Protein AF-A0A3S1B5L5-F1 (afdb_monomer)

InterPro domains:
  IPR027902 Protein of unknown function DUF4487 [PTHR16071] (5-424)

Mean predicted aligned error: 6.91 Å

Nearest PDB structures (foldseek):
  8ga7-assembly1_A  TM=2.157E-01  e=3.319E-03  synthetic construct
  6byj-assembly1_A  TM=3.105E-01  e=7.397E-01  Homo sapiens
  7tdz-assembly1_P  TM=1.783E-01  e=3.124E-01  Xenopus laevis

pLDDT: mean 89.54, std 11.48, range [39.28, 98.69]

Secondary structure (DSSP, 8-state):
-HHHHHHHHHHHHHHHT--HHHHHHHHHHHHHHHHHHHHT-SSHHHHHHHHHHIIIIIGGGS-HHHHIIIIIHHHHHHHHHHHHHHHHHHHHHHHHTTTS--HHHHHHHHHHHHHHHHHHHHHHHHHHHHHT-TT-S-EEGGGTHHHHHHHHHHHHHHHHHHHHHHHHHGGGHHHHHHHHHHHHHHHHHHHHHHHHHHTTEE--SS--HHHHHHHHHHHHHHHHHHHHHTTT-HHHHHHHHHHHHHHHHHTHHHHTTTS--HHHHHHHHHHHHHHHHHHHHHSPPTT--S-----HHHHHHHHHHHHHHHHHHHHHHHHSTT---S-HHHHHHHHHHHHHSSTT-TTPPPPPHHHHHHHHHHTGGGHHHHHHHHTT-HHHHHHHHS-GGGS-GGGHHHHHHHHHHHHHHGGGS-HHHHHHHHSPPP-

Foldseek 3Di:
DVPVVVVLVVLLVVLLPDDLVRCLVCLVVNLVSLLVQLVPPPDLVSNLSSLCSCLPRRQLNDDLQCCVVSPLVSCLVSLLVSLVVLVVQLLVLLVCVVPDDDPVVSLVSNQVSLVSLLSSLVSLLSVLCSNCDDPQQADECSSCLSSLNSLLSSLLSLLLCLLCVCVRCPVCCVSCVVSNVSSVVSSVVSLVSSLVRLVRYDHDDPHDLVSLLSLLVSLVSLLSSLLSCVVPDLVSNLSSLVSSLCSCVVCLVSPQQPHACQVVLLSLLVVLLVLVVVLVVQFPAPPDPDPCPRPPVVNLVSLQSSLSSLVSNLSCLQSRLVRNPQNLLSVLVSLLSLVLAAPPHPNHGDGDPVSNVSNCVRHNVSLLSNLLSNLQPPNNLLSLPPDCPPDDPSSPVSSVVSVVSNVVNLVVDDPVSVVSNPDDDDD

Structure (mmCIF, N/CA/C/O backbone):
data_AF-A0A3S1B5L5-F1
#
_entry.id   AF-A0A3S1B5L5-F1
#
loop_
_atom_site.group_PDB
_atom_site.id
_atom_site.type_symbol
_atom_site.label_atom_id
_atom_site.label_alt_id
_atom_site.label_comp_id
_atom_site.label_asym_id
_atom_site.label_entity_id
_atom_site.label_seq_id
_atom_site.pdbx_PDB_ins_code
_atom_site.Cartn_x
_atom_site.Cartn_y
_atom_site.Cartn_z
_atom_site.occupancy
_atom_site.B_iso_or_equiv
_atom_site.auth_seq_id
_atom_site.auth_comp_id
_atom_site.auth_asym_id
_atom_site.auth_atom_id
_atom_site.pdbx_PDB_model_num
ATOM 1 N N . MET A 1 1 ? -38.185 2.593 24.518 1.00 45.50 1 MET A N 1
ATOM 2 C CA . MET A 1 1 ? -36.813 2.765 23.991 1.00 45.50 1 MET A CA 1
ATOM 3 C C . MET A 1 1 ? -35.910 3.560 24.939 1.00 45.50 1 MET A C 1
ATOM 5 O O . MET A 1 1 ? -34.745 3.213 25.032 1.00 45.50 1 MET A O 1
ATOM 9 N N . SER A 1 2 ? -36.420 4.518 25.725 1.00 48.72 2 SER A N 1
ATOM 10 C CA . SER A 1 2 ? -35.616 5.307 26.684 1.00 48.72 2 SER A CA 1
ATOM 11 C C . SER A 1 2 ? -35.000 4.513 27.853 1.00 48.72 2 SER A C 1
ATOM 13 O O . SER A 1 2 ? -33.844 4.734 28.196 1.00 48.72 2 SER A O 1
ATOM 15 N N . HIS A 1 3 ? -35.718 3.553 28.453 1.00 39.28 3 HIS A N 1
ATOM 16 C CA . HIS A 1 3 ? -35.209 2.831 29.634 1.00 39.28 3 HIS A CA 1
ATOM 17 C C . HIS A 1 3 ? -34.048 1.858 29.357 1.00 39.28 3 HIS A C 1
ATOM 19 O O . HIS A 1 3 ? -33.208 1.677 30.236 1.00 39.28 3 HIS A O 1
ATOM 25 N N . SER A 1 4 ? -33.962 1.238 28.168 1.00 55.03 4 SER A N 1
ATOM 26 C CA . SER A 1 4 ? -32.824 0.355 27.853 1.00 55.03 4 SER A CA 1
ATOM 27 C C . SER A 1 4 ? -31.572 1.156 27.511 1.00 55.03 4 SER A C 1
ATOM 29 O O . SER A 1 4 ? -30.494 0.779 27.950 1.00 55.03 4 SER A O 1
ATOM 31 N N . GLN A 1 5 ? -31.714 2.283 26.806 1.00 54.62 5 GLN A N 1
ATOM 32 C CA . GLN A 1 5 ? -30.599 3.174 26.474 1.00 54.62 5 GLN A CA 1
ATOM 33 C C . GLN A 1 5 ? -29.950 3.751 27.732 1.00 54.62 5 GLN A C 1
ATOM 35 O O . GLN A 1 5 ? -28.734 3.708 27.862 1.00 54.62 5 GLN A O 1
ATOM 40 N N . GLN A 1 6 ? -30.746 4.198 28.707 1.00 59.34 6 GLN A N 1
ATOM 41 C CA . GLN A 1 6 ? -30.207 4.754 29.950 1.00 59.34 6 GLN A CA 1
ATOM 42 C C . GLN A 1 6 ? -29.402 3.714 30.746 1.00 59.34 6 GLN A C 1
ATOM 44 O O . GLN A 1 6 ? -28.270 3.978 31.138 1.00 59.34 6 GLN A O 1
ATOM 49 N N . SER A 1 7 ? -29.908 2.480 30.846 1.00 62.94 7 SER A N 1
ATOM 50 C CA . SER A 1 7 ? -29.180 1.376 31.485 1.00 62.94 7 SER A CA 1
ATOM 51 C C . SER A 1 7 ? -27.886 0.984 30.755 1.00 62.94 7 SER A C 1
ATOM 53 O O . SER A 1 7 ? -26.962 0.488 31.399 1.00 62.94 7 SER A O 1
ATOM 55 N N . GLN A 1 8 ? -27.811 1.157 29.430 1.00 65.75 8 GLN A N 1
ATOM 56 C CA . GLN A 1 8 ? -26.606 0.876 28.642 1.00 65.75 8 GLN A CA 1
ATOM 57 C C . GLN A 1 8 ? -25.526 1.943 28.867 1.00 65.75 8 GLN A C 1
ATOM 59 O O . GLN A 1 8 ? -24.363 1.610 29.110 1.00 65.75 8 GLN A O 1
ATOM 64 N N . THR A 1 9 ? -25.919 3.216 28.849 1.00 69.94 9 THR A N 1
ATOM 65 C CA . THR A 1 9 ? -25.021 4.354 29.074 1.00 69.94 9 THR A CA 1
ATOM 66 C C . THR A 1 9 ? -24.479 4.384 30.505 1.00 69.94 9 THR A C 1
ATOM 68 O O . THR A 1 9 ? -23.301 4.693 30.699 1.00 69.94 9 THR A O 1
ATOM 71 N N . ASP A 1 10 ? -25.306 4.001 31.485 1.00 79.62 10 ASP A N 1
ATOM 72 C CA . ASP A 1 10 ? -24.940 3.913 32.904 1.00 79.62 10 ASP A CA 1
ATOM 73 C C . ASP A 1 10 ? -23.927 2.789 33.180 1.00 79.62 10 ASP A C 1
ATOM 75 O O . ASP A 1 10 ? -23.023 2.940 34.000 1.00 79.62 10 ASP A O 1
ATOM 79 N N . PHE A 1 11 ? -24.018 1.667 32.459 1.00 87.38 11 PHE A N 1
ATOM 80 C CA . PHE A 1 11 ? -23.023 0.599 32.569 1.00 87.38 11 PHE A CA 1
ATOM 81 C C . PHE A 1 11 ? -21.663 1.028 31.999 1.00 87.38 11 PHE A C 1
ATOM 83 O O . PHE A 1 11 ? -20.629 0.813 32.628 1.00 87.38 11 PHE A O 1
ATOM 90 N N . LEU A 1 12 ? -21.642 1.661 30.819 1.00 87.88 12 LEU A N 1
ATOM 91 C CA . LEU A 1 12 ? -20.388 2.111 30.206 1.00 87.88 12 LEU A CA 1
ATOM 92 C C . LEU A 1 12 ? -19.703 3.215 31.023 1.00 87.88 12 LEU A C 1
ATOM 94 O O . LEU A 1 12 ? -18.477 3.222 31.093 1.00 87.88 12 LEU A O 1
ATOM 98 N N . SER A 1 13 ? -20.451 4.135 31.651 1.00 88.75 13 SER A N 1
ATOM 99 C CA . SER A 1 13 ? -19.863 5.110 32.587 1.00 88.75 13 SER A CA 1
ATOM 100 C C . SER A 1 13 ? -19.306 4.443 33.842 1.00 88.75 13 SER A C 1
ATOM 102 O O . SER A 1 13 ? -18.233 4.837 34.296 1.00 88.75 13 SER A O 1
ATOM 104 N N . GLU A 1 14 ? -19.985 3.425 34.381 1.00 90.25 14 GLU A N 1
ATOM 105 C CA . GLU A 1 14 ? -19.467 2.663 35.517 1.00 90.25 14 GLU A CA 1
ATOM 106 C C . GLU A 1 14 ? -18.123 2.020 35.155 1.00 90.25 14 GLU A C 1
ATOM 108 O O . GLU A 1 14 ? -17.132 2.265 35.843 1.00 90.25 14 GLU A O 1
ATOM 113 N N . VAL A 1 15 ? -18.062 1.267 34.049 1.00 89.81 15 VAL A N 1
ATOM 114 C CA . VAL A 1 15 ? -16.833 0.584 33.606 1.00 89.81 15 VAL A CA 1
ATOM 115 C C . VAL A 1 15 ? -15.726 1.586 33.289 1.00 89.81 15 VAL A C 1
ATOM 117 O O . VAL A 1 15 ? -14.585 1.358 33.679 1.00 89.81 15 VAL A O 1
ATOM 120 N N . ALA A 1 16 ? -16.048 2.723 32.664 1.00 90.00 16 ALA A N 1
ATOM 121 C CA . ALA A 1 16 ? -15.081 3.788 32.393 1.00 90.00 16 ALA A CA 1
ATOM 122 C C . ALA A 1 16 ? -14.404 4.328 33.668 1.00 90.00 16 ALA A C 1
ATOM 124 O O . ALA A 1 16 ? -13.273 4.801 33.610 1.00 90.00 16 ALA A O 1
ATOM 125 N N . SER A 1 17 ? -15.081 4.256 34.819 1.00 91.25 17 SER A N 1
ATOM 126 C CA . SER A 1 17 ? -14.543 4.718 36.104 1.00 91.25 17 SER A CA 1
ATOM 127 C C . SER A 1 17 ? -13.686 3.677 36.837 1.00 91.25 17 SER A C 1
ATOM 129 O O . SER A 1 17 ? -13.100 3.981 37.880 1.00 91.25 17 SER A O 1
ATOM 131 N N . TRP A 1 18 ? -13.625 2.436 36.344 1.00 92.56 18 TRP A N 1
ATOM 132 C CA . TRP A 1 18 ? -12.953 1.352 37.052 1.00 92.56 18 TRP A CA 1
ATOM 133 C C . TRP A 1 18 ? -11.432 1.508 37.070 1.00 92.56 18 TRP A C 1
ATOM 135 O O . TRP A 1 18 ? -10.794 1.883 36.090 1.00 92.56 18 TRP A O 1
ATOM 145 N N . THR A 1 19 ? -10.826 1.115 38.192 1.00 90.62 19 THR A N 1
ATOM 146 C CA . THR A 1 19 ? -9.375 0.916 38.274 1.00 90.62 19 THR A CA 1
ATOM 147 C C . THR A 1 19 ? -8.971 -0.384 37.584 1.00 90.62 19 THR A C 1
ATOM 149 O O . THR A 1 19 ? -9.772 -1.318 37.482 1.00 90.62 19 THR A O 1
ATOM 152 N N . GLN A 1 20 ? -7.698 -0.498 37.191 1.00 87.56 20 GLN A N 1
ATOM 153 C CA . GLN A 1 20 ? -7.169 -1.714 36.564 1.00 87.56 20 GLN A CA 1
ATOM 154 C C . GLN A 1 20 ? -7.393 -2.965 37.436 1.00 87.56 20 GLN A C 1
ATOM 156 O O . GLN A 1 20 ? -7.781 -4.011 36.929 1.00 87.56 20 GLN A O 1
ATOM 161 N N . GLU A 1 21 ? -7.246 -2.855 38.761 1.00 89.62 21 GLU A N 1
ATOM 162 C CA . GLU A 1 21 ? -7.506 -3.965 39.691 1.00 89.62 21 GLU A CA 1
ATOM 163 C C . GLU A 1 21 ? -8.985 -4.390 39.700 1.00 89.62 21 GLU A C 1
ATOM 165 O O . GLU A 1 21 ? -9.305 -5.580 39.734 1.00 89.62 21 GLU A O 1
ATOM 170 N N . THR A 1 22 ? -9.902 -3.420 39.646 1.00 90.69 22 THR A N 1
ATOM 171 C CA . THR A 1 22 ? -11.346 -3.688 39.610 1.00 90.69 22 THR A CA 1
ATOM 172 C C . THR A 1 22 ? -11.742 -4.338 38.290 1.00 90.69 22 THR A C 1
ATOM 174 O O . THR A 1 22 ? -12.492 -5.315 38.286 1.00 90.69 22 THR A O 1
ATOM 177 N N . CYS A 1 23 ? -11.196 -3.834 37.181 1.00 91.06 23 CYS A N 1
ATOM 178 C CA . CYS A 1 23 ? -11.429 -4.386 35.856 1.00 91.06 23 CYS A CA 1
ATOM 179 C C . CYS A 1 23 ? -10.886 -5.814 35.741 1.00 91.06 23 CYS A C 1
ATOM 181 O O . CYS A 1 23 ? -11.619 -6.694 35.305 1.00 91.06 23 CYS A O 1
ATOM 183 N N . LEU A 1 24 ? -9.676 -6.090 36.242 1.00 90.75 24 LEU A N 1
ATOM 184 C CA . LEU A 1 24 ? -9.116 -7.447 36.295 1.00 90.75 24 LEU A CA 1
ATOM 185 C C . LEU A 1 24 ? -10.025 -8.425 37.056 1.00 90.75 24 LEU A C 1
ATOM 187 O O . LEU A 1 24 ? -10.275 -9.526 36.574 1.00 90.75 24 LEU A O 1
ATOM 191 N N . LYS A 1 25 ? -10.575 -8.023 38.210 1.00 91.50 25 LYS A N 1
ATOM 192 C CA . LYS A 1 25 ? -11.485 -8.873 39.005 1.00 91.50 25 LYS A CA 1
ATOM 193 C C . LYS A 1 25 ? -12.825 -9.142 38.317 1.00 91.50 25 LYS A C 1
ATOM 195 O O . LYS A 1 25 ? -13.438 -10.175 38.570 1.00 91.50 25 LYS A O 1
ATOM 200 N N . LYS A 1 26 ? -13.307 -8.210 37.491 1.00 92.25 26 LYS A N 1
ATOM 201 C CA . LYS A 1 26 ? -14.615 -8.286 36.818 1.00 92.25 26 LYS A CA 1
ATOM 202 C C . LYS A 1 26 ? -14.516 -8.603 35.318 1.00 92.25 26 LYS A C 1
ATOM 204 O O . LYS A 1 26 ? -15.546 -8.596 34.643 1.00 92.25 26 LYS A O 1
ATOM 209 N N . LEU A 1 27 ? -13.319 -8.891 34.802 1.00 91.06 27 LEU A N 1
ATOM 210 C CA . LEU A 1 27 ? -13.019 -8.948 33.368 1.00 91.06 27 LEU A CA 1
ATOM 211 C C . LEU A 1 27 ? -13.941 -9.898 32.602 1.00 91.06 27 LEU A C 1
ATOM 213 O O . LEU A 1 27 ? -14.467 -9.532 31.553 1.00 91.06 27 LEU A O 1
ATOM 217 N N . ASP A 1 28 ? -14.176 -11.093 33.143 1.00 90.88 28 ASP A N 1
ATOM 218 C CA . ASP A 1 28 ? -14.959 -12.130 32.464 1.00 90.88 28 ASP A CA 1
ATOM 219 C C . ASP A 1 28 ? -16.436 -11.762 32.291 1.00 90.88 28 ASP A C 1
ATOM 221 O O . ASP A 1 28 ? -17.069 -12.219 31.344 1.00 90.88 28 ASP A O 1
ATOM 225 N N . ASN A 1 29 ? -16.968 -10.883 33.144 1.00 89.88 29 ASN A N 1
ATOM 226 C CA . ASN A 1 29 ? -18.323 -10.352 32.999 1.00 89.88 29 ASN A CA 1
ATOM 227 C C . ASN A 1 29 ? -18.337 -9.059 32.176 1.00 89.88 29 ASN A C 1
ATOM 229 O O . ASN A 1 29 ? -19.241 -8.839 31.371 1.00 89.88 29 ASN A O 1
ATOM 233 N N . ALA A 1 30 ? -17.339 -8.199 32.379 1.00 90.25 30 ALA A N 1
ATOM 234 C CA . ALA A 1 30 ? -17.286 -6.880 31.766 1.00 90.25 30 ALA A CA 1
ATOM 235 C C . ALA A 1 30 ? -16.987 -6.943 30.269 1.00 90.25 30 ALA A C 1
ATOM 237 O O . ALA A 1 30 ? -17.654 -6.267 29.492 1.00 90.25 30 ALA A O 1
ATOM 238 N N . LEU A 1 31 ? -16.035 -7.780 29.848 1.00 91.81 31 LEU A N 1
ATOM 239 C CA . LEU A 1 31 ? -15.627 -7.854 28.450 1.00 91.81 31 LEU A CA 1
ATOM 240 C C . LEU A 1 31 ? -16.781 -8.287 27.523 1.00 91.81 31 LEU A C 1
ATOM 242 O O . LEU A 1 31 ? -17.089 -7.531 26.601 1.00 91.81 31 LEU A O 1
ATOM 246 N N . PRO A 1 32 ? -17.482 -9.417 27.757 1.00 92.56 32 PRO A N 1
ATOM 247 C CA . PRO A 1 32 ? -18.622 -9.791 26.920 1.00 92.56 32 PRO A CA 1
ATOM 248 C C . PRO A 1 32 ? -19.745 -8.751 26.955 1.00 92.56 32 PRO A C 1
ATOM 250 O O . PRO A 1 32 ? -20.400 -8.524 25.942 1.00 92.56 32 PRO A O 1
ATOM 253 N N . ALA A 1 33 ? -19.963 -8.096 28.102 1.00 92.00 33 ALA A N 1
ATOM 254 C CA . ALA A 1 33 ? -20.978 -7.057 28.228 1.00 92.00 33 ALA A CA 1
ATOM 255 C C . ALA A 1 33 ? -20.642 -5.819 27.382 1.00 92.00 33 ALA A C 1
ATOM 257 O O . ALA A 1 33 ? -21.509 -5.345 26.654 1.00 92.00 33 ALA A O 1
ATOM 258 N N . VAL A 1 34 ? -19.400 -5.325 27.421 1.00 92.19 34 VAL A N 1
ATOM 259 C CA . VAL A 1 34 ? -18.958 -4.178 26.606 1.00 92.19 34 VAL A CA 1
ATOM 260 C C . VAL A 1 34 ? -18.960 -4.526 25.115 1.00 92.19 34 VAL A C 1
ATOM 262 O O . VAL A 1 34 ? -19.445 -3.730 24.314 1.00 92.19 34 VAL A O 1
ATOM 265 N N . VAL A 1 35 ? -18.512 -5.726 24.728 1.00 91.94 35 VAL A N 1
ATOM 266 C CA . VAL A 1 35 ? -18.600 -6.182 23.327 1.00 91.94 35 VAL A CA 1
ATOM 267 C C . VAL A 1 35 ? -20.057 -6.227 22.868 1.00 91.94 35 VAL A C 1
ATOM 269 O O . VAL A 1 35 ? -20.381 -5.697 21.811 1.00 91.94 35 VAL A O 1
ATOM 272 N N . LYS A 1 36 ? -20.969 -6.747 23.694 1.00 91.00 36 LYS A N 1
ATOM 273 C CA . LYS A 1 36 ? -22.400 -6.761 23.377 1.00 91.00 36 LYS A CA 1
ATOM 274 C C . LYS A 1 36 ? -22.988 -5.349 23.235 1.00 91.00 36 LYS A C 1
ATOM 276 O O . LYS A 1 36 ? -23.901 -5.157 22.437 1.00 91.00 36 LYS A O 1
ATOM 281 N N . GLN A 1 37 ? -22.503 -4.362 23.991 1.00 90.56 37 GLN A N 1
ATOM 282 C CA . GLN A 1 37 ? -22.912 -2.960 23.813 1.00 90.56 37 GLN A CA 1
ATOM 283 C C . GLN A 1 37 ? -22.469 -2.423 22.451 1.00 90.56 37 GLN A C 1
ATOM 285 O O . GLN A 1 37 ? -23.261 -1.788 21.766 1.00 90.56 37 GLN A O 1
ATOM 290 N N . LEU A 1 38 ? -21.232 -2.723 22.043 1.00 91.31 38 LEU A N 1
ATOM 291 C CA . LEU A 1 38 ? -20.709 -2.352 20.729 1.00 91.31 38 LEU A CA 1
ATOM 292 C C . LEU A 1 38 ? -21.513 -3.008 19.593 1.00 91.31 38 LEU A C 1
ATOM 294 O O . LEU A 1 38 ? -21.847 -2.344 18.617 1.00 91.31 38 LEU A O 1
ATOM 298 N N . GLU A 1 39 ? -21.858 -4.289 19.740 1.00 88.00 39 GLU A N 1
ATOM 299 C CA . GLU A 1 39 ? -22.639 -5.058 18.760 1.00 88.00 39 GLU A CA 1
ATOM 300 C C . GLU A 1 39 ? -24.070 -4.532 18.581 1.00 88.00 39 GLU A C 1
ATOM 302 O O . GLU A 1 39 ? -24.601 -4.550 17.475 1.00 88.00 39 GLU A O 1
ATOM 307 N N . ASN A 1 40 ? -24.701 -4.060 19.660 1.00 88.12 40 ASN A N 1
ATOM 308 C CA . ASN A 1 40 ? -26.089 -3.584 19.650 1.00 88.12 40 ASN A CA 1
ATOM 309 C C . ASN A 1 40 ? -26.203 -2.052 19.557 1.00 88.12 40 ASN A C 1
ATOM 311 O O . ASN A 1 40 ? -27.263 -1.497 19.847 1.00 88.12 40 ASN A O 1
ATOM 315 N N . ALA A 1 41 ? -25.120 -1.351 19.219 1.00 87.75 41 ALA A N 1
ATOM 316 C CA . ALA A 1 41 ? -25.125 0.103 19.154 1.00 87.75 41 ALA A CA 1
ATOM 317 C C . ALA A 1 41 ? -25.884 0.606 17.912 1.00 87.75 41 ALA A C 1
ATOM 319 O O . ALA A 1 41 ? -25.352 0.645 16.801 1.00 87.75 41 ALA A O 1
ATOM 320 N N . ASP A 1 42 ? -27.121 1.067 18.116 1.00 83.06 42 ASP A N 1
ATOM 321 C CA . ASP A 1 42 ? -27.920 1.696 17.054 1.00 83.06 42 ASP A CA 1
ATOM 322 C C . ASP A 1 42 ? -27.284 3.014 16.571 1.00 83.06 42 ASP A C 1
ATOM 324 O O . ASP A 1 42 ? -27.264 3.312 15.373 1.00 83.06 42 ASP A O 1
ATOM 328 N N . PHE A 1 43 ? -26.699 3.781 17.497 1.00 88.19 43 PHE A N 1
ATOM 329 C CA . PHE A 1 43 ? -26.065 5.078 17.244 1.00 88.19 43 PHE A CA 1
ATOM 330 C C . PHE A 1 43 ? -24.537 4.978 17.220 1.00 88.19 43 PHE A C 1
ATOM 332 O O . PHE A 1 43 ? -23.939 4.285 18.045 1.00 88.19 43 PHE A O 1
ATOM 339 N N . ILE A 1 44 ? -23.912 5.727 16.305 1.00 91.19 44 ILE A N 1
ATOM 340 C CA . ILE A 1 44 ? -22.453 5.745 16.103 1.00 91.19 44 ILE A CA 1
ATOM 341 C C . ILE A 1 44 ? -21.729 6.173 17.388 1.00 91.19 44 ILE A C 1
ATOM 343 O O . ILE A 1 44 ? -20.795 5.496 17.814 1.00 91.19 44 ILE A O 1
ATOM 347 N N . GLU A 1 45 ? -22.209 7.227 18.055 1.00 92.06 45 GLU A N 1
ATOM 348 C CA . GLU A 1 45 ? -21.638 7.743 19.308 1.00 92.06 45 GLU A CA 1
ATOM 349 C C . GLU A 1 45 ? -21.556 6.668 20.406 1.00 92.06 45 GLU A C 1
ATOM 351 O O . GLU A 1 45 ? -20.505 6.475 21.021 1.00 92.06 45 GLU A O 1
ATOM 356 N N . ASN A 1 46 ? -22.636 5.906 20.610 1.00 91.62 46 ASN A N 1
ATOM 357 C CA . ASN A 1 46 ? -22.677 4.836 21.609 1.00 91.62 46 ASN A CA 1
ATOM 358 C C . ASN A 1 46 ? -21.682 3.718 21.281 1.00 91.62 46 ASN A C 1
ATOM 360 O O . ASN A 1 46 ? -21.008 3.209 22.180 1.00 91.62 46 ASN A O 1
ATOM 364 N N . GLY A 1 47 ? -21.562 3.361 19.999 1.00 93.81 47 GLY A N 1
ATOM 365 C CA . GLY A 1 47 ? -20.583 2.379 19.537 1.00 93.81 47 GLY A CA 1
ATOM 366 C C . GLY A 1 47 ? -19.149 2.842 19.790 1.00 93.81 47 GLY A C 1
ATOM 367 O O . GLY A 1 47 ? -18.338 2.087 20.322 1.00 93.81 47 GLY A O 1
ATOM 368 N N . ILE A 1 48 ? -18.844 4.107 19.499 1.00 93.69 48 ILE A N 1
ATOM 369 C CA . ILE A 1 48 ? -17.518 4.692 19.742 1.00 93.69 48 ILE A CA 1
ATOM 370 C C . ILE A 1 48 ? -17.205 4.740 21.231 1.00 93.69 48 ILE A C 1
ATOM 372 O O . ILE A 1 48 ? -16.111 4.355 21.634 1.00 93.69 48 ILE A O 1
ATOM 376 N N . ARG A 1 49 ? -18.168 5.133 22.065 1.00 93.75 49 ARG A N 1
ATOM 377 C CA . ARG A 1 49 ? -17.991 5.136 23.518 1.00 93.75 49 ARG A CA 1
ATOM 378 C C . ARG A 1 49 ? -17.723 3.732 24.061 1.00 93.75 49 ARG A C 1
ATOM 380 O O . ARG A 1 49 ? -16.838 3.562 24.897 1.00 93.75 49 ARG A O 1
ATOM 387 N N . ALA A 1 50 ? -18.454 2.721 23.589 1.00 94.50 50 ALA A N 1
ATOM 388 C CA . ALA A 1 50 ? -18.199 1.331 23.961 1.00 94.50 50 ALA A CA 1
ATOM 389 C C . ALA A 1 50 ? -16.796 0.877 23.521 1.00 94.50 50 ALA A C 1
ATOM 391 O O . ALA A 1 50 ? -16.089 0.241 24.302 1.00 94.50 50 ALA A O 1
ATOM 392 N N . LEU A 1 51 ? -16.371 1.251 22.309 1.00 95.81 51 LEU A N 1
ATOM 393 C CA . LEU A 1 51 ? -15.035 0.962 21.789 1.00 95.81 51 LEU A CA 1
ATOM 394 C C . LEU A 1 51 ? -13.931 1.637 22.620 1.00 95.81 51 LEU A C 1
ATOM 396 O O . LEU A 1 51 ? -12.944 0.987 22.948 1.00 95.81 51 LEU A O 1
ATOM 400 N N . GLN A 1 52 ? -14.108 2.898 23.014 1.00 95.44 52 GLN A N 1
ATOM 401 C CA . GLN A 1 52 ? -13.167 3.618 23.878 1.00 95.44 52 GLN A CA 1
ATOM 402 C C . GLN A 1 52 ? -13.022 2.934 25.239 1.00 95.44 52 GLN A C 1
ATOM 404 O O . GLN A 1 52 ? -11.911 2.615 25.648 1.00 95.44 52 GLN A O 1
ATOM 409 N N . VAL A 1 53 ? -14.135 2.608 25.907 1.00 94.44 53 VAL A N 1
ATOM 410 C CA . VAL A 1 53 ? -14.105 1.879 27.189 1.00 94.44 53 VAL A CA 1
ATOM 411 C C . VAL A 1 53 ? -13.415 0.521 27.040 1.00 94.44 53 VAL A C 1
ATOM 413 O O . VAL A 1 53 ? -12.621 0.119 27.896 1.00 94.44 53 VAL A O 1
ATOM 416 N N . LEU A 1 54 ? -13.685 -0.182 25.938 1.00 94.56 54 LEU A N 1
ATOM 417 C CA . LEU A 1 54 ? -13.043 -1.452 25.639 1.00 94.56 54 LEU A CA 1
ATOM 418 C C . LEU A 1 54 ? -11.525 -1.296 25.479 1.00 94.56 54 LEU A C 1
ATOM 420 O O . LEU A 1 54 ? -10.785 -2.064 26.087 1.00 94.56 54 LEU A O 1
ATOM 424 N N . CYS A 1 55 ? -11.058 -0.322 24.698 1.00 93.44 55 CYS A N 1
ATOM 425 C CA . CYS A 1 55 ? -9.635 -0.119 24.419 1.00 93.44 55 CYS A CA 1
ATOM 426 C C . CYS A 1 55 ? -8.860 0.464 25.609 1.00 93.44 55 CYS A C 1
ATOM 428 O O . CYS A 1 55 ? -7.726 0.053 25.844 1.00 93.44 55 CYS A O 1
ATOM 430 N N . ASP A 1 56 ? -9.457 1.387 26.362 1.00 91.62 56 ASP A N 1
ATOM 431 C CA . ASP A 1 56 ? -8.744 2.163 27.382 1.00 91.62 56 ASP A CA 1
ATOM 432 C C . ASP A 1 56 ? -8.771 1.499 28.763 1.00 91.62 56 ASP A C 1
ATOM 434 O O . ASP A 1 56 ? -7.820 1.635 29.533 1.00 91.62 56 ASP A O 1
ATOM 438 N N . VAL A 1 57 ? -9.837 0.755 29.086 1.00 92.38 57 VAL A N 1
ATOM 439 C CA . VAL A 1 57 ? -10.020 0.149 30.418 1.00 92.38 57 VAL A CA 1
ATOM 440 C C . VAL A 1 57 ? -9.912 -1.372 30.374 1.00 92.38 57 VAL A C 1
ATOM 442 O O . VAL A 1 57 ? -9.184 -1.977 31.166 1.00 92.38 57 VAL A O 1
ATOM 445 N N . VAL A 1 58 ? -10.630 -2.011 29.447 1.00 91.75 58 VAL A N 1
ATOM 446 C CA . VAL A 1 58 ? -10.780 -3.474 29.441 1.00 91.75 58 VAL A CA 1
ATOM 447 C C . VAL A 1 58 ? -9.581 -4.167 28.794 1.00 91.75 58 VAL A C 1
ATOM 449 O O . VAL A 1 58 ? -9.028 -5.100 29.373 1.00 91.75 58 VAL A O 1
ATOM 452 N N . LEU A 1 59 ? -9.151 -3.711 27.618 1.00 91.75 59 LEU A N 1
ATOM 453 C CA . LEU A 1 59 ? -8.083 -4.329 26.832 1.00 91.75 59 LEU A CA 1
ATOM 454 C C . LEU A 1 59 ? -6.732 -4.399 27.571 1.00 91.75 59 LEU A C 1
ATOM 456 O O . LEU A 1 59 ? -6.105 -5.457 27.499 1.00 91.75 59 LEU A O 1
ATOM 460 N N . PRO A 1 60 ? -6.298 -3.391 28.360 1.00 92.19 60 PRO A N 1
ATOM 461 C CA . PRO A 1 60 ? -5.083 -3.490 29.177 1.00 92.19 60 PRO A CA 1
ATOM 462 C C . PRO A 1 60 ? -5.116 -4.602 30.239 1.00 92.19 60 PRO A C 1
ATOM 464 O O . PRO A 1 60 ? -4.074 -4.961 30.786 1.00 92.19 60 PRO A O 1
ATOM 467 N N . CYS A 1 61 ? -6.300 -5.131 30.563 1.00 91.19 61 CYS A N 1
ATOM 468 C CA . CYS A 1 61 ? -6.484 -6.231 31.509 1.00 91.19 61 CYS A CA 1
ATOM 469 C C . CYS A 1 61 ? -6.487 -7.612 30.829 1.00 91.19 61 CYS A C 1
ATOM 471 O O . CYS A 1 61 ? -6.456 -8.631 31.518 1.00 91.19 61 CYS A O 1
ATOM 473 N N . VAL A 1 62 ? -6.545 -7.667 29.494 1.00 90.62 62 VAL A N 1
ATOM 474 C CA . VAL A 1 62 ? -6.567 -8.915 28.725 1.00 90.62 62 VAL A CA 1
ATOM 475 C C . VAL A 1 62 ? -5.137 -9.368 28.445 1.00 90.62 62 VAL A C 1
ATOM 477 O O . VAL A 1 62 ? -4.294 -8.597 27.993 1.00 90.62 62 VAL A O 1
ATOM 480 N N . VAL A 1 63 ? -4.862 -10.646 28.700 1.00 89.19 63 VAL A N 1
ATOM 481 C CA . VAL A 1 63 ? -3.573 -11.267 28.371 1.00 89.19 63 VAL A CA 1
ATOM 482 C C . VAL A 1 63 ? -3.376 -11.261 26.853 1.00 89.19 63 VAL A C 1
ATOM 484 O O . VAL A 1 63 ? -4.308 -11.564 26.109 1.00 89.19 63 VAL A O 1
ATOM 487 N N . ARG A 1 64 ? -2.166 -10.931 26.391 1.00 85.81 64 ARG A N 1
ATOM 488 C CA . ARG A 1 64 ? -1.847 -10.713 24.971 1.00 85.81 64 ARG A CA 1
ATOM 489 C C . ARG A 1 64 ? -2.275 -11.866 24.072 1.00 85.81 64 ARG A C 1
ATOM 491 O O . ARG A 1 64 ? -2.913 -11.644 23.050 1.00 85.81 64 ARG A O 1
ATOM 498 N N . GLU A 1 65 ? -1.950 -13.087 24.468 1.00 88.31 65 GLU A N 1
ATOM 499 C CA . GLU A 1 65 ? -2.232 -14.308 23.712 1.00 88.31 65 GLU A CA 1
ATOM 500 C C . GLU A 1 65 ? -3.742 -14.543 23.543 1.00 88.31 65 GLU A C 1
ATOM 502 O O . GLU A 1 65 ? -4.166 -15.221 22.615 1.00 88.31 65 GLU A O 1
ATOM 507 N N . ALA A 1 66 ? -4.566 -13.940 24.405 1.00 91.31 66 ALA A N 1
ATOM 508 C CA . ALA A 1 66 ? -6.019 -14.014 24.343 1.00 91.31 66 ALA A CA 1
ATOM 509 C C . ALA A 1 66 ? -6.668 -12.791 23.666 1.00 91.31 66 ALA A C 1
ATOM 511 O O . ALA A 1 66 ? -7.889 -12.782 23.499 1.00 91.31 66 ALA A O 1
ATOM 512 N N . MET A 1 67 ? -5.902 -11.755 23.290 1.00 93.12 67 MET A N 1
ATOM 513 C CA . MET A 1 67 ? -6.454 -10.513 22.728 1.00 93.12 67 MET A CA 1
ATOM 514 C C . MET A 1 67 ? -7.165 -10.745 21.397 1.00 93.12 67 MET A C 1
ATOM 516 O O . MET A 1 67 ? -8.273 -10.242 21.216 1.00 93.12 67 MET A O 1
ATOM 520 N N . GLU A 1 68 ? -6.580 -11.533 20.489 1.00 94.25 68 GLU A N 1
ATOM 521 C CA . GLU A 1 68 ? -7.238 -11.860 19.220 1.00 94.25 68 GLU A CA 1
ATOM 522 C C . GLU A 1 68 ? -8.590 -12.528 19.465 1.00 94.25 68 GLU A C 1
ATOM 524 O O . GLU A 1 68 ? -9.612 -12.071 18.956 1.00 94.25 68 GLU A O 1
ATOM 529 N N . GLU A 1 69 ? -8.597 -13.613 20.240 1.00 93.06 69 GLU A N 1
ATOM 530 C CA . GLU A 1 69 ? -9.778 -14.459 20.389 1.00 93.06 69 GLU A CA 1
ATOM 531 C C . GLU A 1 69 ? -10.881 -13.787 21.198 1.00 93.06 69 GLU A C 1
ATOM 533 O O . GLU A 1 69 ? -12.057 -13.913 20.854 1.00 93.06 69 GLU A O 1
ATOM 538 N N . ARG A 1 70 ? -10.513 -13.072 22.268 1.00 92.31 70 ARG A N 1
ATOM 539 C CA . ARG A 1 70 ? -11.475 -12.454 23.185 1.00 92.31 70 ARG A CA 1
ATOM 540 C C . ARG A 1 70 ? -11.902 -11.052 22.758 1.00 92.31 70 ARG A C 1
ATOM 542 O O . ARG A 1 70 ? -12.970 -10.615 23.184 1.00 92.31 70 ARG A O 1
ATOM 549 N N . VAL A 1 71 ? -11.087 -10.341 21.972 1.00 93.69 71 VAL A N 1
ATOM 550 C CA . VAL A 1 71 ? -11.315 -8.922 21.656 1.00 93.69 71 VAL A CA 1
ATOM 551 C C . VAL A 1 71 ? -11.250 -8.634 20.159 1.00 93.69 71 VAL A C 1
ATOM 553 O O . VAL A 1 71 ? -12.264 -8.263 19.577 1.00 93.69 71 VAL A O 1
ATOM 556 N N . PHE A 1 72 ? -10.096 -8.776 19.502 1.00 95.75 72 PHE A N 1
ATOM 557 C CA . PHE A 1 72 ? -9.938 -8.250 18.138 1.00 95.75 72 PHE A CA 1
ATOM 558 C C . PHE A 1 72 ? -10.881 -8.920 17.138 1.00 95.75 72 PHE A C 1
ATOM 560 O O . PHE A 1 72 ? -11.482 -8.233 16.311 1.00 95.75 72 PHE A O 1
ATOM 567 N N . ARG A 1 73 ? -11.080 -10.237 17.248 1.00 94.56 73 ARG A N 1
ATOM 568 C CA . ARG A 1 73 ? -11.978 -10.994 16.369 1.00 94.56 73 ARG A CA 1
ATOM 569 C C . ARG A 1 73 ? -13.435 -10.540 16.475 1.00 94.56 73 ARG A C 1
ATOM 571 O O . ARG A 1 73 ? -14.119 -10.490 15.453 1.00 94.56 73 ARG A O 1
ATOM 578 N N . SER A 1 74 ? -13.910 -10.200 17.676 1.00 92.06 74 SER A N 1
ATOM 579 C CA . SER A 1 74 ? -15.293 -9.752 17.885 1.00 92.06 74 SER A CA 1
ATOM 580 C C . SER A 1 74 ? -15.500 -8.307 17.429 1.00 92.06 74 SER A C 1
ATOM 582 O O . SER A 1 74 ? -16.498 -7.997 16.774 1.00 92.06 74 SER A O 1
ATOM 584 N N . ILE A 1 75 ? -14.536 -7.418 17.686 1.00 93.62 75 ILE A N 1
ATOM 585 C CA . ILE A 1 75 ? -14.713 -5.992 17.380 1.00 93.62 75 ILE A CA 1
ATOM 586 C C . ILE A 1 75 ? -14.329 -5.598 15.958 1.00 93.62 75 ILE A C 1
ATOM 588 O O . ILE A 1 75 ? -14.828 -4.589 15.476 1.00 93.62 75 ILE A O 1
ATOM 592 N N . SER A 1 76 ? -13.483 -6.366 15.262 1.00 95.12 76 SER A N 1
ATOM 593 C CA . SER A 1 76 ? -12.920 -5.973 13.958 1.00 95.12 76 SER A CA 1
ATOM 594 C C . SER A 1 76 ? -13.992 -5.555 12.944 1.00 95.12 76 SER A C 1
ATOM 596 O O . SER A 1 76 ? -13.906 -4.470 12.372 1.00 95.12 76 SER A O 1
ATOM 598 N N . LYS A 1 77 ? -15.060 -6.353 12.792 1.00 95.25 77 LYS A N 1
ATOM 599 C CA . LYS A 1 77 ? -16.181 -6.018 11.896 1.00 95.25 77 LYS A CA 1
ATOM 600 C C . LYS A 1 77 ? -16.918 -4.750 12.329 1.00 95.25 77 LYS A C 1
ATOM 602 O O . LYS A 1 77 ? -17.257 -3.936 11.479 1.00 95.25 77 LYS A O 1
ATOM 607 N N . HIS A 1 78 ? -17.140 -4.577 13.630 1.00 94.88 78 HIS A N 1
ATOM 608 C CA . HIS A 1 78 ? -17.847 -3.424 14.188 1.00 94.88 78 HIS A CA 1
ATOM 609 C C . HIS A 1 78 ? -17.048 -2.135 14.021 1.00 94.88 78 HIS A C 1
ATOM 611 O O . HIS A 1 78 ? -17.618 -1.111 13.665 1.00 94.88 78 HIS A O 1
ATOM 617 N N . VAL A 1 79 ? -15.726 -2.195 14.192 1.00 96.56 79 VAL A N 1
ATOM 618 C CA . VAL A 1 79 ? -14.835 -1.064 13.922 1.00 96.56 79 VAL A CA 1
ATOM 619 C C . VAL A 1 79 ? -14.931 -0.647 12.457 1.00 96.56 79 VAL A C 1
ATOM 621 O O . VAL A 1 79 ? -15.162 0.529 12.194 1.00 96.56 79 VAL A O 1
ATOM 624 N N . CYS A 1 80 ? -14.834 -1.588 11.507 1.00 97.44 80 CYS A N 1
ATOM 625 C CA . CYS A 1 80 ? -15.010 -1.267 10.086 1.00 97.44 80 CYS A CA 1
ATOM 626 C C . CYS A 1 80 ? -16.370 -0.606 9.823 1.00 97.44 80 CYS A C 1
ATOM 628 O O . CYS A 1 80 ? -16.439 0.436 9.180 1.00 97.44 80 CYS A O 1
ATOM 630 N N . HIS A 1 81 ? -17.432 -1.171 10.397 1.00 96.44 81 HIS A N 1
ATOM 631 C CA . HIS A 1 81 ? -18.794 -0.687 10.211 1.00 96.44 81 HIS A CA 1
ATOM 632 C C . HIS A 1 81 ? -19.034 0.704 10.821 1.00 96.44 81 HIS A C 1
ATOM 634 O O . HIS A 1 81 ? -19.831 1.471 10.288 1.00 96.44 81 HIS A O 1
ATOM 640 N N . LEU A 1 82 ? -18.376 1.043 11.936 1.00 96.88 82 LEU A N 1
ATOM 641 C CA . LEU A 1 82 ? -18.445 2.379 12.539 1.00 96.88 82 LEU A CA 1
ATOM 642 C C . LEU A 1 82 ? -17.743 3.428 11.672 1.00 96.88 82 LEU A C 1
ATOM 644 O O . LEU A 1 82 ? -18.270 4.528 11.530 1.00 96.88 82 LEU A O 1
ATOM 648 N N . VAL A 1 83 ? -16.594 3.083 11.078 1.00 97.81 83 VAL A N 1
ATOM 649 C CA . VAL A 1 83 ? -15.885 3.964 10.134 1.00 97.81 83 VAL A CA 1
ATOM 650 C C . VAL A 1 83 ? -16.751 4.222 8.909 1.00 97.81 83 VAL A C 1
ATOM 652 O O . VAL A 1 83 ? -16.988 5.379 8.576 1.00 97.81 83 VAL A O 1
ATOM 655 N N . ASP A 1 84 ? -17.263 3.158 8.285 1.00 97.81 84 ASP A N 1
ATOM 656 C CA . ASP A 1 84 ? -18.094 3.270 7.084 1.00 97.81 84 ASP A CA 1
ATOM 657 C C . ASP A 1 84 ? -19.339 4.124 7.376 1.00 97.81 84 ASP A C 1
ATOM 659 O O . ASP A 1 84 ? -19.573 5.119 6.702 1.00 97.81 84 ASP A O 1
ATOM 663 N N . ARG A 1 85 ? -20.058 3.855 8.478 1.00 96.62 85 ARG A N 1
ATOM 664 C CA . ARG A 1 85 ? -21.231 4.655 8.876 1.00 96.62 85 ARG A CA 1
ATOM 665 C C . ARG A 1 85 ? -20.916 6.129 9.138 1.00 96.62 85 ARG A C 1
ATOM 667 O O . ARG A 1 85 ? -21.763 6.972 8.855 1.00 96.62 85 ARG A O 1
ATOM 674 N N . ALA A 1 86 ? -19.761 6.447 9.726 1.00 96.88 86 ALA A N 1
ATOM 675 C CA . ALA A 1 86 ? -19.383 7.834 9.999 1.00 96.88 86 ALA A CA 1
ATOM 676 C C . ALA A 1 86 ? -19.111 8.606 8.698 1.00 96.88 86 ALA A C 1
ATOM 678 O O . ALA A 1 86 ? -19.573 9.737 8.553 1.00 96.88 86 ALA A O 1
ATOM 679 N N . LEU A 1 87 ? -18.419 7.984 7.740 1.00 97.19 87 LEU A N 1
ATOM 680 C CA . LEU A 1 87 ? -18.121 8.595 6.442 1.00 97.19 87 LEU A CA 1
ATOM 681 C C . LEU A 1 87 ? -19.351 8.639 5.522 1.00 97.19 87 LEU A C 1
ATOM 683 O O . LEU A 1 87 ? -19.577 9.647 4.857 1.00 97.19 87 LEU A O 1
ATOM 687 N N . ASP A 1 88 ? -20.198 7.610 5.540 1.00 96.31 88 ASP A N 1
ATOM 688 C CA . ASP A 1 88 ? -21.459 7.592 4.791 1.00 96.31 88 ASP A CA 1
ATOM 689 C C . ASP A 1 88 ? -22.421 8.677 5.300 1.00 96.31 88 ASP A C 1
ATOM 691 O O . ASP A 1 88 ? -23.098 9.332 4.508 1.00 96.31 88 ASP A O 1
ATOM 695 N N . LYS A 1 89 ? -22.455 8.931 6.619 1.00 95.50 89 LYS A N 1
ATOM 696 C CA . LYS A 1 89 ? -23.257 10.022 7.197 1.00 95.50 89 LYS A CA 1
ATOM 697 C C . LYS A 1 89 ? -22.779 11.396 6.716 1.00 95.50 89 LYS A C 1
ATOM 699 O O . LYS A 1 89 ? -23.615 12.260 6.475 1.00 95.50 89 LYS A O 1
ATOM 704 N N . ILE A 1 90 ? -21.470 11.588 6.530 1.00 95.25 90 ILE A N 1
ATOM 705 C CA . ILE A 1 90 ? -20.924 12.811 5.918 1.00 95.25 90 ILE A CA 1
ATOM 706 C C . ILE A 1 90 ? -21.448 12.970 4.487 1.00 95.25 90 ILE A C 1
ATOM 708 O O . ILE A 1 90 ? -21.940 14.039 4.138 1.00 95.25 90 ILE A O 1
ATOM 712 N N . GLN A 1 91 ? -21.384 11.911 3.676 1.00 93.69 91 GLN A N 1
ATOM 713 C CA . GLN A 1 91 ? -21.857 11.950 2.289 1.00 93.69 91 GLN A CA 1
ATOM 714 C C . GLN A 1 91 ? -23.360 12.245 2.200 1.00 93.69 91 GLN A C 1
ATOM 716 O O . GLN A 1 91 ? -23.768 13.088 1.407 1.00 93.69 91 GLN A O 1
ATOM 721 N N . ALA A 1 92 ? -24.172 11.597 3.040 1.00 92.56 92 ALA A N 1
ATOM 722 C CA . ALA A 1 92 ? -25.611 11.839 3.101 1.00 92.56 92 ALA A CA 1
ATOM 723 C C . ALA A 1 92 ? -25.930 13.288 3.501 1.00 92.56 92 ALA A C 1
ATOM 725 O O . ALA A 1 92 ? -26.735 13.941 2.845 1.00 92.56 92 ALA A O 1
ATOM 726 N N . GLN A 1 93 ? -25.243 13.816 4.521 1.00 91.50 93 GLN A N 1
ATOM 727 C CA . GLN A 1 93 ? -25.462 15.185 4.987 1.00 91.50 93 GLN A CA 1
ATOM 728 C C . GLN A 1 93 ? -25.101 16.229 3.922 1.00 91.50 93 GLN A C 1
ATOM 730 O O . GLN A 1 93 ? -25.798 17.231 3.783 1.00 91.50 93 GLN A O 1
ATOM 735 N N . LEU A 1 94 ? -24.021 16.001 3.169 1.00 90.19 94 LEU A N 1
ATOM 736 C CA . LEU A 1 94 ? -23.614 16.894 2.083 1.00 90.19 94 LEU A CA 1
ATOM 737 C C . LEU A 1 94 ? -24.622 16.864 0.926 1.00 90.19 94 LEU A C 1
ATOM 739 O O . LEU A 1 94 ? -24.963 17.924 0.411 1.00 90.19 94 LEU A O 1
ATOM 743 N N . ALA A 1 95 ? -25.168 15.692 0.584 1.00 87.44 95 ALA A N 1
ATOM 744 C CA . ALA A 1 95 ? -26.202 15.566 -0.446 1.00 87.44 95 ALA A CA 1
ATOM 745 C C . ALA A 1 95 ? -27.529 16.246 -0.054 1.00 87.44 95 ALA A C 1
ATOM 747 O O . ALA A 1 95 ? -28.157 16.891 -0.886 1.00 87.44 95 ALA A O 1
ATOM 748 N N . GLU A 1 96 ? -27.947 16.147 1.212 1.00 83.19 96 GLU A N 1
ATOM 749 C CA . GLU A 1 96 ? -29.168 16.801 1.718 1.00 83.19 96 GLU A CA 1
ATOM 750 C C . GLU A 1 96 ? -29.020 18.330 1.832 1.00 83.19 96 GLU A C 1
ATOM 752 O O . GLU A 1 96 ? -30.003 19.069 1.750 1.00 83.19 96 GLU A O 1
ATOM 757 N N . SER A 1 97 ? -27.788 18.825 2.001 1.00 70.44 97 SER A N 1
ATOM 758 C CA . SER A 1 97 ? -27.519 20.257 2.177 1.00 70.44 97 SER A CA 1
ATOM 759 C C . SER A 1 97 ? -27.698 21.106 0.916 1.00 70.44 97 SER A C 1
ATOM 761 O O . SER A 1 97 ? -27.806 22.327 1.023 1.00 70.44 97 SER A O 1
ATOM 763 N N . GLU A 1 98 ? -27.795 20.478 -0.259 1.00 62.22 98 GLU A N 1
ATOM 764 C CA . GLU A 1 98 ? -28.125 21.167 -1.509 1.00 62.22 98 GLU A CA 1
ATOM 765 C C . GLU A 1 98 ? -29.593 21.639 -1.553 1.00 62.22 98 GLU A C 1
ATOM 767 O O . GLU A 1 98 ? -29.922 22.493 -2.378 1.00 62.22 98 GLU A O 1
ATOM 772 N N . GLU A 1 99 ? -30.468 21.126 -0.670 1.00 57.72 99 GLU A N 1
ATOM 773 C CA . GLU A 1 99 ? -31.919 21.305 -0.804 1.00 57.72 99 GLU A CA 1
ATOM 774 C C . GLU A 1 99 ? -32.588 22.281 0.186 1.00 57.72 99 GLU A C 1
ATOM 776 O O . GLU A 1 99 ? -33.491 22.963 -0.281 1.00 57.72 99 GLU A O 1
ATOM 781 N N . ASP A 1 100 ? -32.212 22.425 1.477 1.00 52.94 100 ASP A N 1
ATOM 782 C CA . ASP A 1 100 ? -32.912 23.391 2.385 1.00 52.94 100 ASP A CA 1
ATOM 783 C C . ASP A 1 100 ? -32.338 23.599 3.828 1.00 52.94 100 ASP A C 1
ATOM 785 O O . ASP A 1 100 ? -33.017 24.151 4.701 1.00 52.94 100 ASP A O 1
ATOM 789 N N . SER A 1 101 ? -31.109 23.171 4.160 1.00 58.97 101 SER A N 1
ATOM 790 C CA . SER A 1 101 ? -30.588 23.230 5.552 1.00 58.97 101 SER A CA 1
ATOM 791 C C . SER A 1 101 ? -29.779 24.492 5.898 1.00 58.97 101 SER A C 1
ATOM 793 O O . SER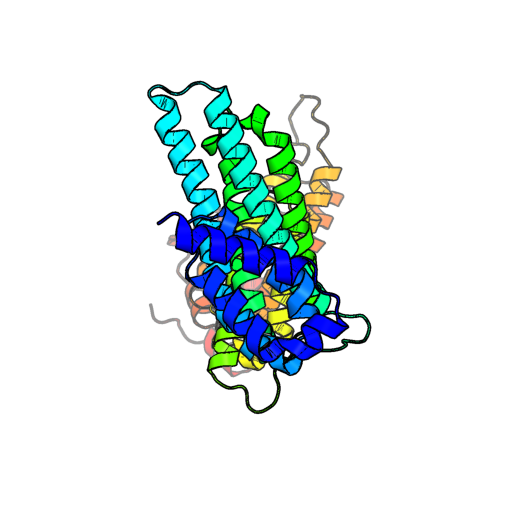 A 1 101 ? -29.052 25.027 5.064 1.00 58.97 101 SER A O 1
ATOM 795 N N . SER A 1 102 ? -29.835 24.935 7.165 1.00 63.69 102 SER A N 1
ATOM 796 C CA . SER A 1 102 ? -28.981 26.022 7.669 1.00 63.69 102 SER A CA 1
ATOM 797 C C . SER A 1 102 ? -27.505 25.580 7.723 1.00 63.69 102 SER A C 1
ATOM 799 O O . SER A 1 102 ? -27.199 24.509 8.247 1.00 63.69 102 SER A O 1
ATOM 801 N N . GLU A 1 103 ? -26.575 26.387 7.190 1.00 67.75 103 GLU A N 1
ATOM 802 C CA . GLU A 1 103 ? -25.135 26.047 7.097 1.00 67.75 103 GLU A CA 1
ATOM 803 C C . GLU A 1 103 ? -24.510 25.633 8.448 1.00 67.75 103 GLU A C 1
ATOM 805 O O . GLU A 1 103 ? -23.601 24.803 8.491 1.00 67.75 103 GLU A O 1
ATOM 810 N N . GLY A 1 104 ? -25.013 26.182 9.562 1.00 71.38 104 GLY A N 1
ATOM 811 C CA . GLY A 1 104 ? -24.511 25.893 10.908 1.00 71.38 104 GLY A CA 1
ATOM 812 C C . GLY A 1 104 ? -24.834 24.481 11.406 1.00 71.38 104 GLY A C 1
ATOM 813 O O . GLY A 1 104 ? -23.991 23.854 12.049 1.00 71.38 104 GLY A O 1
ATOM 814 N N . ASP A 1 105 ? -26.016 23.954 11.079 1.00 81.12 105 ASP A N 1
ATOM 815 C CA . ASP A 1 105 ? -26.404 22.599 11.486 1.00 81.12 105 ASP A CA 1
ATOM 816 C C . ASP A 1 105 ? -25.585 21.553 10.717 1.00 81.12 105 ASP A C 1
ATOM 818 O O . ASP A 1 105 ? -25.085 20.596 11.310 1.00 81.12 105 ASP A O 1
ATOM 822 N N . VAL A 1 106 ? -25.356 21.792 9.420 1.00 86.94 106 VAL A N 1
ATOM 823 C CA . VAL A 1 106 ? -24.526 20.937 8.556 1.00 86.94 106 VAL A CA 1
ATOM 824 C C . VAL A 1 106 ? -23.098 20.857 9.091 1.00 86.94 106 VAL A C 1
ATOM 826 O O . VAL A 1 106 ? -22.598 19.757 9.322 1.00 86.94 106 VAL A O 1
ATOM 829 N N . HIS A 1 107 ? -22.458 22.002 9.361 1.00 89.38 107 HIS A N 1
ATOM 830 C CA . HIS A 1 107 ? -21.086 22.041 9.885 1.00 89.38 107 HIS A CA 1
ATOM 831 C C . HIS A 1 107 ? -20.922 21.204 11.157 1.00 89.38 107 HIS A C 1
ATOM 833 O O . HIS A 1 107 ? -20.001 20.390 11.241 1.00 89.38 107 HIS A O 1
ATOM 839 N N . SER A 1 108 ? -21.850 21.344 12.109 1.00 90.94 108 SER A N 1
ATOM 840 C CA . SER A 1 108 ? -21.792 20.622 13.383 1.00 90.94 108 SER A CA 1
ATOM 841 C C . SER A 1 108 ? -21.805 19.098 13.204 1.00 90.94 108 SER A C 1
ATOM 843 O O . SER A 1 108 ? -21.037 18.391 13.858 1.00 90.94 108 SER A O 1
ATOM 845 N N . VAL A 1 109 ? -22.615 18.593 12.269 1.00 92.69 109 VAL A N 1
ATOM 846 C CA . VAL A 1 109 ? -22.718 17.160 11.970 1.00 92.69 109 VAL A CA 1
ATOM 847 C C . VAL A 1 109 ? -21.456 16.654 11.273 1.00 92.69 109 VAL A C 1
ATOM 849 O O . VAL A 1 109 ? -20.987 15.555 11.580 1.00 92.69 109 VAL A O 1
ATOM 852 N N . LEU A 1 110 ? -20.889 17.437 10.351 1.00 94.75 110 LEU A N 1
ATOM 853 C CA . LEU A 1 110 ? -19.655 17.070 9.653 1.00 94.75 110 LEU A CA 1
ATOM 854 C C . LEU A 1 110 ? -18.475 16.963 10.624 1.00 94.75 110 LEU A C 1
ATOM 856 O O . LEU A 1 110 ? -17.759 15.959 10.610 1.00 94.75 110 LEU A O 1
ATOM 860 N N . GLU A 1 111 ? -18.308 17.963 11.492 1.00 95.19 111 GLU A N 1
ATOM 861 C CA . GLU A 1 111 ? -17.288 17.967 12.545 1.00 95.19 111 GLU A CA 1
ATOM 862 C C . GLU A 1 111 ? -17.443 16.777 13.488 1.00 95.19 111 GLU A C 1
ATOM 864 O O . GLU A 1 111 ? -16.478 16.070 13.779 1.00 95.19 111 GLU A O 1
ATOM 869 N N . GLU A 1 112 ? -18.673 16.497 13.916 1.00 95.69 112 GLU A N 1
ATOM 870 C CA . GLU A 1 112 ? -18.970 15.362 14.781 1.00 95.69 112 GLU A CA 1
ATOM 871 C C . GLU A 1 112 ? -18.560 14.028 14.130 1.00 95.69 112 GLU A C 1
ATOM 873 O O . GLU A 1 112 ? -17.876 13.213 14.754 1.00 95.69 112 GLU A O 1
ATOM 878 N N . CYS A 1 113 ? -18.897 13.813 12.855 1.00 96.75 113 CYS A N 1
ATOM 879 C CA . CYS A 1 113 ? -18.552 12.581 12.139 1.00 96.75 113 CYS A CA 1
ATOM 880 C C . CYS A 1 113 ? -17.038 12.427 11.911 1.00 96.75 113 CYS A C 1
ATOM 882 O O . CYS A 1 113 ? -16.486 11.321 12.006 1.00 96.75 113 CYS A O 1
ATOM 884 N N . LEU A 1 114 ? -16.335 13.530 11.647 1.00 97.38 114 LEU A N 1
ATOM 885 C CA . LEU A 1 114 ? -14.877 13.527 11.554 1.00 97.38 114 LEU A CA 1
ATOM 886 C C . LEU A 1 114 ? -14.234 13.227 12.915 1.00 97.38 114 LEU A C 1
ATOM 888 O O . LEU A 1 114 ? -13.314 12.407 12.995 1.00 97.38 114 LEU A O 1
ATOM 892 N N . GLN A 1 115 ? -14.759 13.808 13.996 1.00 97.44 115 GLN A N 1
ATOM 893 C CA . GLN A 1 115 ? -14.294 13.555 15.358 1.00 97.44 115 GLN A CA 1
ATOM 894 C C . GLN A 1 115 ? -14.535 12.103 15.791 1.00 97.44 115 GLN A C 1
ATOM 896 O O . GLN A 1 115 ? -13.687 11.481 16.434 1.00 97.44 115 GLN A O 1
ATOM 901 N N . TRP A 1 116 ? -15.664 11.523 15.397 1.00 97.56 116 TRP A N 1
ATOM 902 C CA . TRP A 1 116 ? -15.941 10.101 15.563 1.00 97.56 116 TRP A CA 1
ATOM 903 C C . TRP A 1 116 ? -14.886 9.229 14.885 1.00 97.56 116 TRP A C 1
ATOM 905 O O . TRP A 1 116 ? -14.339 8.314 15.506 1.00 97.56 116 TRP A O 1
ATOM 915 N N . THR A 1 117 ? -14.530 9.557 13.646 1.00 98.12 117 THR A N 1
ATOM 916 C CA . THR A 1 117 ? -13.501 8.830 12.895 1.00 98.12 117 THR A CA 1
ATOM 917 C C . THR A 1 117 ? -12.122 8.972 13.552 1.00 98.12 117 THR A C 1
ATOM 919 O O . THR A 1 117 ? -11.392 7.988 13.693 1.00 98.12 117 THR A O 1
ATOM 922 N N . LEU A 1 118 ? -11.781 10.164 14.053 1.00 98.12 118 LEU A N 1
ATOM 923 C CA . LEU A 1 118 ? -10.570 10.398 14.848 1.00 98.12 118 LEU A CA 1
ATOM 924 C C . LEU A 1 118 ? -10.505 9.503 16.093 1.00 98.12 118 LEU A C 1
ATOM 926 O O . LEU A 1 118 ? -9.462 8.902 16.367 1.00 98.12 118 LEU A O 1
ATOM 930 N N . ASN A 1 119 ? -11.618 9.384 16.819 1.00 97.88 119 ASN A N 1
ATOM 931 C CA . ASN A 1 119 ? -11.706 8.565 18.027 1.00 97.88 119 ASN A CA 1
ATOM 932 C C . ASN A 1 119 ? -11.511 7.076 17.714 1.00 97.88 119 ASN A C 1
ATOM 934 O O . ASN A 1 119 ? -10.778 6.395 18.429 1.00 97.88 119 ASN A O 1
ATOM 938 N N . ILE A 1 120 ? -12.088 6.580 16.613 1.00 98.25 120 ILE A N 1
ATOM 939 C CA . ILE A 1 120 ? -11.871 5.198 16.160 1.00 98.25 120 ILE A CA 1
ATOM 940 C C . ILE A 1 120 ? -10.385 4.956 15.853 1.00 98.25 120 ILE A C 1
ATOM 942 O O . ILE A 1 120 ? -9.820 3.946 16.280 1.00 98.25 120 ILE A O 1
ATOM 946 N N . GLY A 1 121 ? -9.728 5.899 15.171 1.00 98.06 121 GLY A N 1
ATOM 947 C CA . GLY A 1 121 ? -8.292 5.829 14.901 1.00 98.06 121 GLY A CA 1
ATOM 948 C C . GLY A 1 121 ? -7.453 5.764 16.182 1.00 98.06 121 GLY A C 1
ATOM 949 O O . GLY A 1 121 ? -6.533 4.954 16.272 1.00 98.06 121 GLY A O 1
ATOM 950 N N . ALA A 1 122 ? -7.797 6.558 17.200 1.00 97.94 122 ALA A N 1
ATOM 951 C CA . ALA A 1 122 ? -7.125 6.525 18.501 1.00 97.94 122 ALA A CA 1
ATOM 952 C C . ALA A 1 122 ? -7.294 5.171 19.219 1.00 97.94 122 ALA A C 1
ATOM 954 O O . ALA A 1 122 ? -6.330 4.643 19.777 1.00 97.94 122 ALA A O 1
ATOM 955 N N . CYS A 1 123 ? -8.482 4.564 19.148 1.00 97.56 123 CYS A N 1
ATOM 956 C CA . CYS A 1 123 ? -8.721 3.224 19.686 1.00 97.56 123 CYS A CA 1
ATOM 957 C C . CYS A 1 123 ? -7.855 2.158 18.992 1.00 97.56 123 CYS A C 1
ATOM 959 O O . CYS A 1 123 ? -7.288 1.296 19.666 1.00 97.56 123 CYS A O 1
ATOM 961 N N . LEU A 1 124 ? -7.706 2.227 17.664 1.00 98.00 124 LEU A N 1
ATOM 962 C CA . LEU A 1 124 ? -6.848 1.312 16.899 1.00 98.00 124 LEU A CA 1
ATOM 963 C C . LEU A 1 124 ? -5.364 1.472 17.252 1.00 98.00 124 LEU A C 1
ATOM 965 O O . LEU A 1 124 ? -4.666 0.474 17.439 1.00 98.00 124 LEU A O 1
ATOM 969 N N . GLU A 1 125 ? -4.887 2.709 17.406 1.00 97.12 125 GLU A N 1
ATOM 970 C CA . GLU A 1 125 ? -3.527 2.971 17.888 1.00 97.12 125 GLU A CA 1
ATOM 971 C C . GLU A 1 125 ? -3.309 2.374 19.285 1.00 97.12 125 GLU A C 1
ATOM 973 O O . GLU A 1 125 ? -2.295 1.716 19.517 1.00 97.12 125 GLU A O 1
ATOM 978 N N . SER A 1 126 ? -4.269 2.537 20.202 1.00 94.94 126 SER A N 1
ATOM 979 C CA . SER A 1 126 ? -4.207 1.940 21.544 1.00 94.94 126 SER A CA 1
ATOM 980 C C . SER A 1 126 ? -4.057 0.412 21.475 1.00 94.94 126 SER A C 1
ATOM 982 O O . SER A 1 126 ? -3.137 -0.152 22.076 1.00 94.94 126 SER A O 1
ATOM 984 N N . CYS A 1 127 ? -4.859 -0.260 20.640 1.00 95.31 127 CYS A N 1
ATOM 985 C CA . CYS A 1 127 ? -4.761 -1.706 20.411 1.00 95.31 127 CYS A CA 1
ATOM 986 C C . CYS A 1 127 ? -3.377 -2.142 19.898 1.00 95.31 127 CYS A C 1
ATOM 988 O O . CYS A 1 127 ? -2.798 -3.115 20.395 1.00 95.31 127 CYS A O 1
ATOM 990 N N . ILE A 1 128 ? -2.820 -1.426 18.915 1.00 95.50 128 ILE A N 1
ATOM 991 C CA . ILE A 1 128 ? -1.499 -1.750 18.357 1.00 95.50 128 ILE A CA 1
ATOM 992 C C . ILE A 1 128 ? -0.391 -1.478 19.385 1.00 95.50 128 ILE A C 1
ATOM 994 O O . ILE A 1 128 ? 0.512 -2.300 19.534 1.00 95.50 128 ILE A O 1
ATOM 998 N N . ASN A 1 129 ? -0.468 -0.384 20.147 1.00 92.94 129 ASN A N 1
ATOM 999 C CA . ASN A 1 129 ? 0.494 -0.074 21.210 1.00 92.94 129 ASN A CA 1
ATOM 1000 C C . ASN A 1 129 ? 0.531 -1.157 22.295 1.00 92.94 129 ASN A C 1
ATOM 1002 O O . ASN A 1 129 ? 1.614 -1.580 22.704 1.00 92.94 129 ASN A O 1
ATOM 1006 N N . LEU A 1 130 ? -0.635 -1.645 22.731 1.00 90.56 130 LEU A N 1
ATOM 1007 C CA . LEU A 1 130 ? -0.737 -2.730 23.714 1.00 90.56 130 LEU A CA 1
ATOM 1008 C C . LEU A 1 130 ? -0.170 -4.052 23.179 1.00 90.56 130 LEU A C 1
ATOM 1010 O O . LEU A 1 130 ? 0.453 -4.819 23.919 1.00 90.56 130 LEU A O 1
ATOM 1014 N N . THR A 1 131 ? -0.307 -4.284 21.874 1.00 89.94 131 THR A N 1
ATOM 1015 C CA . THR A 1 131 ? 0.316 -5.424 21.193 1.00 89.94 131 THR A CA 1
ATOM 1016 C C . THR A 1 131 ? 1.846 -5.278 21.131 1.00 89.94 131 THR A C 1
ATOM 1018 O O . THR A 1 131 ? 2.577 -6.252 21.309 1.00 89.94 131 THR A O 1
ATOM 1021 N N . LEU A 1 132 ? 2.347 -4.054 20.925 1.00 86.44 132 LEU A N 1
ATOM 1022 C CA . LEU A 1 132 ? 3.756 -3.741 20.657 1.00 86.44 132 LEU A CA 1
ATOM 1023 C C . LEU A 1 132 ? 4.613 -3.353 21.871 1.00 86.44 132 LEU A C 1
ATOM 1025 O O . LEU A 1 132 ? 5.754 -2.930 21.666 1.00 86.44 132 LEU A O 1
ATOM 1029 N N . THR A 1 133 ? 4.129 -3.509 23.108 1.00 81.06 133 THR A N 1
ATOM 1030 C CA . THR A 1 133 ? 4.831 -3.038 24.323 1.00 81.06 133 THR A CA 1
ATOM 1031 C C . THR A 1 133 ? 6.312 -3.445 24.385 1.00 81.06 133 THR A C 1
ATOM 1033 O O . THR A 1 133 ? 6.713 -4.472 23.829 1.00 81.06 133 THR A O 1
ATOM 1036 N N . SER A 1 134 ? 7.126 -2.632 25.076 1.00 59.72 134 SER A N 1
ATOM 1037 C CA . SER A 1 134 ? 8.589 -2.464 24.932 1.00 59.72 134 SER A CA 1
ATOM 1038 C C . SER A 1 134 ? 9.473 -3.718 24.872 1.00 59.72 134 SER A C 1
ATOM 1040 O O . SER A 1 134 ? 10.597 -3.630 24.390 1.00 59.72 134 SER A O 1
ATOM 1042 N N . ASN A 1 135 ? 8.989 -4.882 25.306 1.00 65.31 135 ASN A N 1
ATOM 1043 C CA . ASN A 1 135 ? 9.740 -6.142 25.300 1.00 65.31 135 ASN A CA 1
ATOM 1044 C C . ASN A 1 135 ? 9.362 -7.088 24.145 1.00 65.31 135 ASN A C 1
ATOM 1046 O O . ASN A 1 135 ? 9.833 -8.221 24.090 1.00 65.31 135 ASN A O 1
ATOM 1050 N N . THR A 1 136 ? 8.499 -6.657 23.225 1.00 76.38 136 THR A N 1
ATOM 1051 C CA . THR A 1 136 ? 7.975 -7.521 22.160 1.00 76.38 136 THR A CA 1
ATOM 1052 C C . THR A 1 136 ? 8.914 -7.520 20.960 1.00 76.38 136 THR A C 1
ATOM 1054 O O . THR A 1 136 ? 8.952 -6.549 20.196 1.00 76.38 136 THR A O 1
ATOM 1057 N N . SER A 1 137 ? 9.677 -8.604 20.806 1.00 81.06 137 SER A N 1
ATOM 1058 C CA . SER A 1 137 ? 10.592 -8.824 19.679 1.00 81.06 137 SER A CA 1
ATOM 1059 C C . SER A 1 137 ? 9.899 -9.404 18.445 1.00 81.06 137 SER A C 1
ATOM 1061 O O . SER A 1 137 ? 10.338 -9.142 17.331 1.00 81.06 137 SER A O 1
ATOM 1063 N N . SER A 1 138 ? 8.816 -10.161 18.633 1.00 90.06 138 SER A N 1
ATOM 1064 C CA . SER A 1 138 ? 8.069 -10.824 17.563 1.00 90.06 138 SER A CA 1
ATOM 1065 C C . SER A 1 138 ? 6.596 -10.985 17.949 1.00 90.06 138 SER A C 1
ATOM 1067 O O . SER A 1 138 ? 6.272 -11.058 19.137 1.00 90.06 138 SER A O 1
ATOM 1069 N N . VAL A 1 139 ? 5.706 -10.996 16.956 1.00 91.81 139 VAL A N 1
ATOM 1070 C CA . VAL A 1 139 ? 4.255 -11.155 17.132 1.00 91.81 139 VAL A CA 1
ATOM 1071 C C . VAL A 1 139 ? 3.735 -12.186 16.136 1.00 91.81 139 VAL A C 1
ATOM 1073 O O . VAL A 1 139 ? 3.957 -12.056 14.938 1.00 91.81 139 VAL A O 1
ATOM 1076 N N . GLU A 1 140 ? 3.060 -13.226 16.614 1.00 92.38 140 GLU A N 1
ATOM 1077 C CA . GLU A 1 140 ? 2.508 -14.240 15.716 1.00 92.38 140 GLU A CA 1
ATOM 1078 C C . GLU A 1 140 ? 1.309 -13.666 14.947 1.00 92.38 140 GLU A C 1
ATOM 1080 O O . GLU A 1 140 ? 0.442 -13.023 15.543 1.00 92.38 140 GLU A O 1
ATOM 1085 N N . LEU A 1 141 ? 1.244 -13.902 13.631 1.00 93.31 141 LEU A N 1
ATOM 1086 C CA . 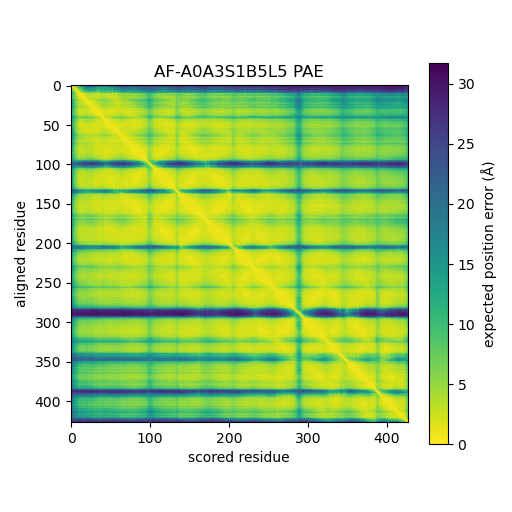LEU A 1 141 ? 0.190 -13.360 12.763 1.00 93.31 141 LEU A CA 1
ATOM 1087 C C . LEU A 1 141 ? -1.221 -13.684 13.274 1.00 93.31 141 LEU A C 1
ATOM 1089 O O . LEU A 1 141 ? -2.106 -12.826 13.239 1.00 93.31 141 LEU A O 1
ATOM 1093 N N . CYS A 1 142 ? -1.426 -14.901 13.785 1.00 91.50 142 CYS A N 1
ATOM 1094 C CA . CYS A 1 142 ? -2.726 -15.348 14.274 1.00 91.50 142 CYS A CA 1
ATOM 1095 C C . CYS A 1 142 ? -3.245 -14.502 15.448 1.00 91.50 142 CYS A C 1
ATOM 1097 O O . CYS A 1 142 ? -4.453 -14.419 15.620 1.00 91.50 142 CYS A O 1
ATOM 1099 N N . LEU A 1 143 ? -2.367 -13.830 16.204 1.00 92.69 143 LEU A N 1
ATOM 1100 C CA . LEU A 1 143 ? -2.723 -13.005 17.363 1.00 92.69 143 LEU A CA 1
ATOM 1101 C C . LEU A 1 143 ? -3.117 -11.566 16.997 1.00 92.69 143 LEU A C 1
ATOM 1103 O O . LEU A 1 143 ? -3.518 -10.801 17.873 1.00 92.69 143 LEU A O 1
ATOM 1107 N N . VAL A 1 144 ? -2.956 -11.169 15.732 1.00 95.00 144 VAL A N 1
ATOM 1108 C CA . VAL A 1 144 ? -3.178 -9.781 15.287 1.00 95.00 144 VAL A CA 1
ATOM 1109 C C . VAL A 1 144 ? -3.935 -9.657 13.972 1.00 95.00 144 VAL A C 1
ATOM 1111 O O . VAL A 1 144 ? -4.196 -8.543 13.523 1.00 95.00 144 VAL A O 1
ATOM 1114 N N . GLN A 1 145 ? -4.297 -10.768 13.335 1.00 95.12 145 GLN A N 1
ATOM 1115 C CA . GLN A 1 145 ? -4.956 -10.781 12.028 1.00 95.12 145 GLN A CA 1
ATOM 1116 C C . GLN A 1 145 ? -6.213 -9.893 11.978 1.00 95.12 145 GLN A C 1
ATOM 1118 O O . GLN A 1 145 ? -6.402 -9.146 11.015 1.00 95.12 145 GLN A O 1
ATOM 1123 N N . SER A 1 146 ? -7.050 -9.906 13.023 1.00 96.81 146 SER A N 1
ATOM 1124 C CA . SER A 1 146 ? -8.293 -9.129 13.042 1.00 96.81 146 SER A CA 1
ATOM 1125 C C . SER A 1 146 ? -8.024 -7.639 13.248 1.00 96.81 146 SER A C 1
ATOM 1127 O O . SER A 1 146 ? -8.730 -6.810 12.665 1.00 96.81 146 SER A O 1
ATOM 1129 N N . LEU A 1 147 ? -6.983 -7.309 14.021 1.00 97.19 147 LEU A N 1
ATOM 1130 C CA . LEU A 1 147 ? -6.511 -5.941 14.242 1.00 97.19 147 LEU A CA 1
ATOM 1131 C C . LEU A 1 147 ? -5.881 -5.348 12.976 1.00 97.19 147 LEU A C 1
ATOM 1133 O O . LEU A 1 147 ? -6.192 -4.217 12.608 1.00 97.19 147 LEU A O 1
ATOM 1137 N N . LEU A 1 148 ? -5.034 -6.111 12.277 1.00 97.56 148 LEU A N 1
ATOM 1138 C CA . LEU A 1 148 ? -4.454 -5.702 10.995 1.00 97.56 148 LEU A CA 1
ATOM 1139 C C . LEU A 1 148 ? -5.554 -5.438 9.965 1.00 97.56 148 LEU A C 1
ATOM 1141 O O . LEU A 1 148 ? -5.539 -4.402 9.304 1.00 97.56 148 LEU A O 1
ATOM 1145 N N . ARG A 1 149 ? -6.549 -6.329 9.882 1.00 97.12 149 ARG A N 1
ATOM 1146 C CA . ARG A 1 149 ? -7.676 -6.188 8.956 1.00 97.12 149 ARG A CA 1
ATOM 1147 C C . ARG A 1 149 ? -8.461 -4.894 9.176 1.00 97.12 149 ARG A C 1
ATOM 1149 O O . ARG A 1 149 ? -8.673 -4.156 8.216 1.00 97.12 149 ARG A O 1
ATOM 1156 N N . CYS A 1 150 ? -8.897 -4.605 10.404 1.00 97.75 150 CYS A N 1
ATOM 1157 C CA . CYS A 1 150 ? -9.669 -3.384 10.657 1.00 97.75 150 CYS A CA 1
ATOM 1158 C C . CYS A 1 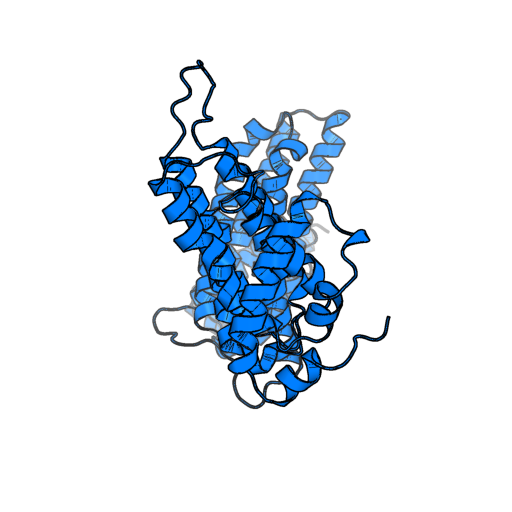150 ? -8.807 -2.116 10.579 1.00 97.75 150 CYS A C 1
ATOM 1160 O O . CYS A 1 150 ? -9.298 -1.086 10.124 1.00 97.75 150 CYS A O 1
ATOM 1162 N N . SER A 1 151 ? -7.517 -2.193 10.924 1.00 98.50 151 SER A N 1
ATOM 1163 C CA . SER A 1 151 ? -6.590 -1.065 10.770 1.00 98.50 151 SER A CA 1
ATOM 1164 C C . SER A 1 151 ? -6.363 -0.710 9.301 1.00 98.50 151 SER A C 1
ATOM 1166 O O . SER A 1 151 ? -6.438 0.459 8.938 1.00 98.50 151 SER A O 1
ATOM 1168 N N . LEU A 1 152 ? -6.148 -1.703 8.431 1.00 98.50 152 LEU A N 1
ATOM 1169 C CA . LEU A 1 152 ? -6.014 -1.474 6.988 1.00 98.50 152 LEU A CA 1
ATOM 1170 C C . LEU A 1 152 ? -7.313 -0.935 6.376 1.00 98.50 152 LEU A C 1
ATOM 1172 O O . LEU A 1 152 ? -7.256 -0.031 5.546 1.00 98.50 152 LEU A O 1
ATOM 1176 N N . HIS A 1 153 ? -8.478 -1.422 6.824 1.00 98.62 153 HIS A N 1
ATOM 1177 C CA . HIS A 1 153 ? -9.772 -0.870 6.406 1.00 98.62 153 HIS A CA 1
ATOM 1178 C C . HIS A 1 153 ? -9.916 0.601 6.801 1.00 98.62 153 HIS A C 1
ATOM 1180 O O . HIS A 1 153 ? -10.240 1.421 5.947 1.00 98.62 153 HIS A O 1
ATOM 1186 N N . PHE A 1 154 ? -9.611 0.951 8.056 1.00 98.69 154 PHE A N 1
ATOM 1187 C CA . PHE A 1 154 ? -9.616 2.339 8.524 1.00 98.69 154 PHE A CA 1
ATOM 1188 C C . PHE A 1 154 ? -8.708 3.223 7.662 1.00 98.69 154 PHE A C 1
ATOM 1190 O O . PHE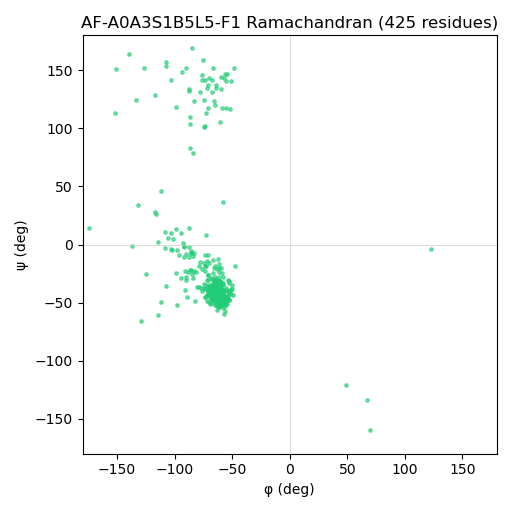 A 1 154 ? -9.151 4.253 7.162 1.00 98.69 154 PHE A O 1
ATOM 1197 N N . LEU A 1 155 ? -7.454 2.805 7.447 1.00 98.69 155 LEU A N 1
ATOM 1198 C CA . LEU A 1 155 ? -6.491 3.564 6.645 1.00 98.69 155 LEU A CA 1
ATOM 1199 C C . LEU A 1 155 ? -7.002 3.778 5.221 1.00 98.69 155 LEU A C 1
ATOM 1201 O O . LEU A 1 155 ? -6.962 4.897 4.718 1.00 98.69 155 LEU A O 1
ATOM 1205 N N . ARG A 1 156 ? -7.525 2.724 4.589 1.00 98.50 156 ARG A N 1
ATOM 1206 C CA . ARG A 1 156 ? -8.083 2.799 3.238 1.00 98.50 156 ARG A CA 1
ATOM 1207 C C . ARG A 1 156 ? -9.231 3.800 3.161 1.00 98.50 156 ARG A C 1
ATOM 1209 O O . ARG A 1 156 ? -9.220 4.651 2.278 1.00 98.50 156 ARG A O 1
ATOM 1216 N N . GLN A 1 157 ? -10.191 3.717 4.081 1.00 98.50 157 GLN A N 1
ATOM 1217 C CA . GLN A 1 157 ? -11.353 4.603 4.074 1.00 98.50 157 GLN A CA 1
ATOM 1218 C C . GLN A 1 157 ? -10.968 6.057 4.334 1.00 98.50 157 GLN A C 1
ATOM 1220 O O . GLN A 1 157 ? -11.391 6.945 3.600 1.00 98.50 157 GLN A O 1
ATOM 1225 N N . VAL A 1 158 ? -10.106 6.307 5.320 1.00 98.38 158 VAL A N 1
ATOM 1226 C CA . VAL A 1 158 ? -9.687 7.668 5.660 1.00 98.38 158 VAL A CA 1
ATOM 1227 C C . VAL A 1 158 ? -8.838 8.290 4.555 1.00 98.38 158 VAL A C 1
ATOM 1229 O O . VAL A 1 158 ? -9.086 9.431 4.180 1.00 98.38 158 VAL A O 1
ATOM 1232 N N . TYR A 1 159 ? -7.871 7.568 3.983 1.00 98.38 159 TYR A N 1
ATOM 1233 C CA . TYR A 1 159 ? -7.078 8.121 2.883 1.00 98.38 159 TYR A CA 1
ATOM 1234 C C . TYR A 1 159 ? -7.898 8.340 1.618 1.00 98.38 159 TYR A C 1
ATOM 1236 O O . TYR A 1 159 ? -7.678 9.341 0.940 1.00 98.38 159 TYR A O 1
ATOM 1244 N N . LYS A 1 160 ? -8.856 7.457 1.316 1.00 97.75 160 LYS A N 1
ATOM 1245 C CA . LYS A 1 160 ? -9.810 7.687 0.229 1.00 97.75 160 LYS A CA 1
ATOM 1246 C C . LYS A 1 160 ? -10.620 8.960 0.484 1.00 97.75 160 LYS A C 1
ATOM 1248 O O . LYS A 1 160 ? -10.642 9.841 -0.364 1.00 97.75 160 LYS A O 1
ATOM 1253 N N . HIS A 1 161 ? -11.188 9.102 1.679 1.00 97.31 161 HIS A N 1
ATOM 1254 C CA . HIS A 1 161 ? -11.950 10.289 2.072 1.00 97.31 161 HIS A CA 1
ATOM 1255 C C . HIS A 1 161 ? -11.128 11.581 1.976 1.00 97.31 161 HIS A C 1
ATOM 1257 O O . HIS A 1 161 ? -11.601 12.577 1.445 1.00 97.31 161 HIS A O 1
ATOM 1263 N N . CYS A 1 162 ? -9.872 11.565 2.432 1.00 96.69 162 CYS A N 1
ATOM 1264 C CA . CYS A 1 162 ? -8.962 12.705 2.305 1.00 96.69 162 CYS A CA 1
ATOM 1265 C C . CYS A 1 162 ? -8.547 12.995 0.854 1.00 96.69 162 CYS A C 1
ATOM 1267 O O . CYS A 1 162 ? -8.233 14.135 0.538 1.00 96.69 162 CYS A O 1
ATOM 1269 N N . LYS A 1 163 ? -8.503 11.985 -0.021 1.00 95.81 163 LYS A N 1
ATOM 1270 C CA . LYS A 1 163 ? -8.231 12.172 -1.453 1.00 95.81 163 LYS A CA 1
ATOM 1271 C C . LYS A 1 163 ? -9.394 12.844 -2.161 1.00 95.81 163 LYS A C 1
ATOM 1273 O O . LYS A 1 163 ? -9.175 13.760 -2.946 1.00 95.81 163 LYS A O 1
ATOM 1278 N N . ASP A 1 164 ? -10.602 12.417 -1.829 1.00 96.00 164 ASP A N 1
ATOM 1279 C CA . ASP A 1 164 ? -11.825 12.882 -2.471 1.00 96.00 164 ASP A CA 1
ATOM 1280 C C . ASP A 1 164 ? -12.372 14.158 -1.795 1.00 96.00 164 ASP A C 1
ATOM 1282 O O . ASP A 1 164 ? -13.366 14.722 -2.240 1.00 96.00 164 ASP A O 1
ATOM 1286 N N . SER A 1 165 ? -11.732 14.654 -0.725 1.00 94.44 165 SER A N 1
ATOM 1287 C CA . SER A 1 165 ? -12.284 15.708 0.137 1.00 94.44 165 SER A CA 1
ATOM 1288 C C . SER A 1 165 ? -12.519 17.039 -0.572 1.00 94.44 165 SER A C 1
ATOM 1290 O O . SER A 1 165 ? -13.477 17.734 -0.247 1.00 94.44 165 SER A O 1
ATOM 1292 N N . SER A 1 166 ? -11.652 17.417 -1.516 1.00 91.94 166 SER A N 1
ATOM 1293 C CA . SER A 1 166 ? -11.819 18.676 -2.255 1.00 91.94 166 SER A CA 1
ATOM 1294 C C . SER A 1 166 ? -13.119 18.676 -3.057 1.00 91.94 166 SER A C 1
ATOM 1296 O O . SER A 1 166 ? -13.841 19.669 -3.053 1.00 91.94 166 SER A O 1
ATOM 1298 N N . ASP A 1 167 ? -13.418 17.551 -3.704 1.00 93.31 167 ASP A N 1
ATOM 1299 C CA . ASP A 1 167 ? -14.619 17.387 -4.519 1.00 93.31 167 ASP A CA 1
ATOM 1300 C C . ASP A 1 167 ? -15.846 17.119 -3.642 1.00 93.31 167 ASP A C 1
ATOM 1302 O O . ASP A 1 167 ? -16.931 17.618 -3.923 1.00 93.31 167 ASP A O 1
ATOM 1306 N N . LEU A 1 168 ? -15.668 16.366 -2.552 1.00 93.81 168 LEU A N 1
ATOM 1307 C CA . LEU A 1 168 ? -16.746 15.966 -1.656 1.00 93.81 168 LEU A CA 1
ATOM 1308 C C . LEU A 1 168 ? -17.307 17.140 -0.848 1.00 93.81 168 LEU A C 1
ATOM 1310 O O . LEU A 1 168 ? -18.519 17.303 -0.778 1.00 93.81 168 LEU A O 1
ATOM 1314 N N . TYR A 1 169 ? -16.448 17.936 -0.205 1.00 93.19 169 TYR A N 1
ATOM 1315 C CA . TYR A 1 169 ? -16.905 19.004 0.690 1.00 93.19 169 TYR A CA 1
ATOM 1316 C C . TYR A 1 169 ? -17.227 20.309 -0.041 1.00 93.19 169 TYR A C 1
ATOM 1318 O O . TYR A 1 169 ? -18.011 21.106 0.475 1.00 93.19 169 TYR A O 1
ATOM 1326 N N . GLY A 1 170 ? -16.626 20.559 -1.210 1.00 89.75 170 GLY A N 1
ATOM 1327 C CA . GLY A 1 170 ? -16.853 21.776 -1.988 1.00 89.75 170 GLY A CA 1
ATOM 1328 C C . GLY A 1 170 ? -16.735 23.047 -1.137 1.00 89.75 170 GLY A C 1
ATOM 1329 O O . GLY A 1 170 ? -15.705 23.298 -0.511 1.00 89.75 170 GLY A O 1
ATOM 1330 N N . GLY A 1 171 ? -17.813 23.835 -1.076 1.00 88.38 171 GLY A N 1
ATOM 1331 C CA . GLY A 1 171 ? -17.871 25.078 -0.294 1.00 88.38 171 GLY A CA 1
ATOM 1332 C C . GLY A 1 171 ? -17.758 24.899 1.227 1.00 88.38 171 GLY A C 1
ATOM 1333 O O . GLY A 1 171 ? -17.402 25.848 1.919 1.00 88.38 171 GLY A O 1
ATOM 1334 N N . PHE A 1 172 ? -17.999 23.695 1.756 1.00 89.12 172 PHE A N 1
ATOM 1335 C CA . PHE A 1 172 ? -17.871 23.397 3.187 1.00 89.12 172 PHE A CA 1
ATOM 1336 C C . PHE A 1 172 ? -16.444 23.010 3.600 1.00 89.12 172 PHE A C 1
ATOM 1338 O O . PHE A 1 172 ? -16.188 22.834 4.791 1.00 89.12 172 PHE A O 1
ATOM 1345 N N . LEU A 1 173 ? -15.505 22.866 2.653 1.00 93.25 173 LEU A N 1
ATOM 1346 C CA . LEU A 1 173 ? -14.160 22.356 2.938 1.00 93.25 173 LEU A CA 1
ATOM 1347 C C . LEU A 1 173 ? -13.414 23.211 3.967 1.00 93.25 173 LEU A C 1
ATOM 1349 O O . LEU A 1 173 ? -12.805 22.665 4.887 1.00 93.25 173 LEU A O 1
ATOM 1353 N N . ASP A 1 174 ? -13.487 24.536 3.837 1.00 92.19 174 ASP A N 1
ATOM 1354 C CA . ASP A 1 174 ? -12.791 25.459 4.737 1.00 92.19 174 ASP A CA 1
ATOM 1355 C C . ASP A 1 174 ? -13.237 25.273 6.193 1.00 92.19 174 ASP A C 1
ATOM 1357 O O . ASP A 1 174 ? -12.410 25.340 7.104 1.00 92.19 174 ASP A O 1
ATOM 1361 N N . LEU A 1 175 ? -14.516 24.947 6.402 1.00 90.38 175 LEU A N 1
ATOM 1362 C CA . LEU A 1 175 ? -15.118 24.783 7.723 1.00 90.38 175 LEU A CA 1
ATOM 1363 C C . LEU A 1 175 ? -14.639 23.528 8.460 1.00 90.38 175 LEU A C 1
ATOM 1365 O O . LEU A 1 175 ? -14.663 23.516 9.685 1.00 90.38 175 LEU A O 1
ATOM 1369 N N . VAL A 1 176 ? -14.210 22.492 7.731 1.00 94.44 176 VAL A N 1
ATOM 1370 C CA . VAL A 1 176 ? -13.777 21.196 8.295 1.00 94.44 176 VAL A CA 1
ATOM 1371 C C . VAL A 1 176 ? -12.289 20.906 8.076 1.00 94.44 176 VAL A C 1
ATOM 1373 O O . VAL A 1 176 ? -11.788 19.834 8.427 1.00 94.44 176 VAL A O 1
ATOM 1376 N N . SER A 1 177 ? -11.567 21.846 7.465 1.00 95.12 177 SER A N 1
ATOM 1377 C CA . SER A 1 177 ? -10.181 21.683 7.015 1.00 95.12 177 SER A CA 1
ATOM 1378 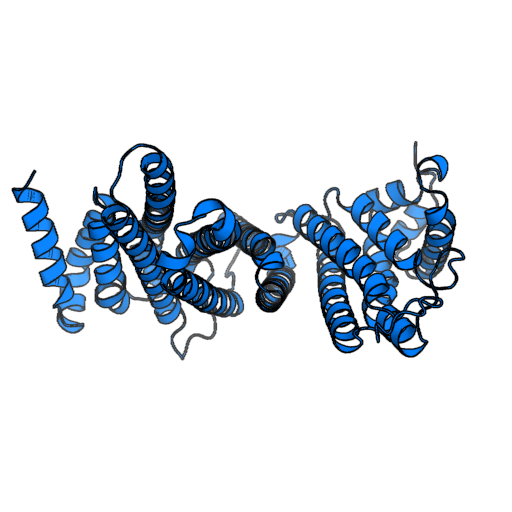C C . SER A 1 177 ? -9.214 21.318 8.150 1.00 95.12 177 SER A C 1
ATOM 1380 O O . SER A 1 177 ? -8.335 20.462 7.975 1.00 95.12 177 SER A O 1
ATOM 1382 N N . ASP A 1 178 ? -9.405 21.901 9.335 1.00 96.56 178 ASP A N 1
ATOM 1383 C CA . ASP A 1 178 ? -8.599 21.626 10.524 1.00 96.56 178 ASP A CA 1
ATOM 1384 C C . ASP A 1 178 ? -8.795 20.189 11.023 1.00 96.56 178 ASP A C 1
ATOM 1386 O O . ASP A 1 178 ? -7.817 19.467 11.257 1.00 96.56 178 ASP A O 1
ATOM 1390 N N . THR A 1 179 ? -10.042 19.738 11.151 1.00 96.62 179 THR A N 1
ATOM 1391 C CA . THR A 1 179 ? -10.366 18.387 11.629 1.00 96.62 179 THR A CA 1
ATOM 1392 C C . THR A 1 179 ? -9.994 17.329 10.593 1.00 96.62 179 THR A C 1
ATOM 1394 O O . THR A 1 179 ? -9.430 16.291 10.946 1.00 96.62 179 THR A O 1
ATOM 1397 N N . LEU A 1 180 ? -10.172 17.614 9.301 1.00 97.00 180 LEU A N 1
ATOM 1398 C CA . LEU A 1 180 ? -9.698 16.755 8.215 1.00 97.00 180 LEU A CA 1
ATOM 1399 C C . LEU A 1 180 ? -8.166 16.617 8.228 1.00 97.00 180 LEU A C 1
ATOM 1401 O O . LEU A 1 180 ? -7.629 15.516 8.086 1.00 97.00 180 LEU A O 1
ATOM 1405 N N . SER A 1 181 ? -7.446 17.712 8.481 1.00 97.19 181 SER A N 1
ATOM 1406 C CA . SER A 1 181 ? -5.987 17.694 8.632 1.00 97.19 181 SER A CA 1
ATOM 1407 C C . SER A 1 181 ? -5.541 16.873 9.846 1.00 97.19 181 SER A C 1
ATOM 1409 O O . SER A 1 181 ? -4.529 16.166 9.792 1.00 97.19 181 SER A O 1
ATOM 1411 N N . GLN A 1 182 ? -6.280 16.943 10.957 1.00 98.25 182 GLN A N 1
ATOM 1412 C CA . GLN A 1 182 ? -6.049 16.084 12.122 1.00 98.25 182 GLN A CA 1
ATOM 1413 C C . GLN A 1 182 ? -6.310 14.614 11.789 1.00 98.25 182 GLN A C 1
ATOM 1415 O O . GLN A 1 182 ? -5.519 13.751 12.180 1.00 98.25 182 GLN A O 1
ATOM 1420 N N . LEU A 1 183 ? -7.365 14.327 11.026 1.00 98.06 183 LEU A N 1
ATOM 1421 C CA . LEU A 1 183 ? -7.717 12.978 10.606 1.00 98.06 183 LEU A CA 1
ATOM 1422 C C . LEU A 1 183 ? -6.640 12.367 9.700 1.00 98.06 183 LEU A C 1
ATOM 1424 O O . LEU A 1 183 ? -6.206 11.240 9.943 1.00 98.06 183 LEU A O 1
ATOM 1428 N N . PHE A 1 184 ? -6.104 13.132 8.746 1.00 97.94 184 PHE A N 1
ATOM 1429 C CA . PHE A 1 184 ? -4.971 12.696 7.926 1.00 97.94 184 PHE A CA 1
ATOM 1430 C C . PHE A 1 184 ? -3.727 12.391 8.778 1.00 97.94 184 PHE A C 1
ATOM 1432 O O . PHE A 1 184 ? -3.078 11.355 8.606 1.00 97.94 184 PHE A O 1
ATOM 1439 N N . LYS A 1 185 ? -3.404 13.255 9.754 1.00 98.25 185 LYS A N 1
ATOM 1440 C CA . LYS A 1 185 ? -2.293 13.019 10.698 1.00 98.25 185 LYS A CA 1
ATOM 1441 C C . LYS A 1 185 ? -2.521 11.765 11.545 1.00 98.25 185 LYS A C 1
ATOM 1443 O O . LYS A 1 185 ? -1.565 11.031 11.797 1.00 98.25 185 LYS A O 1
ATOM 1448 N N . LYS A 1 186 ? -3.763 11.502 11.962 1.00 98.44 186 LYS A N 1
ATOM 1449 C CA . LYS A 1 186 ? -4.141 10.295 12.706 1.00 98.44 186 LYS A CA 1
ATOM 1450 C C . LYS A 1 186 ? -3.968 9.038 11.854 1.00 98.44 186 LYS A C 1
ATOM 1452 O O . LYS A 1 186 ? -3.335 8.094 12.316 1.00 98.44 186 LYS A O 1
ATOM 1457 N N . ALA A 1 187 ? -4.435 9.046 10.606 1.00 98.38 187 ALA A N 1
ATOM 1458 C CA . ALA A 1 187 ? -4.214 7.942 9.673 1.00 98.38 187 ALA A CA 1
ATOM 1459 C C . ALA A 1 187 ? -2.720 7.692 9.430 1.00 98.38 187 ALA A C 1
ATOM 1461 O O . ALA A 1 187 ? -2.273 6.553 9.494 1.00 98.38 187 ALA A O 1
ATOM 1462 N N . HIS A 1 188 ? -1.919 8.746 9.257 1.00 98.19 188 HIS A N 1
ATOM 1463 C CA . HIS A 1 188 ? -0.468 8.606 9.118 1.00 98.19 188 HIS A CA 1
ATOM 1464 C C . HIS A 1 188 ? 0.185 7.986 10.360 1.00 98.19 188 HIS A C 1
ATOM 1466 O O . HIS A 1 188 ? 0.987 7.059 10.236 1.00 98.19 188 HIS A O 1
ATOM 1472 N N . SER A 1 189 ? -0.161 8.461 11.556 1.00 98.12 189 SER A N 1
ATOM 1473 C CA . SER A 1 189 ? 0.341 7.892 12.810 1.00 98.12 189 SER A CA 1
ATOM 1474 C C . SER A 1 189 ? -0.007 6.402 12.925 1.00 98.12 189 SER A C 1
ATOM 1476 O O . SER A 1 189 ? 0.890 5.570 13.094 1.00 98.12 189 SER A O 1
ATOM 1478 N N . LEU A 1 190 ? -1.275 6.044 12.697 1.00 98.50 190 LEU A N 1
ATOM 1479 C CA . LEU A 1 190 ? -1.727 4.655 12.690 1.00 98.50 190 LEU A CA 1
ATOM 1480 C C . LEU A 1 190 ? -1.011 3.815 11.621 1.00 98.50 190 LEU A C 1
ATOM 1482 O O . LEU A 1 190 ? -0.582 2.703 11.920 1.00 98.50 190 LEU A O 1
ATOM 1486 N N . GLN A 1 191 ? -0.820 4.338 10.404 1.00 98.25 191 GLN A N 1
ATOM 1487 C CA . GLN A 1 191 ? -0.070 3.661 9.344 1.00 98.25 191 GLN A CA 1
ATOM 1488 C C . GLN A 1 191 ? 1.323 3.288 9.843 1.00 98.25 191 GLN A C 1
ATOM 1490 O O . GLN A 1 191 ? 1.710 2.127 9.757 1.00 98.25 191 GLN A O 1
ATOM 1495 N N . MET A 1 192 ? 2.069 4.238 10.411 1.00 97.62 192 MET A N 1
ATOM 1496 C CA . MET A 1 192 ? 3.420 3.968 10.911 1.00 97.62 192 MET A CA 1
ATOM 1497 C C . MET A 1 192 ? 3.433 2.894 12.005 1.00 97.62 192 MET A C 1
ATOM 1499 O O . MET A 1 192 ? 4.352 2.074 12.043 1.00 97.62 192 MET A O 1
ATOM 1503 N N . MET A 1 193 ? 2.404 2.851 12.853 1.00 97.44 193 MET A N 1
ATOM 1504 C CA . MET A 1 193 ? 2.249 1.807 13.866 1.00 97.44 193 MET A CA 1
ATOM 1505 C C . MET A 1 193 ? 1.925 0.437 13.260 1.00 97.44 193 MET A C 1
ATOM 1507 O O . MET A 1 193 ? 2.511 -0.559 13.680 1.00 97.44 193 MET A O 1
ATOM 1511 N N . VAL A 1 194 ? 1.060 0.378 12.242 1.00 98.06 194 VAL A N 1
ATOM 1512 C CA . VAL A 1 194 ? 0.773 -0.852 11.484 1.00 98.06 194 VAL A CA 1
ATOM 1513 C C . VAL A 1 194 ? 2.039 -1.372 10.802 1.00 98.06 194 VAL A C 1
ATOM 1515 O O . VAL A 1 194 ? 2.347 -2.555 10.923 1.00 98.06 194 VAL A O 1
ATOM 1518 N N . LEU A 1 195 ? 2.821 -0.505 10.147 1.00 97.25 195 LEU A N 1
ATOM 1519 C CA . LEU A 1 195 ? 4.090 -0.906 9.525 1.00 97.25 195 LEU A CA 1
ATOM 1520 C C . LEU A 1 195 ? 5.090 -1.425 10.570 1.00 97.25 195 LEU A C 1
ATOM 1522 O O . LEU A 1 195 ? 5.745 -2.441 10.347 1.00 97.25 195 LEU A O 1
ATOM 1526 N N . GLY A 1 196 ? 5.167 -0.772 11.734 1.00 95.69 196 GLY A N 1
ATOM 1527 C CA . GLY A 1 196 ? 5.992 -1.226 12.856 1.00 95.69 196 GLY A CA 1
ATOM 1528 C C . GLY A 1 196 ? 5.535 -2.558 13.462 1.00 95.69 196 GLY A C 1
ATOM 1529 O O . GLY A 1 196 ? 6.371 -3.326 13.942 1.00 95.69 196 GLY A O 1
ATOM 1530 N N . LEU A 1 197 ? 4.231 -2.855 13.422 1.00 95.94 197 LEU A N 1
ATOM 1531 C CA . LEU A 1 197 ? 3.686 -4.153 13.812 1.00 95.94 197 LEU A CA 1
ATOM 1532 C C . LEU A 1 197 ? 4.082 -5.240 12.817 1.00 95.94 197 LEU A C 1
ATOM 1534 O O . LEU A 1 197 ? 4.643 -6.254 13.226 1.00 95.94 197 LEU A O 1
ATOM 1538 N N . LEU A 1 198 ? 3.853 -5.001 11.526 1.00 96.31 198 LEU A N 1
ATOM 1539 C CA . LEU A 1 198 ? 4.178 -5.938 10.448 1.00 96.31 198 LEU A CA 1
ATOM 1540 C C . LEU A 1 198 ? 5.667 -6.288 10.396 1.00 96.31 198 LEU A C 1
ATOM 1542 O O . LEU A 1 198 ? 6.015 -7.435 10.140 1.00 96.31 198 LEU A O 1
ATOM 1546 N N . ASP A 1 199 ? 6.542 -5.340 10.735 1.00 93.44 199 ASP A N 1
ATOM 1547 C CA . ASP A 1 199 ? 7.985 -5.573 10.844 1.00 93.44 199 ASP A CA 1
ATOM 1548 C C . ASP A 1 199 ? 8.371 -6.642 11.885 1.00 93.44 199 ASP A C 1
ATOM 1550 O O . ASP A 1 199 ? 9.478 -7.179 11.816 1.00 93.44 199 ASP A O 1
ATOM 1554 N N . LYS A 1 200 ? 7.482 -6.942 12.840 1.00 93.31 200 LYS A N 1
ATOM 1555 C CA . LYS A 1 200 ? 7.666 -7.956 13.890 1.00 93.31 200 LYS A CA 1
ATOM 1556 C C . LYS A 1 200 ? 6.806 -9.202 13.683 1.00 93.31 200 LYS A C 1
ATOM 1558 O O . LYS A 1 200 ? 6.889 -10.125 14.498 1.00 93.31 200 LYS A O 1
ATOM 1563 N N . VAL A 1 201 ? 5.958 -9.221 12.655 1.00 93.56 201 VAL A N 1
ATOM 1564 C CA . VAL A 1 201 ? 5.055 -10.343 12.408 1.00 93.56 201 VAL A CA 1
ATOM 1565 C C . VAL A 1 201 ? 5.840 -11.555 11.916 1.00 93.56 201 VAL A C 1
ATOM 1567 O O . VAL A 1 201 ? 6.740 -11.445 11.084 1.00 93.56 201 VAL A O 1
ATOM 1570 N N . TYR A 1 202 ? 5.488 -12.726 12.438 1.00 91.81 202 TYR A N 1
ATOM 1571 C CA . TYR A 1 202 ? 5.990 -14.013 11.971 1.00 91.81 202 TYR A CA 1
ATOM 1572 C C . TYR A 1 202 ? 4.870 -15.057 11.940 1.00 91.81 202 TYR A C 1
ATOM 1574 O O . TYR A 1 202 ? 3.798 -14.870 12.520 1.00 91.81 202 TYR A O 1
ATOM 1582 N N . VAL A 1 203 ? 5.127 -16.156 11.234 1.00 89.31 203 VAL A N 1
ATOM 1583 C CA . VAL A 1 203 ? 4.223 -17.304 11.103 1.00 89.31 203 VAL A CA 1
ATOM 1584 C C . VAL A 1 203 ? 4.930 -18.514 11.717 1.00 89.31 203 VAL A C 1
ATOM 1586 O O . VAL A 1 203 ? 6.094 -18.762 11.395 1.00 89.31 203 VAL A O 1
ATOM 1589 N N . THR A 1 204 ? 4.272 -19.232 12.630 1.00 81.44 204 THR A N 1
ATOM 1590 C CA . THR A 1 204 ? 4.826 -20.402 13.338 1.00 81.44 204 THR A CA 1
ATOM 1591 C C . THR A 1 204 ? 4.220 -21.713 12.850 1.00 81.44 204 THR A C 1
ATOM 1593 O O . THR A 1 204 ? 3.107 -21.757 12.333 1.00 81.44 204 THR A O 1
ATOM 1596 N N . GLY A 1 205 ? 4.952 -22.811 13.066 1.00 72.25 205 GLY A N 1
ATOM 1597 C CA . GLY A 1 205 ? 4.468 -24.165 12.795 1.00 72.25 205 GLY A CA 1
ATOM 1598 C C . GLY A 1 205 ? 4.305 -24.480 11.305 1.00 72.25 205 GLY A C 1
ATOM 1599 O O . GLY A 1 205 ? 4.920 -23.850 10.446 1.00 72.25 205 GLY A O 1
ATOM 1600 N N . ALA A 1 206 ? 3.494 -25.496 10.999 1.00 69.88 206 ALA A N 1
ATOM 1601 C CA . ALA A 1 206 ? 2.999 -25.694 9.642 1.00 69.88 206 ALA A CA 1
ATOM 1602 C C . ALA A 1 206 ? 1.962 -24.600 9.375 1.00 69.88 206 ALA A C 1
ATOM 1604 O O . ALA A 1 206 ? 0.920 -24.585 10.033 1.00 69.88 206 ALA A O 1
ATOM 1605 N N . ALA A 1 207 ? 2.270 -23.682 8.458 1.00 70.56 207 ALA A N 1
ATOM 1606 C CA . ALA A 1 207 ? 1.363 -22.597 8.116 1.00 70.56 207 ALA A CA 1
ATOM 1607 C C . ALA A 1 207 ? 0.006 -23.182 7.703 1.00 70.56 207 ALA A C 1
ATOM 1609 O O . ALA A 1 207 ? -0.090 -23.947 6.741 1.00 70.56 207 ALA A O 1
ATOM 1610 N N . LEU A 1 208 ? -1.035 -22.849 8.465 1.00 81.25 208 LEU A N 1
ATOM 1611 C CA . LEU A 1 208 ? -2.404 -23.159 8.075 1.00 81.25 208 LEU A CA 1
ATOM 1612 C C . LEU A 1 208 ? -2.744 -22.308 6.849 1.00 81.25 208 LEU A C 1
ATOM 1614 O O . LEU A 1 208 ? -2.371 -21.136 6.801 1.00 81.25 208 LEU A O 1
ATOM 1618 N N . GLU A 1 209 ? -3.476 -22.874 5.889 1.00 88.00 209 GLU A N 1
ATOM 1619 C CA . GLU A 1 209 ? -3.906 -22.155 4.677 1.00 88.00 209 GLU A CA 1
ATOM 1620 C C . GLU A 1 209 ? -4.578 -20.814 5.031 1.00 88.00 209 GLU A C 1
ATOM 1622 O O . GLU A 1 209 ? -4.284 -19.792 4.417 1.00 88.00 209 GLU A O 1
ATOM 1627 N N . ASP A 1 210 ? -5.367 -20.774 6.110 1.00 87.31 210 ASP A N 1
ATOM 1628 C CA . ASP A 1 210 ? -5.994 -19.549 6.618 1.00 87.31 210 ASP A CA 1
ATOM 1629 C C . ASP A 1 210 ? -4.978 -18.438 6.944 1.00 87.31 210 ASP A C 1
ATOM 1631 O O . ASP A 1 210 ? -5.213 -17.272 6.634 1.00 87.31 210 ASP A O 1
ATOM 1635 N N . GLN A 1 211 ? -3.826 -18.773 7.535 1.00 88.81 211 GLN A N 1
ATOM 1636 C CA . GLN A 1 211 ? -2.787 -17.788 7.866 1.00 88.81 211 GLN A CA 1
ATOM 1637 C C . GLN A 1 211 ? -2.097 -17.252 6.607 1.00 88.81 211 GLN A C 1
ATOM 1639 O O . GLN A 1 211 ? -1.748 -16.072 6.548 1.00 88.81 211 GLN A O 1
ATOM 1644 N N . VAL A 1 212 ? -1.933 -18.099 5.589 1.00 92.62 212 VAL A N 1
ATOM 1645 C CA . VAL A 1 212 ? -1.377 -17.701 4.291 1.00 92.62 212 VAL A CA 1
ATOM 1646 C C . VAL A 1 212 ? -2.328 -16.743 3.573 1.00 92.62 212 VAL A C 1
ATOM 1648 O O . VAL A 1 212 ? -1.902 -15.681 3.117 1.00 92.62 212 VAL A O 1
ATOM 1651 N N . VAL A 1 213 ? -3.627 -17.058 3.560 1.00 93.88 213 VAL A N 1
ATOM 1652 C CA . VAL A 1 213 ? -4.676 -16.184 3.012 1.00 93.88 213 VAL A CA 1
ATOM 1653 C C . VAL A 1 213 ? -4.701 -14.838 3.734 1.00 93.88 213 VAL A C 1
ATOM 1655 O O . VAL A 1 213 ? -4.762 -13.789 3.089 1.00 93.88 213 VAL A O 1
ATOM 1658 N N . VAL A 1 214 ? -4.601 -14.838 5.068 1.00 94.06 214 VAL A N 1
ATOM 1659 C CA . VAL A 1 214 ? -4.508 -13.600 5.852 1.00 94.06 214 VAL A CA 1
ATOM 1660 C C . VAL A 1 214 ? -3.289 -12.787 5.422 1.00 94.06 214 VAL A C 1
ATOM 1662 O O . VAL A 1 214 ? -3.432 -11.596 5.149 1.00 94.06 214 VAL A O 1
ATOM 1665 N N . LEU A 1 215 ? -2.111 -13.398 5.307 1.00 95.12 215 LEU A N 1
ATOM 1666 C CA . LEU A 1 215 ? -0.896 -12.678 4.934 1.00 95.12 215 LEU A CA 1
ATOM 1667 C C . LEU A 1 215 ? -0.977 -12.077 3.520 1.00 95.12 215 LEU A C 1
ATOM 1669 O O . LEU A 1 215 ? -0.642 -10.907 3.333 1.00 95.12 215 LEU A O 1
ATOM 1673 N N . ALA A 1 216 ? -1.490 -12.829 2.544 1.00 96.12 216 ALA A N 1
ATOM 1674 C CA . ALA A 1 216 ? -1.727 -12.322 1.192 1.00 96.12 216 ALA A CA 1
ATOM 1675 C C . ALA A 1 216 ? -2.743 -11.162 1.185 1.00 96.12 216 ALA A C 1
ATOM 1677 O O . ALA A 1 216 ? -2.545 -10.152 0.499 1.00 96.12 216 ALA A O 1
ATOM 1678 N N . SER A 1 217 ? -3.797 -11.255 2.006 1.00 96.44 217 SER A N 1
ATOM 1679 C CA . SER A 1 217 ? -4.784 -10.178 2.161 1.00 96.44 217 SER A CA 1
ATOM 1680 C C . SER A 1 217 ? -4.187 -8.916 2.794 1.00 96.44 217 SER A C 1
ATOM 1682 O O . SER A 1 217 ? -4.550 -7.809 2.406 1.00 96.44 217 SER A O 1
ATOM 1684 N N . VAL A 1 218 ? -3.222 -9.062 3.709 1.00 97.56 218 VAL A N 1
ATOM 1685 C CA . VAL A 1 218 ? -2.483 -7.942 4.308 1.00 97.56 218 VAL A CA 1
ATOM 1686 C C . VAL A 1 218 ? -1.609 -7.252 3.260 1.00 97.56 218 VAL A C 1
ATOM 1688 O O . VAL A 1 218 ? -1.657 -6.027 3.160 1.00 97.56 218 VAL A O 1
ATOM 1691 N N . CYS A 1 219 ? -0.867 -8.004 2.436 1.00 98.00 219 CYS A N 1
ATOM 1692 C CA . CYS A 1 219 ? -0.096 -7.438 1.319 1.00 98.00 219 CYS A CA 1
ATOM 1693 C C . CYS A 1 219 ? -0.994 -6.652 0.352 1.00 98.00 219 CYS A C 1
ATOM 1695 O O . CYS A 1 219 ? -0.665 -5.529 -0.030 1.00 98.00 219 CYS A O 1
ATOM 1697 N N . THR A 1 220 ? -2.149 -7.223 0.002 1.00 98.00 220 THR A N 1
ATOM 1698 C CA . THR A 1 220 ? -3.133 -6.590 -0.891 1.00 98.00 220 THR A CA 1
ATOM 1699 C C . THR A 1 220 ? -3.728 -5.329 -0.265 1.00 98.00 220 THR A C 1
ATOM 1701 O O . THR A 1 220 ? -3.750 -4.281 -0.902 1.00 98.00 220 THR A O 1
ATOM 1704 N N . GLY A 1 221 ? -4.121 -5.377 1.011 1.00 98.12 221 GLY A N 1
ATOM 1705 C CA . GLY A 1 221 ? -4.644 -4.214 1.729 1.00 98.12 221 GLY A CA 1
ATOM 1706 C C . GLY A 1 221 ? -3.622 -3.080 1.860 1.00 98.12 221 GLY A C 1
ATOM 1707 O O . GLY A 1 221 ? -3.973 -1.915 1.688 1.00 98.12 221 GLY A O 1
ATOM 1708 N N . LEU A 1 222 ? -2.342 -3.393 2.098 1.00 98.31 222 LEU A N 1
ATOM 1709 C CA . LEU A 1 222 ? -1.269 -2.390 2.079 1.00 98.31 222 LEU A CA 1
ATOM 1710 C C . LEU A 1 222 ? -1.116 -1.748 0.699 1.00 98.31 222 LEU A C 1
ATOM 1712 O O . LEU A 1 222 ? -0.896 -0.541 0.612 1.00 98.31 222 LEU A O 1
ATOM 1716 N N . PHE A 1 223 ? -1.230 -2.537 -0.370 1.00 98.38 223 PHE A N 1
ATOM 1717 C CA . PHE A 1 223 ? -1.175 -2.028 -1.736 1.00 98.38 223 PHE A CA 1
ATOM 1718 C C . PHE A 1 223 ? -2.366 -1.126 -2.071 1.00 98.38 223 PHE A C 1
ATOM 1720 O O . PHE A 1 223 ? -2.157 -0.045 -2.619 1.00 98.38 223 PHE A O 1
ATOM 1727 N N . GLU A 1 224 ? -3.585 -1.498 -1.672 1.00 98.00 224 GLU A N 1
ATOM 1728 C CA . GLU A 1 224 ? -4.767 -0.640 -1.817 1.00 98.00 224 GLU A CA 1
ATOM 1729 C C . GLU A 1 224 ? -4.540 0.720 -1.143 1.00 98.00 224 GLU A C 1
ATOM 1731 O O . GLU A 1 224 ? -4.708 1.764 -1.777 1.00 98.00 224 GLU A O 1
ATOM 1736 N N . VAL A 1 225 ? -4.058 0.724 0.106 1.00 98.25 225 VAL A N 1
ATOM 1737 C CA . VAL A 1 225 ? -3.692 1.957 0.822 1.00 98.25 225 VAL A CA 1
ATOM 1738 C C . VAL A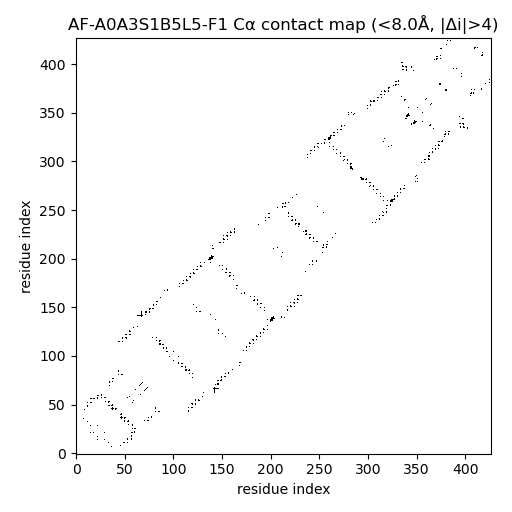 1 225 ? -2.595 2.727 0.075 1.00 98.25 225 VAL A C 1
ATOM 1740 O O . VAL A 1 225 ? -2.703 3.937 -0.115 1.00 98.25 225 VAL A O 1
ATOM 1743 N N . CYS A 1 226 ? -1.561 2.041 -0.413 1.00 97.94 226 CYS A N 1
ATOM 1744 C CA . CYS A 1 226 ? -0.461 2.660 -1.150 1.00 97.94 226 CYS A CA 1
ATOM 1745 C C . CYS A 1 226 ? -0.928 3.355 -2.436 1.00 97.94 226 CYS A C 1
ATOM 1747 O O . CYS A 1 226 ? -0.485 4.467 -2.735 1.00 97.94 226 CYS A O 1
ATOM 1749 N N . SER A 1 227 ? -1.846 2.734 -3.175 1.00 96.12 227 SER A N 1
ATOM 1750 C CA . SER A 1 227 ? -2.397 3.290 -4.414 1.00 96.12 227 SER A CA 1
ATOM 1751 C C . SER A 1 227 ? -3.190 4.581 -4.177 1.00 96.12 227 SER A C 1
ATOM 1753 O O . SER A 1 227 ? -3.130 5.505 -4.986 1.00 96.12 227 SER A O 1
ATOM 1755 N N . LEU A 1 228 ? -3.867 4.695 -3.029 1.00 95.75 228 LEU A N 1
ATOM 1756 C CA . LEU A 1 228 ? -4.589 5.906 -2.634 1.00 95.75 228 LEU A CA 1
ATOM 1757 C C . LEU A 1 228 ? -3.630 7.030 -2.238 1.00 95.75 228 LEU A C 1
ATOM 1759 O O . LEU A 1 228 ? -3.803 8.175 -2.650 1.00 95.75 228 LEU A O 1
ATOM 1763 N N . VAL A 1 229 ? -2.606 6.699 -1.452 1.00 95.56 229 VAL A N 1
ATOM 1764 C CA . VAL A 1 229 ? -1.719 7.689 -0.832 1.00 95.56 229 VAL A CA 1
ATOM 1765 C C . VAL A 1 229 ? -0.665 8.234 -1.797 1.00 95.56 229 VAL A C 1
ATOM 1767 O O . VAL A 1 229 ? -0.114 9.306 -1.561 1.00 95.56 229 VAL A O 1
ATOM 1770 N N . THR A 1 230 ? -0.402 7.549 -2.909 1.00 93.12 230 THR A N 1
ATOM 1771 C CA . THR A 1 230 ? 0.625 7.966 -3.878 1.00 93.12 230 THR A CA 1
ATOM 1772 C C . THR A 1 230 ? 0.383 9.373 -4.442 1.00 93.12 230 THR A C 1
ATOM 1774 O O . THR A 1 230 ? 1.341 10.129 -4.588 1.00 93.12 230 THR A O 1
ATOM 1777 N N . SER A 1 231 ? -0.877 9.780 -4.632 1.00 89.81 231 SER A N 1
ATOM 1778 C CA . SER A 1 231 ? -1.231 11.149 -5.041 1.00 89.81 231 SER A CA 1
ATOM 1779 C C . SER A 1 231 ? -1.317 12.157 -3.885 1.00 89.81 231 SER A C 1
ATOM 1781 O O . SER A 1 231 ? -1.445 13.350 -4.136 1.00 89.81 231 SER A O 1
ATOM 1783 N N . LEU A 1 232 ? -1.280 11.699 -2.630 1.00 92.94 232 LEU A N 1
ATOM 1784 C CA . LEU A 1 232 ? -1.412 12.538 -1.431 1.00 92.94 232 LEU A CA 1
ATOM 1785 C C . LEU A 1 232 ? -0.055 12.898 -0.827 1.00 92.94 232 LEU A C 1
ATOM 1787 O O . LEU A 1 232 ? 0.236 14.064 -0.573 1.00 92.94 232 LEU A O 1
ATOM 1791 N N . ASP A 1 233 ? 0.779 11.889 -0.575 1.00 94.94 233 ASP A N 1
ATOM 1792 C CA . ASP A 1 233 ? 2.085 12.061 0.051 1.00 94.94 233 ASP A CA 1
ATOM 1793 C C . ASP A 1 233 ? 3.052 10.961 -0.407 1.00 94.94 233 ASP A C 1
ATOM 1795 O O . ASP A 1 233 ? 2.942 9.779 -0.059 1.00 94.94 233 ASP A O 1
ATOM 1799 N N . VAL A 1 234 ? 4.071 11.375 -1.161 1.00 92.75 234 VAL A N 1
ATOM 1800 C CA . VAL A 1 234 ? 5.080 10.460 -1.699 1.00 92.75 234 VAL A CA 1
ATOM 1801 C C . VAL A 1 234 ? 5.865 9.729 -0.607 1.00 92.75 234 VAL A C 1
ATOM 1803 O O . VAL A 1 234 ? 6.225 8.570 -0.781 1.00 92.75 234 VAL A O 1
ATOM 1806 N N . LYS A 1 235 ? 6.136 10.356 0.544 1.00 94.19 235 LYS A N 1
ATOM 1807 C CA . LYS A 1 235 ? 6.913 9.733 1.625 1.00 94.19 235 LYS A CA 1
ATOM 1808 C C . LYS A 1 235 ? 6.137 8.578 2.254 1.00 94.19 235 LYS A C 1
ATOM 1810 O O . LYS A 1 235 ? 6.750 7.567 2.603 1.00 94.19 235 LYS A O 1
ATOM 1815 N N . LEU A 1 236 ? 4.819 8.718 2.374 1.00 95.31 236 LEU A N 1
ATOM 1816 C CA . LEU A 1 236 ? 3.941 7.645 2.837 1.00 95.31 236 LEU A CA 1
ATOM 1817 C C . LEU A 1 236 ? 3.869 6.493 1.830 1.00 95.31 236 LEU A C 1
ATOM 1819 O O . LEU A 1 236 ? 3.995 5.337 2.225 1.00 95.31 236 LEU A O 1
ATOM 1823 N N . SER A 1 237 ? 3.749 6.796 0.535 1.00 95.88 237 SER A N 1
ATOM 1824 C CA . SER A 1 237 ? 3.792 5.774 -0.523 1.00 95.88 237 SER A CA 1
ATOM 1825 C C . SER A 1 237 ? 5.115 4.993 -0.505 1.00 95.88 237 SER A C 1
ATOM 1827 O O . SER A 1 237 ? 5.127 3.762 -0.510 1.00 95.88 237 SER A O 1
ATOM 1829 N N . LEU A 1 238 ? 6.253 5.682 -0.357 1.00 96.31 238 LEU A N 1
ATOM 1830 C CA . LEU A 1 238 ? 7.568 5.038 -0.258 1.00 96.31 238 LEU A CA 1
ATOM 1831 C C . LEU A 1 238 ? 7.693 4.118 0.971 1.00 96.31 238 LEU A C 1
ATOM 1833 O O . LEU A 1 238 ? 8.329 3.064 0.882 1.00 96.31 238 LEU A O 1
ATOM 1837 N N . SER A 1 239 ? 7.118 4.489 2.123 1.00 97.12 239 SER A N 1
ATOM 1838 C CA . SER A 1 239 ? 7.170 3.647 3.327 1.00 97.12 239 SER A CA 1
ATOM 1839 C C . SER A 1 239 ? 6.301 2.393 3.193 1.00 97.12 239 SER A C 1
ATOM 1841 O O . SER A 1 239 ? 6.744 1.312 3.590 1.00 97.12 239 SER A O 1
ATOM 1843 N N . LEU A 1 240 ? 5.131 2.510 2.558 1.00 98.00 240 LEU A N 1
ATOM 1844 C CA . LEU A 1 240 ? 4.255 1.383 2.232 1.00 98.00 240 LEU A CA 1
ATOM 1845 C C . LEU A 1 240 ? 4.928 0.419 1.258 1.00 98.00 240 LEU A C 1
ATOM 1847 O O . LEU A 1 240 ? 5.049 -0.763 1.568 1.00 98.00 240 LEU A O 1
ATOM 1851 N N . TRP A 1 241 ? 5.466 0.916 0.142 1.00 98.00 241 TRP A N 1
ATOM 1852 C CA . TRP A 1 241 ? 6.189 0.082 -0.821 1.00 98.00 241 TRP A CA 1
ATOM 1853 C C . TRP A 1 241 ? 7.382 -0.646 -0.206 1.00 98.00 241 TRP A C 1
ATOM 1855 O O . TRP A 1 241 ? 7.617 -1.821 -0.496 1.00 98.00 241 TRP A O 1
ATOM 1865 N N . LYS A 1 242 ? 8.120 0.029 0.682 1.00 97.56 242 LYS A N 1
ATOM 1866 C CA . LYS A 1 242 ? 9.221 -0.592 1.423 1.00 97.56 242 LYS A CA 1
ATOM 1867 C C . LYS A 1 242 ? 8.725 -1.747 2.296 1.00 97.56 242 LYS A C 1
ATOM 1869 O O . LYS A 1 242 ? 9.374 -2.789 2.329 1.00 97.56 242 LYS A O 1
ATOM 1874 N N . CYS A 1 243 ? 7.605 -1.564 2.995 1.00 97.75 243 CYS A N 1
ATOM 1875 C CA . CYS A 1 243 ? 7.007 -2.608 3.824 1.00 97.75 243 CYS A CA 1
ATOM 1876 C C . CYS A 1 243 ? 6.477 -3.770 2.975 1.00 97.75 243 CYS A C 1
ATOM 1878 O O . CYS A 1 243 ? 6.829 -4.909 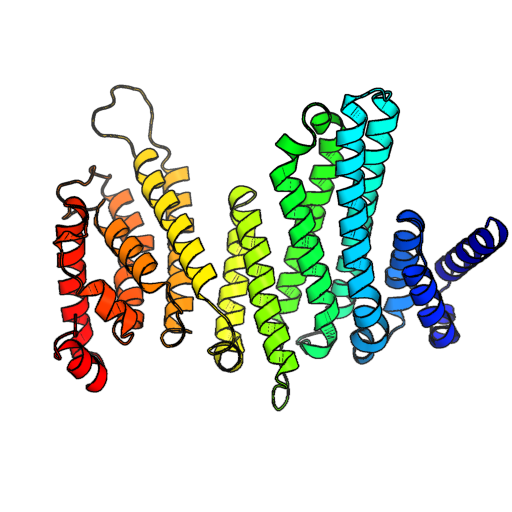3.257 1.00 97.75 243 CYS A O 1
ATOM 1880 N N . ILE A 1 244 ? 5.732 -3.493 1.897 1.00 98.00 244 ILE A N 1
ATOM 1881 C CA . ILE A 1 244 ? 5.200 -4.508 0.971 1.00 98.00 244 ILE A CA 1
ATOM 1882 C C . ILE A 1 244 ? 6.334 -5.370 0.416 1.00 98.00 244 ILE A C 1
ATOM 1884 O O . ILE A 1 244 ? 6.296 -6.590 0.548 1.00 98.00 244 ILE A O 1
ATOM 1888 N N . SER A 1 245 ? 7.370 -4.741 -0.151 1.00 97.38 245 SER A N 1
ATOM 1889 C CA . SER A 1 245 ? 8.517 -5.458 -0.716 1.00 97.38 245 SER A CA 1
ATOM 1890 C C . SER A 1 245 ? 9.209 -6.326 0.336 1.00 97.38 245 SER A C 1
ATOM 1892 O O . SER A 1 245 ? 9.487 -7.493 0.078 1.00 97.38 245 SER A O 1
ATOM 1894 N N . LYS A 1 246 ? 9.431 -5.788 1.543 1.00 96.62 246 LYS A N 1
ATOM 1895 C CA . LYS A 1 246 ? 10.046 -6.533 2.645 1.00 96.62 246 LYS A CA 1
ATOM 1896 C C . LYS A 1 246 ? 9.186 -7.718 3.088 1.00 96.62 246 LYS A C 1
ATOM 1898 O O . LYS A 1 246 ? 9.730 -8.801 3.263 1.00 96.62 246 LYS A O 1
ATOM 1903 N N . LEU A 1 247 ? 7.879 -7.522 3.266 1.00 95.88 247 LEU A N 1
ATOM 1904 C CA . LEU A 1 247 ? 6.949 -8.556 3.724 1.00 95.88 247 LEU A CA 1
ATOM 1905 C C . LEU A 1 247 ? 6.861 -9.702 2.710 1.00 95.88 247 LEU A C 1
ATOM 1907 O O . LEU A 1 247 ? 6.925 -10.868 3.098 1.00 95.88 247 LEU A O 1
ATOM 1911 N N . CYS A 1 248 ? 6.813 -9.362 1.418 1.00 96.44 248 CYS A N 1
ATOM 1912 C CA . CYS A 1 248 ? 6.852 -10.331 0.329 1.00 96.44 248 CYS A CA 1
ATOM 1913 C C . CYS A 1 248 ? 8.136 -11.165 0.356 1.00 96.44 248 CYS A C 1
ATOM 1915 O O . CYS A 1 248 ? 8.056 -12.388 0.373 1.00 96.44 248 CYS A O 1
ATOM 1917 N N . SER A 1 249 ? 9.311 -10.529 0.445 1.00 95.44 249 SER A N 1
ATOM 1918 C CA . SER A 1 249 ? 10.582 -11.259 0.522 1.00 95.44 249 SER A CA 1
ATOM 1919 C C . SER A 1 249 ? 10.701 -12.097 1.803 1.00 95.44 249 SER A C 1
ATOM 1921 O O . SER A 1 249 ? 11.209 -13.215 1.774 1.00 95.44 249 SER A O 1
ATOM 1923 N N . GLN A 1 250 ? 10.240 -11.567 2.940 1.00 94.62 250 GLN A N 1
ATOM 1924 C CA . GLN A 1 250 ? 10.330 -12.222 4.248 1.00 94.62 250 GLN A CA 1
ATOM 1925 C C . GLN A 1 250 ? 9.481 -13.497 4.319 1.00 94.62 250 GLN A C 1
ATOM 1927 O O . GLN A 1 250 ? 9.879 -14.461 4.970 1.00 94.62 250 GLN A O 1
ATOM 1932 N N . HIS A 1 251 ? 8.331 -13.512 3.645 1.00 94.38 251 HIS A N 1
ATOM 1933 C CA . HIS A 1 251 ? 7.388 -14.630 3.653 1.00 94.38 251 HIS A CA 1
ATOM 1934 C C . HIS A 1 251 ? 7.195 -15.257 2.271 1.00 94.38 251 HIS A C 1
ATOM 1936 O O . HIS A 1 251 ? 6.143 -15.831 1.993 1.00 94.38 251 HIS A O 1
ATOM 1942 N N . LEU A 1 252 ? 8.215 -15.181 1.413 1.00 94.50 252 LEU A N 1
ATOM 1943 C CA . LEU A 1 252 ? 8.115 -15.582 0.012 1.00 94.50 252 LEU A CA 1
ATOM 1944 C C . LEU A 1 252 ? 7.592 -17.010 -0.169 1.00 94.50 252 LEU A C 1
ATOM 1946 O O . LEU A 1 252 ? 6.666 -17.233 -0.939 1.00 94.50 252 LEU A O 1
ATOM 1950 N N . ALA A 1 253 ? 8.118 -17.962 0.605 1.00 92.94 253 ALA A N 1
ATOM 1951 C CA . ALA A 1 253 ? 7.710 -19.365 0.522 1.00 92.94 253 ALA A CA 1
ATOM 1952 C C . ALA A 1 253 ? 6.208 -19.592 0.783 1.00 92.94 253 ALA A C 1
ATOM 1954 O O . ALA A 1 253 ? 5.664 -20.593 0.333 1.00 92.94 253 ALA A O 1
ATOM 1955 N N . LEU A 1 254 ? 5.548 -18.681 1.510 1.00 93.44 254 LEU A N 1
ATOM 1956 C CA . LEU A 1 254 ? 4.105 -18.721 1.759 1.00 93.44 254 LEU A CA 1
ATOM 1957 C C . LEU A 1 254 ? 3.310 -17.954 0.694 1.00 93.44 254 LEU A C 1
ATOM 1959 O O . LEU A 1 254 ? 2.143 -18.249 0.475 1.00 93.44 254 LEU A O 1
ATOM 1963 N N . LEU A 1 255 ? 3.912 -16.937 0.073 1.00 94.56 255 LEU A N 1
ATOM 1964 C CA . LEU A 1 255 ? 3.216 -15.993 -0.803 1.00 94.56 255 LEU A CA 1
ATOM 1965 C C . LEU A 1 255 ? 3.358 -16.307 -2.294 1.00 94.56 255 LEU A C 1
ATOM 1967 O O . LEU A 1 255 ? 2.494 -15.887 -3.058 1.00 94.56 255 LEU A O 1
ATOM 1971 N N . GLN A 1 256 ? 4.418 -17.006 -2.709 1.00 90.69 256 GLN A N 1
ATOM 1972 C CA . GLN A 1 256 ? 4.819 -17.139 -4.116 1.00 90.69 256 GLN A CA 1
ATOM 1973 C C . GLN A 1 256 ? 3.691 -17.602 -5.055 1.00 90.69 256 GLN A C 1
ATOM 1975 O O . GLN A 1 256 ? 3.553 -17.033 -6.126 1.00 90.69 256 GLN A O 1
ATOM 1980 N N . ASP A 1 257 ? 2.837 -18.546 -4.644 1.00 89.69 257 ASP A N 1
ATOM 1981 C CA . ASP A 1 257 ? 1.714 -19.085 -5.432 1.00 89.69 257 ASP A CA 1
ATOM 1982 C C . ASP A 1 257 ? 0.330 -18.636 -4.915 1.00 89.69 257 ASP A C 1
ATOM 1984 O O . ASP A 1 257 ? -0.704 -19.187 -5.305 1.00 89.69 257 ASP A O 1
ATOM 1988 N N . ARG A 1 258 ? 0.298 -17.663 -3.996 1.00 92.88 258 ARG A N 1
ATOM 1989 C CA . ARG A 1 258 ? -0.919 -17.208 -3.297 1.00 92.88 258 ARG A CA 1
ATOM 1990 C C . ARG A 1 258 ? -1.187 -15.714 -3.422 1.00 92.88 258 ARG A C 1
ATOM 1992 O O . ARG A 1 258 ? -2.339 -15.301 -3.309 1.00 92.88 258 ARG A O 1
ATOM 1999 N N . LEU A 1 259 ? -0.154 -14.906 -3.641 1.00 95.75 259 LEU A N 1
ATOM 2000 C CA . LEU A 1 259 ? -0.277 -13.470 -3.846 1.00 95.75 259 LEU A CA 1
ATOM 2001 C C . LEU A 1 259 ? -0.239 -13.148 -5.340 1.00 95.75 259 LEU A C 1
ATOM 2003 O O . LEU A 1 259 ? 0.777 -13.361 -5.995 1.00 95.75 259 LEU A O 1
ATOM 2007 N N . ASP A 1 260 ? -1.318 -12.566 -5.857 1.00 95.31 260 ASP A N 1
ATOM 2008 C CA . ASP A 1 260 ? -1.307 -11.991 -7.201 1.00 95.31 260 ASP A CA 1
ATOM 2009 C C . ASP A 1 260 ? -0.524 -10.670 -7.198 1.00 95.31 260 ASP A C 1
ATOM 2011 O O . ASP A 1 260 ? -1.022 -9.629 -6.766 1.00 95.31 260 ASP A O 1
ATOM 2015 N N . VAL A 1 261 ? 0.725 -10.714 -7.664 1.00 96.25 261 VAL A N 1
ATOM 2016 C CA . VAL A 1 261 ? 1.602 -9.536 -7.756 1.00 96.25 261 VAL A CA 1
ATOM 2017 C C . VAL A 1 261 ? 1.377 -8.707 -9.023 1.00 96.25 261 VAL A C 1
ATOM 2019 O O . VAL A 1 261 ? 1.920 -7.603 -9.134 1.00 96.25 261 VAL A O 1
ATOM 2022 N N . CYS A 1 262 ? 0.560 -9.183 -9.969 1.00 96.00 262 CYS A N 1
ATOM 2023 C CA . CYS A 1 262 ? 0.306 -8.498 -11.236 1.00 96.00 262 CYS A CA 1
ATOM 2024 C C . CYS A 1 262 ? -0.232 -7.060 -11.034 1.00 96.00 262 CYS A C 1
ATOM 2026 O O . CYS A 1 262 ? 0.338 -6.133 -11.624 1.00 96.00 262 CYS A O 1
ATOM 2028 N N . PRO A 1 263 ? -1.229 -6.795 -10.157 1.00 97.69 263 PRO A N 1
ATOM 2029 C CA . PRO A 1 263 ? -1.706 -5.434 -9.887 1.00 97.69 263 PRO A CA 1
ATOM 2030 C C . PRO A 1 263 ? -0.617 -4.503 -9.338 1.00 97.69 263 PRO A C 1
ATOM 2032 O O . PRO A 1 263 ? -0.535 -3.340 -9.738 1.00 97.69 263 PRO A O 1
ATOM 2035 N N . PHE A 1 264 ? 0.258 -5.025 -8.473 1.00 98.00 264 PHE A N 1
ATOM 2036 C CA . PHE A 1 264 ? 1.341 -4.277 -7.833 1.00 98.00 264 PHE A CA 1
ATOM 2037 C C . PHE A 1 264 ? 2.345 -3.802 -8.884 1.00 98.00 264 PHE A C 1
ATOM 2039 O O . PHE A 1 264 ? 2.697 -2.622 -8.948 1.00 98.00 264 PHE A O 1
ATOM 2046 N N . ILE A 1 265 ? 2.775 -4.731 -9.742 1.00 97.62 265 ILE A N 1
ATOM 2047 C CA . ILE A 1 265 ? 3.728 -4.469 -10.818 1.00 97.62 265 ILE A CA 1
ATOM 2048 C C . ILE A 1 265 ? 3.118 -3.524 -11.852 1.00 97.62 265 ILE A C 1
ATOM 2050 O O . ILE A 1 265 ? 3.779 -2.573 -12.268 1.00 97.62 265 ILE A O 1
ATOM 2054 N N . ASN A 1 266 ? 1.863 -3.739 -12.250 1.00 97.75 266 ASN A N 1
ATOM 2055 C CA . ASN A 1 266 ? 1.192 -2.897 -13.239 1.00 97.75 266 ASN A CA 1
ATOM 2056 C C . ASN A 1 266 ? 1.052 -1.447 -12.768 1.00 97.75 266 ASN A C 1
ATOM 2058 O O . ASN A 1 266 ? 1.317 -0.530 -13.553 1.00 97.75 266 ASN A O 1
ATOM 2062 N N . PHE A 1 267 ? 0.689 -1.248 -11.498 1.00 97.88 267 PHE A N 1
ATOM 2063 C CA . PHE A 1 267 ? 0.617 0.073 -10.881 1.00 97.88 267 PHE A CA 1
ATOM 2064 C C . PHE A 1 267 ? 1.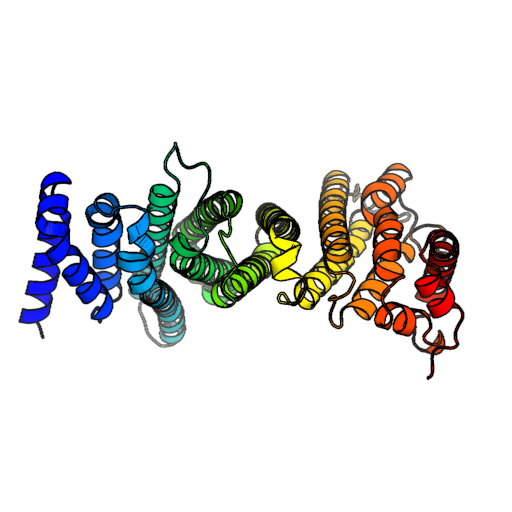993 0.749 -10.859 1.00 97.88 267 PHE A C 1
ATOM 2066 O O . PHE A 1 267 ? 2.138 1.848 -11.389 1.00 97.88 267 PHE A O 1
ATOM 2073 N N . LEU A 1 268 ? 3.028 0.063 -10.355 1.00 97.81 268 LEU A N 1
ATOM 2074 C CA . LEU A 1 268 ? 4.401 0.586 -10.349 1.00 97.81 268 LEU A CA 1
ATOM 2075 C C . LEU A 1 268 ? 4.894 0.927 -11.759 1.00 97.81 268 LEU A C 1
ATOM 2077 O O . LEU A 1 268 ? 5.515 1.965 -11.957 1.00 97.81 268 LEU A O 1
ATOM 2081 N N . CYS A 1 269 ? 4.595 0.096 -12.759 1.00 97.88 269 CYS A N 1
ATOM 2082 C CA . CYS A 1 269 ? 4.955 0.386 -14.144 1.00 97.88 269 CYS A CA 1
ATOM 2083 C C . CYS A 1 269 ? 4.272 1.652 -14.673 1.00 97.88 269 CYS A C 1
ATOM 2085 O O . CYS A 1 269 ? 4.880 2.372 -15.461 1.00 97.88 269 CYS A O 1
ATOM 2087 N N . GLY A 1 270 ? 3.019 1.914 -14.286 1.00 96.81 270 GLY A N 1
ATOM 2088 C CA . GLY A 1 270 ? 2.319 3.158 -14.615 1.00 96.81 270 GLY A CA 1
ATOM 2089 C C . GLY A 1 270 ? 3.000 4.371 -13.987 1.00 96.81 270 GLY A C 1
ATOM 2090 O O . GLY A 1 270 ? 3.474 5.242 -14.710 1.00 96.81 270 GLY A O 1
ATOM 2091 N N . GLU A 1 271 ? 3.151 4.350 -12.664 1.00 96.19 271 GLU A N 1
ATOM 2092 C CA . GLU A 1 271 ? 3.792 5.413 -11.879 1.00 96.19 271 GLU A CA 1
ATOM 2093 C C . GLU A 1 271 ? 5.199 5.752 -12.383 1.00 96.19 271 GLU A C 1
ATOM 2095 O O . GLU A 1 271 ? 5.553 6.917 -12.568 1.00 96.19 271 GLU A O 1
ATOM 2100 N N . ILE A 1 272 ? 6.010 4.726 -12.661 1.00 97.50 272 ILE A N 1
ATOM 2101 C CA . ILE A 1 272 ? 7.377 4.923 -13.143 1.00 97.50 272 ILE A CA 1
ATOM 2102 C C . ILE A 1 272 ? 7.363 5.544 -14.540 1.00 97.50 272 ILE A C 1
ATOM 2104 O O . ILE A 1 272 ? 8.156 6.445 -14.792 1.00 97.50 272 ILE A O 1
ATOM 2108 N N . LYS A 1 273 ? 6.474 5.118 -15.449 1.00 95.69 273 LYS A N 1
ATOM 2109 C CA . LYS A 1 273 ? 6.366 5.729 -16.787 1.00 95.69 273 LYS A CA 1
ATOM 2110 C C . LYS A 1 273 ? 5.970 7.200 -16.712 1.00 95.69 273 LYS A C 1
ATOM 2112 O O . LYS A 1 273 ? 6.562 8.023 -17.413 1.00 95.69 273 LYS A O 1
ATOM 2117 N N . GLU A 1 274 ? 4.987 7.527 -15.880 1.00 94.81 274 GLU A N 1
ATOM 2118 C CA . GLU A 1 274 ? 4.504 8.897 -15.705 1.00 94.81 274 GLU A CA 1
ATOM 2119 C C . GLU A 1 274 ? 5.591 9.784 -15.099 1.00 94.81 274 GLU A C 1
ATOM 2121 O O . GLU A 1 274 ? 5.972 10.794 -15.697 1.00 94.81 274 GLU A O 1
ATOM 2126 N N . GLY A 1 275 ? 6.188 9.362 -13.981 1.00 94.44 275 GLY A N 1
ATOM 2127 C CA . GLY A 1 275 ? 7.268 10.108 -13.343 1.00 94.44 275 GLY A CA 1
ATOM 2128 C C . GLY A 1 275 ? 8.526 10.2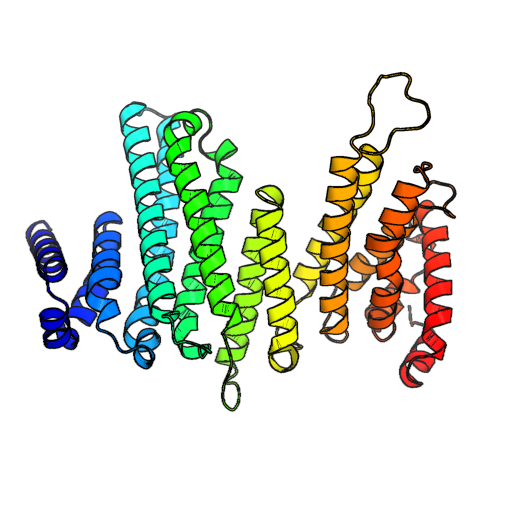05 -14.215 1.00 94.44 275 GLY A C 1
ATOM 2129 O O . GLY A 1 275 ? 9.191 11.240 -14.217 1.00 94.44 275 GLY A O 1
ATOM 2130 N N . TYR A 1 276 ? 8.840 9.175 -15.009 1.00 94.25 276 TYR A N 1
ATOM 2131 C CA . TYR A 1 276 ? 9.951 9.210 -15.962 1.00 94.25 276 TYR A CA 1
ATOM 2132 C C . TYR A 1 276 ? 9.706 10.224 -17.080 1.00 94.25 276 TYR A C 1
ATOM 2134 O O . TYR A 1 276 ? 10.601 10.988 -17.421 1.00 94.25 276 TYR A O 1
ATOM 2142 N N . SER A 1 277 ? 8.482 10.294 -17.603 1.00 91.88 277 SER A N 1
ATOM 2143 C CA . SER A 1 277 ? 8.104 11.293 -18.611 1.00 91.88 277 SER A CA 1
ATOM 2144 C C . SER A 1 277 ? 8.153 12.714 -18.038 1.00 91.88 277 SER A C 1
ATOM 2146 O O . SER A 1 277 ? 8.597 13.645 -18.709 1.00 91.88 277 SER A O 1
ATOM 2148 N N . TYR A 1 278 ? 7.768 12.875 -16.769 1.00 91.06 278 TYR A N 1
ATOM 2149 C CA . TYR A 1 278 ? 7.835 14.146 -16.051 1.00 91.06 278 TYR A CA 1
ATOM 2150 C C . TYR A 1 278 ? 9.271 14.668 -15.862 1.00 91.06 278 TYR A C 1
ATOM 2152 O O . TYR A 1 278 ? 9.483 15.878 -15.921 1.00 91.06 278 TYR A O 1
ATOM 2160 N N . LEU A 1 279 ? 10.284 13.799 -15.731 1.00 91.50 279 LEU A N 1
ATOM 2161 C CA . LEU A 1 279 ? 11.692 14.229 -15.637 1.00 91.50 279 LEU A CA 1
ATOM 2162 C C . LEU A 1 279 ? 12.115 15.139 -16.796 1.00 91.50 279 LEU A C 1
ATOM 2164 O O . LEU A 1 279 ? 12.811 16.131 -16.590 1.00 91.50 279 LEU A O 1
ATOM 2168 N N . PHE A 1 280 ? 11.664 14.834 -18.011 1.00 87.19 280 PHE A N 1
ATOM 2169 C CA . PHE A 1 280 ? 12.015 15.607 -19.203 1.00 87.19 280 PHE A CA 1
ATOM 2170 C C . PHE A 1 280 ? 11.288 16.957 -19.281 1.00 87.19 280 PHE A C 1
ATOM 2172 O O . PHE A 1 280 ? 11.717 17.834 -20.026 1.00 87.19 280 PHE A O 1
ATOM 2179 N N . GLN A 1 281 ? 10.226 17.153 -18.493 1.00 87.00 281 GLN A N 1
ATOM 2180 C CA . GLN A 1 281 ? 9.574 18.456 -18.320 1.00 87.00 281 GLN A CA 1
ATOM 2181 C C . GLN A 1 281 ? 10.316 19.340 -17.305 1.00 87.00 281 GLN A C 1
ATOM 2183 O O . GLN A 1 281 ? 10.197 20.559 -17.359 1.00 87.00 281 GLN A O 1
ATOM 2188 N N . LEU A 1 282 ? 11.084 18.732 -16.393 1.00 84.81 282 LEU A N 1
ATOM 2189 C CA . LEU A 1 282 ? 11.874 19.429 -15.371 1.00 84.81 282 LEU A CA 1
ATOM 2190 C C . LEU A 1 282 ? 13.265 19.857 -15.860 1.00 84.81 282 LEU A C 1
ATOM 2192 O O . LEU A 1 282 ? 13.875 20.751 -15.271 1.00 84.81 282 LEU A O 1
ATOM 2196 N N . SER A 1 283 ? 13.780 19.212 -16.909 1.00 78.94 283 SER A N 1
ATOM 2197 C CA . SER A 1 283 ? 15.070 19.560 -17.509 1.00 78.94 283 SER A CA 1
ATOM 2198 C C . SER A 1 283 ? 14.966 20.858 -18.321 1.00 78.94 283 SER A C 1
ATOM 2200 O O . SER A 1 283 ? 13.985 21.040 -19.048 1.00 78.94 283 SER A O 1
ATOM 2202 N N . PRO A 1 284 ? 15.985 21.741 -18.285 1.00 67.81 284 PRO A N 1
ATOM 2203 C CA . PRO A 1 284 ? 16.023 22.911 -19.153 1.00 67.81 284 PRO A CA 1
ATOM 2204 C C . PRO A 1 284 ? 15.981 22.466 -20.620 1.00 67.81 284 PRO A C 1
ATOM 2206 O O . PRO A 1 284 ? 16.859 21.743 -21.094 1.00 67.81 284 PRO A O 1
ATOM 2209 N N . GLN A 1 285 ? 14.935 22.868 -21.343 1.00 64.88 285 GLN A N 1
ATOM 2210 C CA . GLN A 1 285 ? 14.798 22.537 -22.757 1.00 64.88 285 GLN A CA 1
ATOM 2211 C C . GLN A 1 285 ? 15.770 23.385 -23.580 1.00 64.88 285 GLN A C 1
ATOM 2213 O O . GLN A 1 285 ? 15.737 24.618 -23.534 1.00 64.88 285 GLN A O 1
ATOM 2218 N N . ALA A 1 286 ? 16.619 22.727 -24.369 1.00 49.66 286 ALA A N 1
ATOM 2219 C CA . ALA A 1 286 ? 17.478 23.402 -25.332 1.00 49.66 286 ALA A CA 1
ATOM 2220 C C . ALA A 1 286 ? 16.612 24.157 -26.361 1.00 49.66 286 ALA A C 1
ATOM 2222 O O . ALA A 1 286 ? 16.002 23.543 -27.232 1.00 49.66 286 ALA A O 1
ATOM 2223 N N . GLY A 1 287 ? 16.546 25.489 -26.247 1.00 50.88 287 GLY A N 1
ATOM 2224 C CA . GLY A 1 287 ? 15.875 26.366 -27.217 1.00 50.88 287 GLY A CA 1
ATOM 2225 C C . GLY A 1 287 ? 14.764 27.268 -26.670 1.00 50.88 287 GLY A C 1
ATOM 2226 O O . GLY A 1 287 ? 14.259 28.101 -27.420 1.00 50.88 287 GLY A O 1
ATOM 2227 N N . SER A 1 288 ? 14.401 27.173 -25.387 1.00 45.84 288 SER A N 1
ATOM 2228 C CA . SER A 1 288 ? 13.468 28.133 -24.789 1.00 45.84 288 SER A CA 1
ATOM 2229 C C . SER A 1 288 ? 14.212 29.366 -24.265 1.00 45.84 288 SER A C 1
ATOM 2231 O O . SER A 1 288 ? 14.931 29.301 -23.274 1.00 45.84 288 SER A O 1
ATOM 2233 N N . HIS A 1 289 ? 14.034 30.514 -24.924 1.00 43.44 289 HIS A N 1
ATOM 2234 C CA . HIS A 1 289 ? 14.532 31.819 -24.462 1.00 43.44 289 HIS A CA 1
ATOM 2235 C C . HIS A 1 289 ? 13.749 32.390 -23.260 1.00 43.44 289 HIS A C 1
ATOM 2237 O O . HIS A 1 289 ? 13.964 33.540 -22.875 1.00 43.44 289 HIS A O 1
ATOM 2243 N N . THR A 1 290 ? 12.843 31.623 -22.647 1.00 43.75 290 THR A N 1
ATOM 2244 C CA . THR A 1 290 ? 12.233 32.007 -21.370 1.00 43.75 290 THR A CA 1
ATOM 2245 C C . THR A 1 290 ? 13.094 31.521 -20.212 1.00 43.75 290 THR A C 1
ATOM 2247 O O . THR A 1 290 ? 13.500 30.366 -20.194 1.00 43.75 290 THR A O 1
ATOM 2250 N N . LEU A 1 291 ? 13.318 32.413 -19.247 1.00 42.97 291 LEU A N 1
ATOM 2251 C CA . LEU A 1 291 ? 14.077 32.302 -17.990 1.00 42.97 291 LEU A CA 1
ATOM 2252 C C . LEU A 1 291 ? 13.609 31.183 -17.023 1.00 42.97 291 LEU A C 1
ATOM 2254 O O . LEU A 1 291 ? 13.588 31.384 -15.812 1.00 42.97 291 LEU A O 1
ATOM 2258 N N . CYS A 1 292 ? 13.182 30.024 -17.519 1.00 47.38 292 CYS A N 1
ATOM 2259 C CA . CYS A 1 292 ? 12.862 28.873 -16.688 1.00 47.38 292 CYS A CA 1
ATOM 2260 C C . CYS A 1 292 ? 14.161 28.091 -16.456 1.00 47.38 292 CYS A C 1
ATOM 2262 O O . CYS A 1 292 ? 14.486 27.167 -17.200 1.00 47.38 292 CYS A O 1
ATOM 2264 N N . ASP A 1 293 ? 14.942 28.531 -15.465 1.00 55.25 293 ASP A N 1
ATOM 2265 C CA . ASP A 1 293 ? 15.978 27.695 -14.851 1.00 55.25 293 ASP A CA 1
ATOM 2266 C C . ASP A 1 293 ? 15.297 26.379 -14.445 1.00 55.25 293 ASP A C 1
ATOM 2268 O O . ASP A 1 293 ? 14.341 26.394 -13.667 1.00 55.25 293 ASP A O 1
ATOM 2272 N N . GLY A 1 294 ? 15.717 25.256 -15.034 1.00 63.31 294 GLY A N 1
ATOM 2273 C CA . GLY A 1 294 ? 15.150 23.946 -14.711 1.00 63.31 294 GLY A CA 1
ATOM 2274 C C . GLY A 1 294 ? 15.222 23.664 -13.206 1.00 63.31 294 GLY A C 1
ATOM 2275 O O . GLY A 1 294 ? 16.154 24.092 -12.522 1.00 63.31 294 GLY A O 1
ATOM 2276 N N . ASP A 1 295 ? 14.242 22.937 -12.669 1.00 83.06 295 ASP A N 1
ATOM 2277 C CA . ASP A 1 295 ? 14.219 22.602 -11.242 1.00 83.06 295 ASP A CA 1
ATOM 2278 C C . ASP A 1 295 ? 15.071 21.353 -10.977 1.00 83.06 295 ASP A C 1
ATOM 2280 O O . ASP A 1 295 ? 14.567 20.241 -10.802 1.00 83.06 295 ASP A O 1
ATOM 2284 N N . ASP A 1 296 ? 16.392 21.545 -10.930 1.00 85.75 296 ASP A N 1
ATOM 2285 C CA . ASP A 1 296 ? 17.379 20.497 -10.629 1.00 85.75 296 ASP A CA 1
ATOM 2286 C C . ASP A 1 296 ? 17.060 19.742 -9.326 1.00 85.75 296 ASP A C 1
ATOM 2288 O O . ASP A 1 296 ? 17.330 18.544 -9.193 1.00 85.75 296 ASP A O 1
ATOM 2292 N N . LYS A 1 297 ? 16.472 20.426 -8.337 1.00 90.00 297 LYS A N 1
ATOM 2293 C CA . LYS A 1 297 ? 16.132 19.818 -7.048 1.00 90.00 297 LYS A CA 1
ATOM 2294 C C . LYS A 1 297 ? 14.922 18.899 -7.184 1.00 90.00 297 LYS A C 1
ATOM 2296 O O . LYS A 1 297 ? 14.950 17.794 -6.632 1.00 90.00 297 LYS A O 1
ATOM 2301 N N . ALA A 1 298 ? 13.876 19.334 -7.885 1.00 90.50 298 ALA A N 1
ATOM 2302 C CA . ALA A 1 298 ? 12.741 18.479 -8.214 1.00 90.50 298 ALA A CA 1
ATOM 2303 C C . ALA A 1 298 ? 13.176 17.313 -9.105 1.00 90.50 298 ALA A C 1
ATOM 2305 O O . ALA A 1 298 ? 12.783 16.182 -8.830 1.00 90.50 298 ALA A O 1
ATOM 2306 N N . PHE A 1 299 ? 14.057 17.549 -10.082 1.00 93.19 299 PHE A N 1
ATOM 2307 C CA . PHE A 1 299 ? 14.596 16.512 -10.959 1.00 93.19 299 PHE A CA 1
ATOM 2308 C C . PHE A 1 299 ? 15.285 15.401 -10.158 1.00 93.19 299 PHE A C 1
ATOM 2310 O O . PHE A 1 299 ? 14.826 14.258 -10.173 1.00 93.19 299 PHE A O 1
ATOM 2317 N N . SER A 1 300 ? 16.320 15.723 -9.371 1.00 93.12 300 SER A N 1
ATOM 2318 C CA . SER A 1 300 ? 17.030 14.717 -8.564 1.00 93.12 300 SER A CA 1
ATOM 2319 C C . SER A 1 300 ? 16.115 14.047 -7.528 1.00 93.12 300 SER A C 1
ATOM 2321 O O . SER A 1 300 ? 16.290 12.871 -7.200 1.00 93.12 300 SER A O 1
ATOM 2323 N N . LYS A 1 301 ? 15.108 14.757 -6.994 1.00 94.50 301 LYS A N 1
ATOM 2324 C CA . LYS A 1 301 ? 14.101 14.148 -6.106 1.00 94.50 301 LYS A CA 1
ATOM 2325 C C . LYS A 1 301 ? 13.278 13.092 -6.852 1.00 94.50 301 LYS A C 1
ATOM 2327 O O . LYS A 1 301 ? 13.141 11.981 -6.339 1.00 94.50 301 LYS A O 1
ATOM 2332 N N . THR A 1 302 ? 12.777 13.413 -8.042 1.00 95.38 302 THR A N 1
ATOM 2333 C CA . THR A 1 302 ? 12.002 12.498 -8.890 1.00 95.38 302 THR A CA 1
ATOM 2334 C C . THR A 1 302 ? 12.841 11.295 -9.316 1.00 95.38 302 THR A C 1
ATOM 2336 O O . THR A 1 302 ? 12.386 10.164 -9.163 1.00 95.38 302 THR A O 1
ATOM 2339 N N . VAL A 1 303 ? 14.104 11.487 -9.719 1.00 96.69 303 VAL A N 1
ATOM 2340 C CA . VAL A 1 303 ? 15.012 10.374 -10.060 1.00 96.69 303 VAL A CA 1
ATOM 2341 C C . VAL A 1 303 ? 15.181 9.400 -8.890 1.00 96.69 303 VAL A C 1
ATOM 2343 O O . VAL A 1 303 ? 15.137 8.185 -9.080 1.00 96.69 303 VAL A O 1
ATOM 2346 N N . ARG A 1 304 ? 15.325 9.902 -7.657 1.00 96.75 304 ARG A N 1
ATOM 2347 C CA . ARG A 1 304 ? 15.436 9.045 -6.462 1.00 96.75 304 ARG A CA 1
ATOM 2348 C C . ARG A 1 304 ? 14.160 8.258 -6.177 1.00 96.75 304 ARG A C 1
ATOM 2350 O O . ARG A 1 304 ? 14.260 7.104 -5.764 1.00 96.75 304 ARG A O 1
ATOM 2357 N N . ILE A 1 305 ? 12.990 8.869 -6.379 1.00 96.88 305 ILE A N 1
ATOM 2358 C CA . ILE A 1 305 ? 11.688 8.204 -6.218 1.00 96.88 305 ILE A CA 1
ATOM 2359 C C . ILE A 1 305 ? 11.557 7.076 -7.247 1.00 96.88 305 ILE A C 1
ATOM 2361 O O . ILE A 1 305 ? 11.352 5.927 -6.859 1.00 96.88 305 ILE A O 1
ATOM 2365 N N . LEU A 1 306 ? 11.791 7.379 -8.526 1.00 97.81 306 LEU A N 1
ATOM 2366 C CA . LEU A 1 306 ? 11.754 6.400 -9.614 1.00 97.81 306 LEU A CA 1
ATOM 2367 C C . LEU A 1 306 ? 12.755 5.267 -9.392 1.00 97.81 306 LEU A C 1
ATOM 2369 O O . LEU A 1 306 ? 12.421 4.098 -9.555 1.00 97.81 306 LEU A O 1
ATOM 2373 N N . GLY A 1 307 ? 13.975 5.588 -8.961 1.00 97.88 307 GLY A N 1
ATOM 2374 C CA . GLY A 1 307 ? 14.986 4.579 -8.669 1.00 97.88 307 GLY A CA 1
ATOM 2375 C C . GLY A 1 307 ? 14.625 3.687 -7.480 1.00 97.88 307 GLY A C 1
ATOM 2376 O O . GLY A 1 307 ? 14.971 2.506 -7.466 1.00 97.88 307 GLY A O 1
ATOM 2377 N N . PHE A 1 308 ? 13.901 4.206 -6.485 1.00 98.25 308 PHE A N 1
ATOM 2378 C CA . PHE A 1 308 ? 13.333 3.372 -5.428 1.00 98.25 308 PHE A CA 1
ATOM 2379 C C . PHE A 1 308 ? 12.211 2.471 -5.963 1.00 98.25 308 PHE A C 1
ATOM 2381 O O . PHE A 1 308 ? 12.240 1.271 -5.705 1.00 98.25 308 PHE A O 1
ATOM 2388 N N . GLN A 1 309 ? 11.269 3.008 -6.741 1.00 97.88 309 GLN A N 1
ATOM 2389 C CA . GLN A 1 309 ? 10.177 2.224 -7.330 1.00 97.88 309 GLN A CA 1
ATOM 2390 C C . GLN A 1 309 ? 10.709 1.120 -8.258 1.00 97.88 309 GLN A C 1
ATOM 2392 O O . GLN A 1 309 ? 10.276 -0.024 -8.154 1.00 97.88 309 GLN A O 1
ATOM 2397 N N . MET A 1 310 ? 11.724 1.409 -9.080 1.00 98.00 310 MET A N 1
ATOM 2398 C CA . MET A 1 310 ? 12.409 0.401 -9.897 1.00 98.00 310 MET A CA 1
ATOM 2399 C C . MET A 1 310 ? 13.031 -0.709 -9.045 1.00 98.00 310 MET A C 1
ATOM 2401 O O . MET A 1 310 ? 12.935 -1.878 -9.406 1.00 98.00 310 MET A O 1
ATOM 2405 N N . LYS A 1 311 ? 13.629 -0.389 -7.889 1.00 98.12 311 LYS A N 1
ATOM 2406 C CA . LYS A 1 311 ? 14.142 -1.416 -6.963 1.00 98.12 311 LYS A CA 1
ATOM 2407 C C . LYS A 1 311 ? 13.031 -2.298 -6.403 1.00 98.12 311 LYS A C 1
ATOM 2409 O O . LYS A 1 311 ? 13.254 -3.493 -6.236 1.00 98.12 311 LYS A O 1
ATOM 2414 N N . VAL A 1 312 ? 11.860 -1.727 -6.122 1.00 98.25 312 VAL A N 1
ATOM 2415 C CA . VAL A 1 312 ? 10.684 -2.492 -5.683 1.00 98.25 312 VAL A CA 1
ATOM 2416 C C . VAL A 1 312 ? 10.211 -3.423 -6.800 1.00 98.25 312 VAL A C 1
ATOM 2418 O O . VAL A 1 312 ? 10.014 -4.604 -6.537 1.00 98.25 312 VAL A O 1
ATOM 2421 N N . VAL A 1 313 ? 10.125 -2.943 -8.049 1.00 98.19 313 VAL A N 1
ATOM 2422 C CA . VAL A 1 313 ? 9.811 -3.791 -9.215 1.00 98.19 313 VAL A CA 1
ATOM 2423 C C . VAL A 1 313 ? 10.811 -4.939 -9.337 1.00 98.19 313 VAL A C 1
ATOM 2425 O O . VAL A 1 313 ? 10.401 -6.091 -9.402 1.00 98.19 313 VAL A O 1
ATOM 2428 N N . VAL A 1 314 ? 12.118 -4.658 -9.297 1.00 98.06 314 VAL A N 1
ATOM 2429 C CA . VAL A 1 314 ? 13.162 -5.696 -9.368 1.00 98.06 314 VAL A CA 1
ATOM 2430 C C . VAL A 1 314 ? 13.016 -6.720 -8.240 1.00 98.06 314 VAL A C 1
ATOM 2432 O O . VAL A 1 314 ? 13.160 -7.913 -8.490 1.00 98.06 314 VAL A O 1
ATOM 2435 N N . ALA A 1 315 ? 12.712 -6.284 -7.014 1.00 97.69 315 ALA A N 1
ATOM 2436 C CA . ALA A 1 315 ? 12.500 -7.193 -5.890 1.00 97.69 315 ALA A CA 1
ATOM 2437 C C . ALA A 1 315 ? 11.284 -8.107 -6.107 1.00 97.69 315 ALA A C 1
ATOM 2439 O O . ALA A 1 315 ? 11.395 -9.309 -5.891 1.00 97.69 315 ALA A O 1
ATOM 2440 N N . LEU A 1 316 ? 10.160 -7.566 -6.592 1.00 97.31 316 LEU A N 1
ATOM 2441 C CA . LEU A 1 316 ? 8.974 -8.363 -6.918 1.00 97.31 316 LEU A CA 1
ATOM 2442 C C . LEU A 1 316 ? 9.249 -9.349 -8.062 1.00 97.31 316 LEU A C 1
ATOM 2444 O O . LEU A 1 316 ? 8.854 -10.504 -7.973 1.00 97.31 316 LEU A O 1
ATOM 2448 N N . LEU A 1 317 ? 9.977 -8.937 -9.103 1.00 96.69 317 LEU A N 1
ATOM 2449 C CA . LEU A 1 317 ? 10.351 -9.832 -10.204 1.00 96.69 317 LEU A CA 1
ATOM 2450 C C . LEU A 1 317 ? 11.272 -10.964 -9.754 1.00 96.69 317 LEU A C 1
ATOM 2452 O O . LEU A 1 317 ? 11.110 -12.094 -10.200 1.00 96.69 317 LEU A O 1
ATOM 2456 N N . ARG A 1 318 ? 12.239 -10.663 -8.883 1.00 95.56 318 ARG A N 1
ATOM 2457 C CA . ARG A 1 318 ? 13.141 -11.664 -8.307 1.00 95.56 318 ARG A CA 1
ATOM 2458 C C . ARG A 1 318 ? 12.376 -12.698 -7.493 1.00 95.56 318 ARG A C 1
ATOM 2460 O O . ARG A 1 318 ? 12.694 -13.877 -7.568 1.00 95.56 318 ARG A O 1
ATOM 2467 N N . ASP A 1 319 ? 11.431 -12.234 -6.686 1.00 95.19 319 ASP A N 1
ATOM 2468 C CA . ASP A 1 319 ? 10.741 -13.075 -5.717 1.00 95.19 319 ASP A CA 1
ATOM 2469 C C . ASP A 1 319 ? 9.627 -13.901 -6.391 1.00 95.19 319 ASP A C 1
ATOM 2471 O O . ASP A 1 319 ? 9.450 -15.067 -6.060 1.00 95.19 319 ASP A O 1
ATOM 2475 N N . PHE A 1 320 ? 8.926 -13.348 -7.386 1.00 95.00 320 PHE A N 1
ATOM 2476 C CA . PHE A 1 320 ? 7.739 -13.961 -8.001 1.00 95.00 320 PHE A CA 1
ATOM 2477 C C . PHE A 1 320 ? 7.918 -14.307 -9.486 1.00 95.00 320 PHE A C 1
ATOM 2479 O O . PHE A 1 320 ? 6.932 -14.340 -10.216 1.00 95.00 320 PHE A O 1
ATOM 2486 N N . SER A 1 321 ? 9.142 -14.556 -9.963 1.00 89.06 321 SER A N 1
ATOM 2487 C CA . SER A 1 321 ? 9.449 -14.746 -11.397 1.00 89.06 321 SER A CA 1
ATOM 2488 C C . SER A 1 321 ? 8.546 -15.759 -12.116 1.00 89.06 321 SER A C 1
ATOM 2490 O O . SER A 1 321 ? 8.187 -15.552 -13.279 1.00 89.06 321 SER A O 1
ATOM 2492 N N . ASP A 1 322 ? 8.140 -16.817 -11.410 1.00 87.50 322 ASP A N 1
ATOM 2493 C CA . ASP A 1 322 ? 7.299 -17.898 -11.941 1.00 87.50 322 ASP A CA 1
ATOM 2494 C C . ASP A 1 322 ? 5.788 -17.642 -11.774 1.00 87.50 322 ASP A C 1
ATOM 2496 O O . ASP A 1 322 ? 4.970 -18.376 -12.327 1.00 87.50 322 ASP A O 1
ATOM 2500 N N . TYR A 1 323 ? 5.409 -16.586 -11.045 1.00 89.69 323 TYR A N 1
ATOM 2501 C CA . TYR A 1 323 ? 4.037 -16.281 -10.620 1.00 89.69 323 TYR A CA 1
ATOM 2502 C C . TYR A 1 323 ? 3.644 -14.818 -10.899 1.00 89.69 323 TYR A C 1
ATOM 2504 O O . TYR A 1 323 ? 2.895 -14.198 -10.149 1.00 89.69 323 TYR A O 1
ATOM 2512 N N . LEU A 1 324 ? 4.149 -14.245 -11.995 1.00 87.25 324 LEU A N 1
ATOM 2513 C CA . LEU A 1 324 ? 3.935 -12.834 -12.347 1.00 87.25 324 LEU A CA 1
ATOM 2514 C C . LEU A 1 324 ? 2.519 -12.500 -12.857 1.00 87.25 324 LEU A C 1
ATOM 2516 O O . LEU A 1 324 ? 2.194 -11.321 -13.017 1.00 87.25 324 LEU A O 1
ATOM 2520 N N . GLY A 1 325 ? 1.672 -13.500 -13.113 1.00 85.50 325 GLY A N 1
ATOM 2521 C CA . GLY A 1 325 ? 0.347 -13.294 -13.702 1.00 85.50 325 GLY A CA 1
ATOM 2522 C C . GLY A 1 325 ? 0.440 -12.793 -15.148 1.00 85.50 325 GLY A C 1
ATOM 2523 O O . GLY A 1 325 ? 1.202 -13.339 -15.931 1.00 85.50 325 GLY A O 1
ATOM 2524 N N . GLU A 1 326 ? -0.338 -11.766 -15.504 1.00 88.12 326 GLU A N 1
ATOM 2525 C CA . GLU A 1 326 ? -0.388 -11.182 -16.860 1.00 88.12 326 GLU A CA 1
ATOM 2526 C C . GLU A 1 326 ? 0.202 -9.754 -16.908 1.00 88.12 326 GLU A C 1
ATOM 2528 O O . GLU A 1 326 ? -0.396 -8.826 -17.459 1.00 88.12 326 GLU A O 1
ATOM 2533 N N . CYS A 1 327 ? 1.370 -9.530 -16.295 1.00 92.50 327 CYS A N 1
ATOM 2534 C CA . CYS A 1 327 ? 2.014 -8.205 -16.262 1.00 92.50 327 CYS A CA 1
ATOM 2535 C C . CYS A 1 327 ? 3.194 -8.044 -17.238 1.00 92.50 327 CYS A C 1
ATOM 2537 O O . CYS A 1 327 ? 3.737 -6.945 -17.385 1.00 92.50 327 CYS A O 1
ATOM 2539 N N . GLU A 1 328 ? 3.591 -9.093 -17.962 1.00 91.50 328 GLU A N 1
ATOM 2540 C CA . GLU A 1 328 ? 4.814 -9.106 -18.772 1.00 91.50 328 GLU A CA 1
ATOM 2541 C C . GLU A 1 328 ? 4.774 -8.110 -19.932 1.00 91.50 328 GLU A C 1
ATOM 2543 O O . GLU A 1 328 ? 5.780 -7.467 -20.236 1.00 91.50 328 GLU A O 1
ATOM 2548 N N . ALA A 1 329 ? 3.608 -7.925 -20.556 1.00 89.44 329 ALA A N 1
ATOM 2549 C CA . ALA A 1 329 ? 3.430 -6.920 -21.603 1.00 89.44 329 ALA A CA 1
ATOM 2550 C C . ALA A 1 329 ? 3.600 -5.493 -21.053 1.00 89.44 329 ALA A C 1
ATOM 2552 O O . ALA A 1 329 ? 4.201 -4.633 -21.703 1.00 89.44 329 ALA A O 1
ATOM 2553 N N . ARG A 1 330 ? 3.112 -5.238 -19.831 1.00 93.44 330 ARG A N 1
ATOM 2554 C CA . ARG A 1 330 ? 3.240 -3.934 -19.171 1.00 93.44 330 ARG A CA 1
ATOM 2555 C C . ARG A 1 330 ? 4.689 -3.657 -18.780 1.00 93.44 330 ARG A C 1
ATOM 2557 O O . ARG A 1 330 ? 5.166 -2.547 -19.024 1.00 93.44 330 ARG A O 1
ATOM 2564 N N . LEU A 1 331 ? 5.381 -4.667 -18.252 1.00 95.25 331 LEU A N 1
ATOM 2565 C CA . LEU A 1 331 ? 6.813 -4.636 -17.951 1.00 95.25 331 LEU A CA 1
ATOM 2566 C C . LEU A 1 331 ? 7.645 -4.374 -19.203 1.00 95.25 331 LEU A C 1
ATOM 2568 O O . LEU A 1 331 ? 8.461 -3.458 -19.204 1.00 95.25 331 LEU A O 1
ATOM 2572 N N . LEU A 1 332 ? 7.403 -5.110 -20.291 1.00 94.00 332 LEU A N 1
ATOM 2573 C CA . LEU A 1 332 ? 8.081 -4.874 -21.564 1.00 94.00 332 LEU A CA 1
ATOM 2574 C C . LEU A 1 332 ? 7.865 -3.435 -22.041 1.00 94.00 332 LEU A C 1
ATOM 2576 O O . LEU A 1 332 ? 8.825 -2.746 -22.373 1.00 94.00 332 LEU A O 1
ATOM 2580 N N . GLY A 1 333 ? 6.624 -2.947 -21.996 1.00 93.44 333 GLY A N 1
ATOM 2581 C CA . GLY A 1 333 ? 6.323 -1.563 -22.341 1.00 93.44 333 GLY A CA 1
ATOM 2582 C C . GLY A 1 333 ? 7.014 -0.540 -21.430 1.00 93.44 333 GLY A C 1
ATOM 2583 O O . GLY A 1 333 ? 7.304 0.559 -21.883 1.00 93.44 333 GLY A O 1
ATOM 2584 N N . LEU A 1 334 ? 7.255 -0.845 -20.148 1.00 96.00 334 LEU A N 1
ATOM 2585 C CA . LEU A 1 334 ? 8.067 0.004 -19.265 1.00 96.00 334 LEU A CA 1
ATOM 2586 C C . LEU A 1 334 ? 9.526 0.009 -19.713 1.00 96.00 334 LEU A C 1
ATOM 2588 O O . LEU A 1 334 ? 10.097 1.082 -19.878 1.00 96.00 334 LEU A O 1
ATOM 2592 N N . LEU A 1 335 ? 10.116 -1.166 -19.938 1.00 95.44 335 LEU A N 1
ATOM 2593 C CA . LEU A 1 335 ? 11.514 -1.269 -20.350 1.00 95.44 335 LEU A CA 1
ATOM 2594 C C . LEU A 1 335 ? 11.758 -0.549 -21.682 1.00 95.44 335 LEU A C 1
ATOM 2596 O O . LEU A 1 335 ? 12.724 0.197 -21.789 1.00 95.44 335 LEU A O 1
ATOM 2600 N N . LEU A 1 336 ? 10.863 -0.691 -22.663 1.00 93.12 336 LEU A N 1
ATOM 2601 C CA . LEU A 1 336 ? 10.943 0.055 -23.924 1.00 93.12 336 LEU A CA 1
ATOM 2602 C C . LEU A 1 336 ? 10.903 1.573 -23.684 1.00 93.12 336 LEU A C 1
ATOM 2604 O O . LEU A 1 336 ? 11.771 2.295 -24.177 1.00 93.12 336 LEU A O 1
ATOM 2608 N N . HIS A 1 337 ? 9.965 2.043 -22.852 1.00 92.81 337 HIS A N 1
ATOM 2609 C CA . HIS A 1 337 ? 9.813 3.465 -22.516 1.00 92.81 337 HIS A CA 1
ATOM 2610 C C . HIS A 1 337 ? 11.078 4.071 -21.891 1.00 92.81 337 HIS A C 1
ATOM 2612 O O . HIS A 1 337 ? 11.481 5.177 -22.249 1.00 92.81 337 HIS A O 1
ATOM 2618 N N . LEU A 1 338 ? 11.755 3.333 -21.003 1.00 93.50 338 LEU A N 1
ATOM 2619 C CA . LEU A 1 338 ? 12.994 3.788 -20.355 1.00 93.50 338 LEU A CA 1
ATOM 2620 C C . LEU A 1 338 ? 14.160 3.986 -21.337 1.00 93.50 338 LEU A C 1
ATOM 2622 O O . LEU A 1 338 ? 15.045 4.797 -21.079 1.00 93.50 338 LEU A O 1
ATOM 2626 N N . HIS A 1 339 ? 14.182 3.256 -22.454 1.00 91.56 339 HIS A N 1
ATOM 2627 C CA . HIS A 1 339 ? 15.242 3.364 -23.466 1.00 91.56 339 HIS A CA 1
ATOM 2628 C C . HIS A 1 339 ? 14.873 4.290 -24.631 1.00 91.56 339 HIS A C 1
ATOM 2630 O O . HIS A 1 339 ? 15.740 4.639 -25.430 1.00 91.56 339 HIS A O 1
ATOM 2636 N N . ARG A 1 340 ? 13.614 4.735 -24.721 1.00 88.44 340 ARG A N 1
ATOM 2637 C CA . ARG A 1 340 ? 13.134 5.641 -25.777 1.00 88.44 340 ARG A CA 1
ATOM 2638 C C . ARG A 1 340 ? 13.681 7.061 -25.647 1.00 88.44 340 ARG A C 1
ATOM 2640 O O . ARG A 1 340 ? 13.958 7.702 -26.659 1.00 88.44 340 ARG A O 1
ATOM 2647 N N . HIS A 1 341 ? 13.841 7.553 -24.420 1.00 81.88 341 HIS A N 1
ATOM 2648 C CA . HIS A 1 341 ? 14.123 8.968 -24.149 1.00 81.88 341 HIS A CA 1
ATOM 2649 C C . HIS A 1 341 ? 15.581 9.274 -23.789 1.00 81.88 341 HIS A C 1
ATOM 2651 O O . HIS A 1 341 ? 15.888 10.396 -23.396 1.00 81.88 341 HIS A O 1
ATOM 2657 N N . LEU A 1 342 ? 16.491 8.312 -23.949 1.00 83.62 342 LEU A N 1
ATOM 2658 C CA . LEU A 1 342 ? 17.918 8.509 -23.697 1.00 83.62 342 LEU A CA 1
ATOM 2659 C C . LEU A 1 342 ? 18.755 8.087 -24.908 1.00 83.62 342 LEU A C 1
ATOM 2661 O O . LEU A 1 342 ? 18.370 7.158 -25.624 1.00 83.62 342 LEU A O 1
ATOM 2665 N N . PRO A 1 343 ? 19.942 8.690 -25.112 1.00 80.06 343 PRO A N 1
ATOM 2666 C CA . PRO A 1 343 ? 20.915 8.175 -26.067 1.00 80.06 343 PRO A CA 1
ATOM 2667 C C . PRO A 1 343 ? 21.165 6.674 -25.833 1.00 80.06 343 PRO A C 1
ATOM 2669 O O . PRO A 1 343 ? 21.241 6.257 -24.666 1.00 80.06 343 PRO A O 1
ATOM 2672 N N . PRO A 1 344 ? 21.309 5.851 -26.887 1.00 81.06 344 PRO A N 1
ATOM 2673 C CA . PRO A 1 344 ? 21.487 6.220 -28.297 1.00 81.06 344 PRO A CA 1
ATOM 2674 C C . PRO A 1 344 ? 20.194 6.442 -29.112 1.00 81.06 344 PRO A C 1
ATOM 2676 O O . PRO A 1 344 ? 20.262 6.477 -30.339 1.00 81.06 344 PRO A O 1
ATOM 2679 N N . SER A 1 345 ? 19.027 6.583 -28.473 1.00 80.44 345 SER A N 1
ATOM 2680 C CA . SER A 1 345 ? 17.776 6.866 -29.188 1.00 80.44 345 SER A CA 1
ATOM 2681 C C . SER A 1 345 ? 17.855 8.180 -29.974 1.00 80.44 345 SER A C 1
ATOM 2683 O O . SER A 1 345 ? 18.290 9.201 -29.450 1.00 80.44 345 SER A O 1
ATOM 2685 N N . LEU A 1 346 ? 17.413 8.169 -31.233 1.00 72.31 346 LEU A N 1
ATOM 2686 C CA . LEU A 1 346 ? 17.433 9.353 -32.103 1.00 72.31 346 LEU A CA 1
ATOM 2687 C C . LEU A 1 346 ? 16.292 10.338 -31.805 1.00 72.31 346 LEU A C 1
ATOM 2689 O O . LEU A 1 346 ? 16.341 11.479 -32.254 1.00 72.31 346 LEU A O 1
ATOM 2693 N N . SER A 1 347 ? 15.272 9.902 -31.062 1.00 72.19 347 SER A N 1
ATOM 2694 C CA . SER A 1 347 ? 14.120 10.719 -30.665 1.00 72.19 347 SER A CA 1
ATOM 2695 C C . SER A 1 347 ? 14.301 11.403 -29.303 1.00 72.19 347 SER A C 1
ATOM 2697 O O . SER A 1 347 ? 13.386 12.084 -28.839 1.00 72.19 347 SER A O 1
ATOM 2699 N N . CYS A 1 348 ? 15.447 11.224 -28.630 1.00 76.56 348 CYS A N 1
ATOM 2700 C CA . CYS A 1 348 ? 15.649 11.773 -27.292 1.00 76.56 348 CYS A CA 1
ATOM 2701 C C . CYS A 1 348 ? 15.929 13.284 -27.309 1.00 76.56 348 CYS A C 1
ATOM 2703 O O . CYS A 1 348 ? 16.694 13.787 -28.134 1.00 76.56 348 CYS A O 1
ATOM 2705 N N . VAL A 1 349 ? 15.374 13.999 -26.330 1.00 75.88 349 VAL A N 1
ATOM 2706 C CA . VAL A 1 349 ? 15.786 15.373 -26.016 1.00 75.88 349 VAL A CA 1
ATOM 2707 C C . VAL A 1 349 ? 17.095 15.301 -25.218 1.00 75.88 349 VAL A C 1
ATOM 2709 O O . VAL A 1 349 ? 17.163 14.516 -24.269 1.00 75.88 349 VAL A O 1
ATOM 2712 N N . PRO A 1 350 ? 18.142 16.072 -25.570 1.00 76.94 350 PRO A N 1
ATOM 2713 C CA . PRO A 1 350 ? 19.410 16.015 -24.853 1.00 76.94 350 PRO A CA 1
ATOM 2714 C C . PRO A 1 350 ? 19.241 16.513 -23.414 1.00 76.94 350 PRO A C 1
ATOM 2716 O O . PRO A 1 350 ? 18.815 17.645 -23.185 1.00 76.94 350 PRO A O 1
ATOM 2719 N N . LEU A 1 351 ? 19.603 15.662 -22.453 1.00 84.69 351 LEU A N 1
ATOM 2720 C CA . LEU A 1 351 ? 19.756 16.032 -21.048 1.00 84.69 351 LEU A CA 1
ATOM 2721 C C . LEU A 1 351 ? 21.199 16.493 -20.779 1.00 84.69 351 LEU A C 1
ATOM 2723 O O . LEU A 1 351 ? 22.125 15.998 -21.426 1.00 84.69 351 LEU A O 1
ATOM 2727 N N . PRO A 1 352 ? 21.429 17.381 -19.796 1.00 87.69 352 PRO A N 1
ATOM 2728 C CA . PRO A 1 352 ? 22.766 17.637 -19.267 1.00 87.69 352 PRO A CA 1
ATOM 2729 C C . PRO A 1 352 ? 23.440 16.343 -18.780 1.00 87.69 352 PRO A C 1
ATOM 2731 O O . PRO A 1 352 ? 22.797 15.535 -18.111 1.00 87.69 352 PRO A O 1
ATOM 2734 N N . ASP A 1 353 ? 24.749 16.182 -19.013 1.00 88.12 353 ASP A N 1
ATOM 2735 C CA . ASP A 1 353 ? 25.506 14.949 -18.703 1.00 88.12 353 ASP A CA 1
ATOM 2736 C C . ASP A 1 353 ? 25.298 14.431 -17.271 1.00 88.12 353 ASP A C 1
ATOM 2738 O O . ASP A 1 353 ? 25.196 13.229 -17.022 1.00 88.12 353 ASP A O 1
ATOM 2742 N N . LYS A 1 354 ? 25.214 15.349 -16.302 1.00 88.94 354 LYS A N 1
ATOM 2743 C CA . LYS A 1 354 ? 24.959 15.010 -14.898 1.00 88.94 354 LYS A CA 1
ATOM 2744 C C . LYS A 1 354 ? 23.575 14.378 -14.710 1.00 88.94 354 LYS A C 1
ATOM 2746 O O . LYS A 1 354 ? 23.464 13.380 -14.004 1.00 88.94 354 LYS A O 1
ATOM 2751 N N . GLN A 1 355 ? 22.546 14.964 -15.321 1.00 90.38 355 GLN A N 1
ATOM 2752 C CA . GLN A 1 355 ? 21.168 14.484 -15.241 1.00 90.38 355 GLN A CA 1
ATOM 2753 C C . GLN A 1 355 ? 21.003 13.159 -16.003 1.00 90.38 355 GLN A C 1
ATOM 2755 O O . GLN A 1 355 ? 20.417 12.228 -15.456 1.00 90.38 355 GLN A O 1
ATOM 2760 N N . ASP A 1 356 ? 21.588 13.028 -17.202 1.00 90.94 356 ASP A N 1
ATOM 2761 C CA . ASP A 1 356 ? 21.622 11.763 -17.959 1.00 90.94 356 ASP A CA 1
ATOM 2762 C C . ASP A 1 356 ? 22.256 10.636 -17.123 1.00 90.94 356 ASP A C 1
ATOM 2764 O O . ASP A 1 356 ? 21.652 9.577 -16.935 1.00 90.94 356 ASP A O 1
ATOM 2768 N N . SER A 1 357 ? 23.424 10.894 -16.526 1.00 92.56 357 SER A N 1
ATOM 2769 C CA . SER A 1 357 ? 24.120 9.929 -15.669 1.00 92.56 357 SER A CA 1
ATOM 2770 C C . SER A 1 357 ? 23.303 9.529 -14.433 1.00 92.56 357 SER A C 1
ATOM 2772 O O . SER A 1 357 ? 23.241 8.343 -14.085 1.00 92.56 357 SER A O 1
ATOM 2774 N N . GLU A 1 358 ? 22.629 10.487 -13.785 1.00 94.06 358 GLU A N 1
ATOM 2775 C CA . GLU A 1 358 ? 21.770 10.229 -12.623 1.00 94.06 358 GLU A CA 1
ATOM 2776 C C . GLU A 1 358 ? 20.582 9.327 -13.004 1.00 94.06 358 GLU A C 1
ATOM 2778 O O . GLU A 1 358 ? 20.334 8.311 -12.345 1.00 94.06 358 GLU A O 1
ATOM 2783 N N . VAL A 1 359 ? 19.899 9.638 -14.112 1.00 94.81 359 VAL A N 1
ATOM 2784 C CA . VAL A 1 359 ? 18.764 8.856 -14.628 1.00 94.81 359 VAL A CA 1
ATOM 2785 C C . VAL A 1 359 ? 19.194 7.443 -15.010 1.00 94.81 359 VAL A C 1
ATOM 2787 O O . VAL A 1 359 ? 18.530 6.471 -14.633 1.00 94.81 359 VAL A O 1
ATOM 2790 N N . ARG A 1 360 ? 20.320 7.292 -15.716 1.00 94.31 360 ARG A N 1
ATOM 2791 C CA . ARG A 1 360 ? 20.841 5.967 -16.078 1.00 94.31 360 ARG A CA 1
ATOM 2792 C C . ARG A 1 360 ? 21.144 5.137 -14.846 1.00 94.31 360 ARG A C 1
ATOM 2794 O O . ARG A 1 360 ? 20.666 4.012 -14.727 1.00 94.31 360 ARG A O 1
ATOM 2801 N N . THR A 1 361 ? 21.893 5.716 -13.913 1.00 94.75 361 THR A N 1
ATOM 2802 C CA . THR A 1 361 ? 22.366 5.019 -12.717 1.00 94.75 361 THR A CA 1
ATOM 2803 C C . THR A 1 361 ? 21.215 4.548 -11.840 1.00 94.75 361 THR A C 1
ATOM 2805 O O . THR A 1 361 ? 21.240 3.419 -11.347 1.00 94.75 361 THR A O 1
ATOM 2808 N N . HIS A 1 362 ? 20.209 5.398 -11.633 1.00 94.81 362 HIS A N 1
ATOM 2809 C CA . HIS A 1 362 ? 19.151 5.119 -10.669 1.00 94.81 362 HIS A CA 1
ATOM 2810 C C . HIS A 1 362 ? 17.915 4.456 -11.267 1.00 94.81 362 HIS A C 1
ATOM 2812 O O . HIS A 1 362 ? 17.259 3.709 -10.545 1.00 94.81 362 HIS A O 1
ATOM 2818 N N . VAL A 1 363 ? 17.604 4.693 -12.543 1.00 96.00 363 VAL A N 1
ATOM 2819 C CA . VAL A 1 363 ? 16.359 4.223 -13.168 1.00 96.00 363 VAL A CA 1
ATOM 2820 C C . VAL A 1 363 ? 16.647 3.191 -14.255 1.00 96.00 363 VAL A C 1
ATOM 2822 O O . VAL A 1 363 ? 16.231 2.041 -14.136 1.00 96.00 363 VAL A O 1
ATOM 2825 N N . VAL A 1 364 ? 17.394 3.559 -15.298 1.00 95.50 364 VAL A N 1
ATOM 2826 C CA . VAL A 1 364 ? 17.504 2.725 -16.514 1.00 95.50 364 VAL A CA 1
ATOM 2827 C C . VAL A 1 364 ? 18.358 1.478 -16.293 1.00 95.50 364 VAL A C 1
ATOM 2829 O O . VAL A 1 364 ? 18.025 0.413 -16.814 1.00 95.50 364 VAL A O 1
ATOM 2832 N N . ASN A 1 365 ? 19.405 1.551 -15.467 1.00 95.00 365 ASN A N 1
ATOM 2833 C CA . ASN A 1 365 ? 20.276 0.409 -15.168 1.00 95.00 365 ASN A CA 1
ATOM 2834 C C . ASN A 1 365 ? 19.537 -0.760 -14.498 1.00 95.00 365 ASN A C 1
ATOM 2836 O O . ASN A 1 365 ? 20.000 -1.897 -14.583 1.00 95.00 365 ASN A O 1
ATOM 2840 N N . ALA A 1 366 ? 18.371 -0.517 -13.889 1.00 96.00 366 ALA A N 1
ATOM 2841 C CA . ALA A 1 366 ? 17.515 -1.578 -13.364 1.00 96.00 366 ALA A CA 1
ATOM 2842 C C . ALA A 1 366 ? 16.919 -2.478 -14.469 1.00 96.00 366 ALA A C 1
ATOM 2844 O O . ALA A 1 366 ? 16.470 -3.580 -14.165 1.00 96.00 366 ALA A O 1
ATOM 2845 N N . THR A 1 367 ? 16.993 -2.076 -15.746 1.00 96.75 367 THR A N 1
ATOM 2846 C CA . THR A 1 367 ? 16.588 -2.904 -16.897 1.00 96.75 367 THR A CA 1
ATOM 2847 C C . THR A 1 367 ? 17.297 -4.255 -16.908 1.00 96.75 367 THR A C 1
ATOM 2849 O O . THR A 1 367 ? 16.645 -5.271 -17.123 1.00 96.75 367 THR A O 1
ATOM 2852 N N . VAL A 1 368 ? 18.615 -4.292 -16.661 1.00 96.44 368 VAL A N 1
ATOM 2853 C CA . VAL A 1 368 ? 19.380 -5.551 -16.693 1.00 96.44 368 VAL A CA 1
ATOM 2854 C C . VAL A 1 368 ? 18.873 -6.524 -15.618 1.00 96.44 368 VAL A C 1
ATOM 2856 O O . VAL A 1 368 ? 18.486 -7.628 -15.989 1.00 96.44 368 VAL A O 1
ATOM 2859 N N . PRO A 1 369 ? 18.786 -6.150 -14.322 1.00 97.06 369 PRO A N 1
ATOM 2860 C CA . PRO A 1 369 ? 18.146 -6.988 -13.308 1.00 97.06 369 PRO A CA 1
ATOM 2861 C C . PRO A 1 369 ? 16.721 -7.429 -13.662 1.00 97.06 369 PRO A C 1
ATOM 2863 O O . PRO A 1 369 ? 16.405 -8.602 -13.487 1.00 97.06 369 PRO A O 1
ATOM 2866 N N . CYS A 1 370 ? 15.875 -6.536 -14.192 1.00 97.31 370 CYS A N 1
ATOM 2867 C CA . CYS A 1 370 ? 14.524 -6.910 -14.618 1.00 97.31 370 CYS A CA 1
ATOM 2868 C C . CYS A 1 370 ? 14.559 -8.016 -15.680 1.00 97.31 370 CYS A C 1
ATOM 2870 O O . CYS A 1 370 ? 13.879 -9.027 -15.532 1.00 97.31 370 CYS A O 1
ATOM 2872 N N . LEU A 1 371 ? 15.374 -7.853 -16.727 1.00 96.62 371 LEU A N 1
ATOM 2873 C CA . LEU A 1 371 ? 15.520 -8.857 -17.780 1.00 96.62 371 LEU A CA 1
ATOM 2874 C C . LEU A 1 371 ? 16.052 -10.180 -17.226 1.00 96.62 371 LEU A C 1
ATOM 2876 O O . LEU A 1 371 ? 15.511 -11.221 -17.574 1.00 96.62 371 LEU A O 1
ATOM 2880 N N . THR A 1 372 ? 17.038 -10.152 -16.326 1.00 96.12 372 THR A N 1
ATOM 2881 C CA . THR A 1 372 ? 17.584 -11.361 -15.686 1.00 96.12 372 THR A CA 1
ATOM 2882 C C . THR A 1 372 ? 16.506 -12.191 -14.987 1.00 96.12 372 THR A C 1
ATOM 2884 O O . THR A 1 372 ? 16.553 -13.415 -15.046 1.00 96.12 372 THR A O 1
ATOM 2887 N N . HIS A 1 373 ? 15.516 -11.551 -14.361 1.00 95.31 373 HIS A N 1
ATOM 2888 C CA . HIS A 1 373 ? 14.402 -12.258 -13.719 1.00 95.31 373 HIS A CA 1
ATOM 2889 C C . HIS A 1 373 ? 13.285 -12.650 -14.699 1.00 95.31 373 HIS A C 1
ATOM 2891 O O . HIS A 1 373 ? 12.545 -13.594 -14.442 1.00 95.31 373 HIS A O 1
ATOM 2897 N N . LEU A 1 374 ? 13.176 -11.965 -15.840 1.00 94.75 374 LEU A N 1
ATOM 2898 C CA . LEU A 1 374 ? 12.134 -12.200 -16.842 1.00 94.75 374 LEU A CA 1
ATOM 2899 C C . LEU A 1 374 ? 12.519 -13.212 -17.926 1.00 94.75 374 LEU A C 1
ATOM 2901 O O . LEU A 1 374 ? 11.632 -13.797 -18.542 1.00 94.75 374 LEU A O 1
ATOM 2905 N N . VAL A 1 375 ? 13.810 -13.447 -18.185 1.00 94.00 375 VAL A N 1
ATOM 2906 C CA . VAL A 1 375 ? 14.251 -14.339 -19.275 1.00 94.00 375 VAL A CA 1
ATOM 2907 C C . VAL A 1 375 ? 13.775 -15.784 -19.113 1.00 94.00 375 VAL A C 1
ATOM 2909 O O . VAL A 1 375 ? 13.566 -16.451 -20.123 1.00 94.00 375 VAL A O 1
ATOM 2912 N N . GLY A 1 376 ? 13.551 -16.266 -17.889 1.00 91.56 376 GLY A N 1
ATOM 2913 C CA . GLY A 1 376 ? 12.967 -17.592 -17.645 1.00 91.56 376 GLY A CA 1
ATOM 2914 C C . GLY A 1 376 ? 11.461 -17.673 -17.936 1.00 91.56 376 GLY A C 1
ATOM 2915 O O . GLY A 1 376 ? 10.924 -18.759 -18.151 1.00 91.56 376 GLY A O 1
ATOM 2916 N N . ASN A 1 377 ? 10.765 -16.534 -18.007 1.00 91.25 377 ASN A N 1
ATOM 2917 C CA . ASN A 1 377 ? 9.314 -16.488 -18.129 1.00 91.25 377 ASN A CA 1
ATOM 2918 C C . ASN A 1 377 ? 8.860 -16.655 -19.599 1.00 91.25 377 ASN A C 1
ATOM 2920 O O . ASN A 1 377 ? 9.221 -15.897 -20.508 1.00 91.25 377 ASN A O 1
ATOM 2924 N N . ARG A 1 378 ? 8.009 -17.663 -19.836 1.00 90.06 378 ARG A N 1
ATOM 2925 C CA . ARG A 1 378 ? 7.472 -18.006 -21.167 1.00 90.06 378 ARG A CA 1
ATOM 2926 C C . ARG A 1 378 ? 6.557 -16.926 -21.742 1.00 90.06 378 ARG A C 1
ATOM 2928 O O . ARG A 1 378 ? 6.605 -16.682 -22.949 1.00 90.06 378 ARG A O 1
ATOM 2935 N N . ALA A 1 379 ? 5.721 -16.309 -20.910 1.00 89.62 379 ALA A N 1
ATOM 2936 C CA . ALA A 1 379 ? 4.807 -15.250 -21.321 1.00 89.62 379 ALA A CA 1
ATOM 2937 C C . ALA A 1 379 ? 5.582 -13.984 -21.709 1.00 89.62 379 ALA A C 1
ATOM 2939 O O . ALA A 1 379 ? 5.331 -13.428 -22.780 1.00 89.62 379 ALA A O 1
ATOM 2940 N N . PHE A 1 380 ? 6.605 -13.611 -20.932 1.00 91.88 380 PHE A N 1
ATOM 2941 C CA . PHE A 1 380 ? 7.520 -12.520 -21.269 1.00 91.88 380 PHE A CA 1
ATOM 2942 C C . PHE A 1 380 ? 8.195 -12.763 -22.609 1.00 91.88 380 PHE A C 1
ATOM 2944 O O . PHE A 1 380 ? 8.131 -11.920 -23.500 1.00 91.88 380 PHE A O 1
ATOM 2951 N N . ARG A 1 381 ? 8.785 -13.945 -22.796 1.00 91.19 381 ARG A N 1
ATOM 2952 C CA . ARG A 1 381 ? 9.417 -14.308 -24.060 1.00 91.19 381 ARG A CA 1
ATOM 2953 C C . ARG A 1 381 ? 8.444 -14.227 -25.242 1.00 91.19 381 ARG A C 1
ATOM 2955 O O . ARG A 1 381 ? 8.809 -13.721 -26.305 1.00 91.19 381 ARG A O 1
ATOM 2962 N N . SER A 1 382 ? 7.223 -14.733 -25.073 1.00 88.69 382 SER A N 1
ATOM 2963 C CA . SER A 1 382 ? 6.180 -14.653 -26.099 1.00 88.69 382 SER A CA 1
ATOM 2964 C C . SER A 1 382 ? 5.869 -13.196 -26.445 1.00 88.69 382 SER A C 1
ATOM 2966 O O . SER A 1 382 ? 5.940 -12.821 -27.610 1.00 88.69 382 SER A O 1
ATOM 2968 N N . ALA A 1 383 ? 5.637 -12.343 -25.443 1.00 87.06 383 ALA A N 1
ATOM 2969 C CA . ALA A 1 383 ? 5.401 -10.914 -25.643 1.00 87.06 383 ALA A CA 1
ATOM 2970 C C . ALA A 1 383 ? 6.590 -10.204 -26.317 1.00 87.06 383 ALA A C 1
ATOM 2972 O O . ALA A 1 383 ? 6.397 -9.382 -27.208 1.00 87.06 383 ALA A O 1
ATOM 2973 N N . PHE A 1 384 ? 7.817 -10.558 -25.934 1.00 88.94 384 PHE A N 1
ATOM 2974 C CA . PHE A 1 384 ? 9.053 -9.959 -26.435 1.00 88.94 384 PHE A CA 1
ATOM 2975 C C . PHE A 1 384 ? 9.324 -10.273 -27.912 1.00 88.94 384 PHE A C 1
ATOM 2977 O O . PHE A 1 384 ? 9.769 -9.409 -28.670 1.00 88.94 384 PHE A O 1
ATOM 2984 N N . THR A 1 385 ? 9.023 -11.506 -28.323 1.00 86.31 385 THR A N 1
ATOM 2985 C CA . THR A 1 385 ? 9.278 -12.024 -29.678 1.00 86.31 385 THR A CA 1
ATOM 2986 C C . THR A 1 385 ? 8.110 -11.831 -30.647 1.00 86.31 385 THR A C 1
ATOM 2988 O O . THR A 1 385 ? 8.243 -12.172 -31.824 1.00 86.31 385 THR A O 1
ATOM 2991 N N . ARG A 1 386 ? 6.982 -11.262 -30.194 1.00 80.75 386 ARG A N 1
ATOM 2992 C CA . ARG A 1 386 ? 5.890 -10.836 -31.085 1.00 80.75 386 ARG A CA 1
ATOM 2993 C C . ARG A 1 386 ? 6.401 -9.854 -32.141 1.00 80.75 386 ARG A C 1
ATOM 2995 O O . ARG A 1 386 ? 7.332 -9.078 -31.895 1.00 80.75 386 ARG A O 1
ATOM 3002 N N . ASP A 1 387 ? 5.792 -9.942 -33.322 1.00 66.44 387 ASP A N 1
ATOM 3003 C CA . ASP A 1 387 ? 6.212 -9.229 -34.528 1.00 66.44 387 ASP A CA 1
ATOM 3004 C C . ASP A 1 387 ? 6.247 -7.711 -34.295 1.00 66.44 387 ASP A C 1
ATOM 3006 O O . ASP A 1 387 ? 5.431 -7.157 -33.559 1.00 66.44 387 ASP A O 1
ATOM 3010 N N . SER A 1 388 ? 7.217 -7.021 -34.893 1.00 58.97 388 SER A N 1
ATOM 3011 C CA . SER A 1 388 ? 7.438 -5.583 -34.669 1.00 58.97 388 SER A CA 1
ATOM 3012 C C . SER A 1 388 ? 6.363 -4.684 -35.286 1.00 58.97 388 SER A C 1
ATOM 3014 O O . SER A 1 388 ? 6.356 -3.489 -35.002 1.00 58.97 388 SER A O 1
ATOM 3016 N N . ALA A 1 389 ? 5.462 -5.245 -36.098 1.00 55.62 389 ALA A N 1
ATOM 3017 C CA . ALA A 1 389 ? 4.381 -4.518 -36.759 1.00 55.62 389 ALA A CA 1
ATOM 3018 C C . ALA A 1 389 ? 3.336 -3.935 -35.784 1.00 55.62 389 ALA A C 1
ATOM 3020 O O . ALA A 1 389 ? 2.640 -2.994 -36.152 1.00 55.62 389 ALA A O 1
ATOM 3021 N N . ASP A 1 390 ? 3.263 -4.456 -34.553 1.00 57.91 390 ASP A N 1
ATOM 3022 C CA . ASP A 1 390 ? 2.305 -4.023 -33.524 1.00 57.91 390 ASP A CA 1
ATOM 3023 C C . ASP A 1 390 ? 2.847 -2.913 -32.599 1.00 57.91 390 ASP A C 1
ATOM 3025 O O . ASP A 1 390 ? 2.143 -2.466 -31.692 1.00 57.91 390 ASP A O 1
ATOM 3029 N N . HIS A 1 391 ? 4.099 -2.476 -32.780 1.00 67.25 391 HIS A N 1
ATOM 3030 C CA . HIS A 1 391 ? 4.734 -1.474 -31.918 1.00 67.25 391 HIS A CA 1
ATOM 3031 C C . HIS A 1 391 ? 4.886 -0.120 -32.605 1.00 67.25 391 HIS A C 1
ATOM 3033 O O . HIS A 1 391 ? 5.015 -0.030 -33.829 1.00 67.25 391 HIS A O 1
ATOM 3039 N N . GLU A 1 392 ? 4.926 0.943 -31.798 1.00 75.81 392 GLU A N 1
ATOM 3040 C CA . GLU A 1 392 ? 5.202 2.283 -32.303 1.00 75.81 392 GLU A CA 1
ATOM 3041 C C . GLU A 1 392 ? 6.581 2.319 -32.988 1.00 75.81 392 GLU A C 1
ATOM 3043 O O . GLU A 1 392 ? 7.521 1.662 -32.525 1.00 75.81 392 GLU A O 1
ATOM 3048 N N . PRO A 1 393 ? 6.755 3.093 -34.076 1.00 78.19 393 PRO A N 1
ATOM 3049 C CA . PRO A 1 393 ? 8.045 3.210 -34.760 1.00 78.19 393 PRO A CA 1
ATOM 3050 C C . PRO A 1 393 ? 9.199 3.591 -33.820 1.00 78.19 393 PRO A C 1
ATOM 3052 O O . PRO A 1 393 ? 10.333 3.160 -34.017 1.00 78.19 393 PRO A O 1
ATOM 3055 N N . GLU A 1 394 ? 8.902 4.362 -32.774 1.00 81.62 394 GLU A N 1
ATOM 3056 C CA . GLU A 1 394 ? 9.864 4.827 -31.771 1.00 81.62 394 GLU A CA 1
ATOM 3057 C C . GLU A 1 394 ? 10.339 3.719 -30.814 1.00 81.62 394 GLU A C 1
ATOM 3059 O O . GLU A 1 394 ? 11.411 3.847 -30.224 1.00 81.62 394 GLU A O 1
ATOM 3064 N N . ASP A 1 395 ? 9.613 2.602 -30.714 1.00 84.75 395 ASP A N 1
ATOM 3065 C CA . ASP A 1 395 ? 9.980 1.462 -29.867 1.00 84.75 395 ASP A CA 1
ATOM 3066 C C . ASP A 1 395 ? 10.908 0.470 -30.579 1.00 84.75 395 ASP A C 1
ATOM 3068 O O . ASP A 1 395 ? 11.489 -0.408 -29.937 1.00 84.75 395 ASP A O 1
ATOM 3072 N N . GLN A 1 396 ? 11.102 0.599 -31.896 1.00 86.19 396 GLN A N 1
ATOM 3073 C CA . GLN A 1 396 ? 11.922 -0.336 -32.675 1.00 86.19 396 GLN A CA 1
ATOM 3074 C C . GLN A 1 396 ? 13.377 -0.368 -32.194 1.00 86.19 396 GLN A C 1
ATOM 3076 O O . GLN A 1 396 ? 13.951 -1.444 -32.013 1.00 86.19 396 GLN A O 1
ATOM 3081 N N . PHE A 1 397 ? 13.972 0.801 -31.949 1.00 88.38 397 PHE A N 1
ATOM 3082 C CA . PHE A 1 397 ? 15.352 0.890 -31.478 1.00 88.38 397 PHE A CA 1
ATOM 3083 C C . PHE A 1 397 ? 15.516 0.443 -30.012 1.00 88.38 397 PHE A C 1
ATOM 3085 O O . PHE A 1 397 ? 16.355 -0.429 -29.768 1.00 88.38 397 PHE A O 1
ATOM 3092 N N . PRO A 1 398 ? 14.698 0.919 -29.048 1.00 90.62 398 PRO A N 1
ATOM 3093 C CA . PRO A 1 398 ? 14.639 0.342 -27.704 1.00 90.62 398 PRO A CA 1
ATOM 3094 C C . PRO A 1 398 ? 14.492 -1.181 -27.712 1.00 90.62 398 PRO A C 1
ATOM 3096 O O . PRO A 1 398 ? 15.208 -1.874 -26.993 1.00 90.62 398 PRO A O 1
ATOM 3099 N N . LYS A 1 399 ? 13.630 -1.730 -28.577 1.00 89.94 399 LYS A N 1
ATOM 3100 C CA . LYS A 1 399 ? 13.446 -3.178 -28.707 1.00 89.94 399 LYS A CA 1
ATOM 3101 C C . LYS A 1 399 ? 14.741 -3.865 -29.137 1.00 89.94 399 LYS A C 1
ATOM 3103 O O . LYS A 1 399 ? 15.104 -4.863 -28.520 1.00 89.94 399 LYS A O 1
ATOM 3108 N N . LEU A 1 400 ? 15.469 -3.339 -30.125 1.00 90.38 400 LEU A N 1
ATOM 3109 C CA . LEU A 1 400 ? 16.775 -3.882 -30.529 1.00 90.38 400 LEU A CA 1
ATOM 3110 C C . LEU A 1 400 ? 17.802 -3.849 -29.389 1.00 90.38 400 LEU A C 1
ATOM 3112 O O . LEU A 1 400 ? 18.499 -4.840 -29.177 1.00 90.38 400 LEU A O 1
ATOM 3116 N N . LEU A 1 401 ? 17.864 -2.756 -28.622 1.00 91.94 401 LEU A N 1
ATOM 3117 C CA . LEU A 1 401 ? 18.742 -2.666 -27.450 1.00 91.94 401 LEU A CA 1
ATOM 3118 C C . LEU A 1 401 ? 18.405 -3.744 -26.417 1.00 91.94 401 LEU A C 1
ATOM 3120 O O . LEU A 1 401 ? 19.298 -4.458 -25.965 1.00 91.94 401 LEU A O 1
ATOM 3124 N N . LEU A 1 402 ? 17.121 -3.924 -26.099 1.00 93.88 402 LEU A N 1
ATOM 3125 C CA . LEU A 1 402 ? 16.693 -4.982 -25.186 1.00 93.88 402 LEU A CA 1
ATOM 3126 C C . LEU A 1 402 ? 17.035 -6.379 -25.725 1.00 93.88 402 LEU A C 1
ATOM 3128 O O . LEU A 1 402 ? 17.395 -7.248 -24.938 1.00 93.88 402 LEU A O 1
ATOM 3132 N N . HIS A 1 403 ? 16.973 -6.612 -27.044 1.00 92.56 403 HIS A N 1
ATOM 3133 C CA . HIS A 1 403 ? 17.377 -7.899 -27.633 1.00 92.56 403 HIS A CA 1
ATOM 3134 C C . HIS A 1 403 ? 18.863 -8.171 -27.405 1.00 92.56 403 HIS A C 1
ATOM 3136 O O . HIS A 1 403 ? 19.217 -9.282 -27.018 1.00 92.56 403 HIS A O 1
ATOM 3142 N N . LEU A 1 404 ? 19.724 -7.167 -27.599 1.00 94.12 404 LEU A N 1
ATOM 3143 C CA . LEU A 1 404 ? 21.156 -7.289 -27.313 1.00 94.12 404 LEU A CA 1
ATOM 3144 C C . LEU A 1 404 ? 21.396 -7.600 -25.831 1.00 94.12 404 LEU A C 1
ATOM 3146 O O . LEU A 1 404 ? 22.134 -8.525 -25.512 1.00 94.12 404 LEU A O 1
ATOM 3150 N N . MET A 1 405 ? 20.697 -6.905 -24.930 1.00 95.62 405 MET A N 1
ATOM 3151 C CA . MET A 1 405 ? 20.799 -7.158 -23.489 1.00 95.62 405 MET A CA 1
ATOM 3152 C C . MET A 1 405 ? 20.354 -8.580 -23.121 1.00 95.62 405 MET A C 1
ATOM 3154 O O . MET A 1 405 ? 21.005 -9.228 -22.308 1.00 95.62 405 MET A O 1
ATOM 3158 N N . VAL A 1 406 ? 19.278 -9.095 -23.727 1.00 95.00 406 VAL A N 1
ATOM 3159 C CA . VAL A 1 406 ? 18.849 -10.490 -23.536 1.00 95.00 406 VAL A CA 1
ATOM 3160 C C . VAL A 1 406 ? 19.904 -11.461 -24.073 1.00 95.00 406 VAL A C 1
ATOM 3162 O O . VAL A 1 406 ? 20.246 -12.413 -23.378 1.00 95.00 406 VAL A O 1
ATOM 3165 N N . LEU A 1 407 ? 20.473 -11.212 -25.257 1.00 93.75 407 LEU A N 1
ATOM 3166 C CA . LEU A 1 407 ? 21.552 -12.036 -25.819 1.00 93.75 407 LEU A CA 1
ATOM 3167 C C . LEU A 1 407 ? 22.807 -12.059 -24.932 1.00 93.75 407 LEU A C 1
ATOM 3169 O O . LEU A 1 407 ? 23.478 -13.084 -24.878 1.00 93.75 407 LEU A O 1
ATOM 3173 N N . ASP A 1 408 ? 23.091 -10.985 -24.195 1.00 95.25 408 ASP A N 1
ATOM 3174 C CA . ASP A 1 408 ? 24.187 -10.930 -23.215 1.00 95.25 408 ASP A CA 1
ATOM 3175 C C . ASP A 1 408 ? 23.871 -11.665 -21.894 1.00 95.25 408 ASP A C 1
ATOM 3177 O O . ASP A 1 408 ? 24.780 -12.002 -21.118 1.00 95.25 408 ASP A O 1
ATOM 3181 N N . ILE A 1 409 ? 22.584 -11.880 -21.599 1.00 95.88 409 ILE A N 1
ATOM 3182 C CA . ILE A 1 409 ? 22.094 -12.575 -20.399 1.00 95.88 409 ILE A CA 1
ATOM 3183 C C . ILE A 1 409 ? 21.985 -14.083 -20.647 1.00 95.88 409 ILE A C 1
ATOM 3185 O O . ILE A 1 409 ? 22.447 -14.855 -19.810 1.00 95.88 409 ILE A O 1
ATOM 3189 N N . LEU A 1 410 ? 21.436 -14.506 -21.791 1.00 94.12 410 LEU A N 1
ATOM 3190 C CA . LEU A 1 410 ? 21.135 -15.913 -22.095 1.00 94.12 410 LEU A CA 1
ATOM 3191 C C . LEU A 1 410 ? 22.306 -16.890 -21.880 1.00 94.12 410 LEU A C 1
ATOM 3193 O O . LEU A 1 410 ? 22.068 -17.935 -21.282 1.00 94.12 410 LEU A O 1
ATOM 3197 N N . PRO A 1 411 ? 23.565 -16.588 -22.264 1.00 93.62 411 PRO A N 1
ATOM 3198 C CA . PRO A 1 411 ? 24.694 -17.497 -22.043 1.00 93.62 411 PRO A CA 1
ATOM 3199 C C . PRO A 1 411 ? 25.001 -17.786 -20.567 1.00 93.62 411 PRO A C 1
ATOM 3201 O O . PRO A 1 411 ? 25.823 -18.649 -20.275 1.00 93.62 411 PRO A O 1
ATOM 3204 N N . LYS A 1 412 ? 24.409 -17.024 -19.640 1.00 93.75 412 LYS A N 1
ATOM 3205 C CA . LYS A 1 412 ? 24.578 -17.163 -18.187 1.00 93.75 412 LYS A CA 1
ATOM 3206 C C . LYS A 1 412 ? 23.388 -17.871 -17.529 1.00 93.75 412 LYS A C 1
ATOM 3208 O O . LYS A 1 412 ? 23.412 -18.061 -16.316 1.00 93.75 412 LYS A O 1
ATOM 3213 N N . CYS A 1 413 ? 22.345 -18.184 -18.295 1.00 92.94 413 CYS A N 1
ATOM 3214 C CA . CYS A 1 413 ? 21.154 -18.874 -17.817 1.00 92.94 413 CYS A CA 1
ATOM 3215 C C . CYS A 1 413 ? 21.343 -20.396 -17.833 1.00 92.94 413 CYS A C 1
ATOM 3217 O O . CYS A 1 413 ? 22.302 -20.912 -18.403 1.00 92.94 413 CYS A O 1
ATOM 3219 N N . GLU A 1 414 ? 20.402 -21.103 -17.212 1.00 92.38 414 GLU A N 1
ATOM 3220 C CA . GLU A 1 414 ? 20.314 -22.562 -17.276 1.00 92.38 414 GLU A CA 1
ATOM 3221 C C . GLU A 1 414 ? 19.977 -23.044 -18.701 1.00 92.38 414 GLU A C 1
ATOM 3223 O O . GLU A 1 414 ? 19.346 -22.328 -19.490 1.00 92.38 414 GLU A O 1
ATOM 3228 N N . ASP A 1 415 ? 20.415 -24.263 -19.039 1.00 91.69 415 ASP A N 1
ATOM 3229 C CA . ASP A 1 415 ? 20.286 -24.833 -20.388 1.00 91.69 415 ASP A CA 1
ATOM 3230 C C . ASP A 1 415 ? 18.824 -24.894 -20.862 1.00 91.69 415 ASP A C 1
ATOM 3232 O O . ASP A 1 415 ? 18.542 -24.703 -22.042 1.00 91.69 415 ASP A O 1
ATOM 3236 N N . ASP A 1 416 ? 17.874 -25.113 -19.952 1.00 92.62 416 ASP A N 1
ATOM 3237 C CA . ASP A 1 416 ? 16.443 -25.175 -20.249 1.00 92.62 416 ASP A CA 1
ATOM 3238 C C . ASP A 1 416 ? 15.864 -23.812 -20.671 1.00 92.62 416 ASP A C 1
ATOM 3240 O O . ASP A 1 416 ? 15.025 -23.743 -21.579 1.00 92.62 416 ASP A O 1
ATOM 3244 N N . VAL A 1 417 ? 16.342 -22.721 -20.064 1.00 91.88 417 VAL A N 1
ATOM 3245 C CA . VAL A 1 417 ? 16.020 -21.347 -20.455 1.00 91.88 417 VAL A CA 1
ATOM 3246 C C . VAL A 1 417 ? 16.612 -21.068 -21.832 1.00 91.88 417 VAL A C 1
ATOM 3248 O O . VAL A 1 417 ? 15.900 -20.594 -22.717 1.00 91.88 417 VAL A O 1
ATOM 3251 N N . VAL A 1 418 ? 17.879 -21.411 -22.073 1.00 91.31 418 VAL A N 1
ATOM 3252 C CA . VAL A 1 418 ? 18.509 -21.223 -23.392 1.00 91.31 418 VAL A CA 1
ATOM 3253 C C . VAL A 1 418 ? 17.750 -21.999 -24.475 1.00 91.31 418 VAL A C 1
ATOM 3255 O O . VAL A 1 418 ? 17.332 -21.421 -25.484 1.00 91.31 418 VAL A O 1
ATOM 3258 N N . ASP A 1 419 ? 17.472 -23.280 -24.232 1.00 91.44 419 ASP A N 1
ATOM 3259 C CA . ASP A 1 419 ? 16.685 -24.147 -25.109 1.00 91.44 419 ASP A CA 1
ATOM 3260 C C . ASP A 1 419 ? 15.288 -23.595 -25.369 1.00 91.44 419 ASP A C 1
ATOM 3262 O O . ASP A 1 419 ? 14.765 -23.706 -26.485 1.00 91.44 419 ASP A O 1
ATOM 3266 N N . MET A 1 420 ? 14.658 -23.008 -24.347 1.00 91.56 420 MET A N 1
ATOM 3267 C CA . MET A 1 420 ? 13.390 -22.324 -24.513 1.00 91.56 420 MET A CA 1
ATOM 3268 C C . MET A 1 420 ? 13.553 -21.251 -25.585 1.00 91.56 420 MET A C 1
ATOM 3270 O O . MET A 1 420 ? 12.831 -21.328 -26.578 1.00 91.56 420 MET A O 1
ATOM 3274 N N . TRP A 1 421 ? 14.490 -20.313 -25.430 1.00 92.00 421 TRP A N 1
ATOM 3275 C CA . TRP A 1 421 ? 14.691 -19.187 -26.350 1.00 92.00 421 TRP A CA 1
ATOM 3276 C C . TRP A 1 421 ? 15.015 -19.597 -27.791 1.00 92.00 421 TRP A C 1
ATOM 3278 O O . TRP A 1 421 ? 14.534 -18.933 -28.712 1.00 92.00 421 TRP A O 1
ATOM 3288 N N . LEU A 1 422 ? 15.713 -20.718 -27.994 1.00 87.19 422 LEU A N 1
ATOM 3289 C CA . LEU A 1 422 ? 16.074 -21.243 -29.318 1.00 87.19 422 LEU A CA 1
ATOM 3290 C C . LEU A 1 422 ? 14.905 -21.873 -30.101 1.00 87.19 422 LEU A C 1
ATOM 3292 O O . LEU A 1 422 ? 14.959 -21.966 -31.329 1.00 87.19 422 LEU A O 1
ATOM 3296 N N . ARG A 1 423 ? 13.834 -22.320 -29.433 1.00 84.69 423 ARG A N 1
ATOM 3297 C CA . ARG A 1 423 ? 12.672 -22.940 -30.107 1.00 84.69 423 ARG A CA 1
ATOM 3298 C C . ARG A 1 423 ? 11.794 -21.878 -30.777 1.00 84.69 423 ARG A C 1
ATOM 3300 O O . ARG A 1 423 ? 11.607 -20.828 -30.197 1.00 84.69 423 ARG A O 1
ATOM 3307 N N . PRO A 1 424 ? 11.145 -22.103 -31.924 1.00 74.25 424 PRO A N 1
ATOM 3308 C CA . PRO A 1 424 ? 10.206 -21.115 -32.460 1.00 74.25 424 PRO A CA 1
ATOM 3309 C C . PRO A 1 424 ? 9.006 -20.918 -31.515 1.00 74.25 424 PRO A C 1
ATOM 3311 O O . PRO A 1 424 ? 8.423 -21.895 -31.032 1.00 74.25 424 PRO A O 1
ATOM 3314 N N . VAL A 1 425 ? 8.619 -19.664 -31.253 1.00 71.44 425 VAL A N 1
ATOM 3315 C CA . VAL A 1 425 ? 7.359 -19.355 -30.558 1.00 71.44 425 VAL A CA 1
ATOM 3316 C C . VAL A 1 425 ? 6.220 -19.663 -31.528 1.00 71.44 425 VAL A C 1
ATOM 3318 O O . VAL A 1 425 ? 6.160 -19.096 -32.619 1.00 71.44 425 VAL A O 1
ATOM 3321 N N . LYS A 1 426 ? 5.355 -20.623 -31.179 1.00 59.59 426 LYS A N 1
ATOM 3322 C CA . LYS A 1 426 ? 4.173 -20.940 -31.991 1.00 59.59 426 LYS A CA 1
ATOM 3323 C C . LYS A 1 426 ? 3.244 -19.721 -31.965 1.00 59.59 426 LYS A C 1
ATOM 3325 O O . LYS A 1 426 ? 2.868 -19.298 -30.874 1.00 59.59 426 LYS A O 1
ATOM 3330 N N . LYS A 1 427 ? 2.968 -19.160 -33.147 1.00 50.81 427 LYS A N 1
ATOM 3331 C CA . LYS A 1 427 ? 2.022 -18.053 -33.346 1.00 50.81 427 LYS A CA 1
ATOM 3332 C C . LYS A 1 427 ? 0.612 -18.452 -32.936 1.00 50.81 427 LYS A C 1
ATOM 3334 O O . LYS A 1 427 ? 0.247 -19.621 -33.206 1.00 50.81 427 LYS A O 1
#

Sequence (427 aa):
MSHSQQSQTDFLSEVASWTQETCLKKLDNALPAVVKQLENADFIENGIRALQVLCDVVLPCVVREAMEERVFRSISKHVCHLVDRALDKIQAQLAESEEDSSEGDVHSVLEECLQWTLNIGACLESCINLTLTSNTSSVELCLVQSLLRCSLHFLRQVYKHCKDSSDLYGGFLDLVSDTLSQLFKKAHSLQMMVLGLLDKVYVTGAALEDQVVVLASVCTGLFEVCSLVTSLDVKLSLSLWKCISKLCSQHLALLQDRLDVCPFINFLCGEIKEGYSYLFQLSPQAGSHTLCDGDDKAFSKTVRILGFQMKVVVALLRDFSDYLGECEARLLGLLLHLHRHLPPSLSCVPLPDKQDSEVRTHVVNATVPCLTHLVGNRAFRSAFTRDSADHEPEDQFPKLLLHLMVLDILPKCEDDVVDMWLRPVKK

Solvent-accessible surface area (backbone atoms only — not comparable to full-atom values): 23579 Å² total; per-residue (Å²): 116,70,72,62,52,52,58,52,54,53,48,53,54,52,56,62,70,50,51,68,71,57,38,52,77,41,37,87,61,47,50,61,50,43,52,50,47,37,75,67,39,90,47,66,67,57,24,50,51,33,46,44,38,41,46,74,50,49,47,80,59,50,56,70,89,46,36,22,78,76,40,28,59,70,42,25,64,52,53,43,51,49,47,51,53,33,54,51,51,44,54,52,51,55,63,54,50,78,73,83,60,61,71,70,64,53,50,55,52,46,51,50,32,52,50,51,48,42,51,54,50,52,37,53,41,47,52,51,50,68,70,56,43,100,85,58,80,64,41,55,45,85,51,41,51,38,49,53,51,29,51,44,49,49,42,37,54,52,48,45,50,66,68,45,33,70,77,68,41,51,91,53,35,78,82,44,44,69,60,52,52,50,41,54,51,46,43,51,53,41,48,57,50,51,53,59,47,57,77,28,50,44,86,69,84,80,75,49,69,69,58,43,52,51,50,38,50,49,50,50,43,49,47,55,35,28,67,54,31,48,84,75,38,58,71,59,23,54,53,40,52,52,48,47,52,50,52,47,67,76,42,33,95,64,33,43,93,66,38,82,48,25,66,60,49,47,50,50,42,49,53,42,50,53,56,56,58,48,44,68,72,33,45,58,62,91,84,62,90,62,93,63,76,44,44,63,68,60,36,57,51,50,43,53,52,41,21,49,52,47,52,47,49,39,51,50,38,64,70,26,44,93,38,42,76,88,29,46,64,54,52,51,54,38,56,32,56,60,39,34,58,34,83,90,35,89,80,32,71,81,62,59,71,70,57,46,51,51,42,39,68,42,42,48,55,51,48,58,61,42,47,68,35,38,66,73,26,67,68,36,51,50,59,69,67,50,71,72,86,84,53,60,80,72,44,55,59,25,47,52,52,52,50,52,55,46,62,72,44,45,85,76,51,56,69,71,45,42,54,53,71,73,46,82,80,84,128

Radius of gyration: 26.54 Å; Cα contacts (8 Å, |Δi|>4): 438; chains: 1; bounding box: 62×58×76 Å

Organism: Elysia chlorotica (NCBI:txid188477)